Protein AF-A0A813DUK4-F1 (afdb_monomer_lite)

Sequence (569 aa):
AMPGLHVQLFRRLQAKWQCYDAYCRVCMALGVNQILQALSYYSIVHTLVENRSPSAGYALLFIFQSMAFALSVLDIAGLPRRQIMGVQAVGTLPAFLAALAVHSAERTESGGLEPGEMYWTSPAMFLLQAVWLELLLWVARPSNDDACLPRRFRTVLFLDVFGDGADPTEAEYVPPREGAGSSDWVADLGEQLLAAERVAGAENAMAFAHAALRRWEAAPAAALNGAQHLELQRLRVEMQIWRRALGGEMAWRAATDGLPHDGTLWGNEETRPFGELSTAEKEEDPFKEFLIGPFEHDTGYETKLYHYDIEKVQYHWEAPGPRPTLSLPQVTAAVRGVEACVRLLLAMAESRPSMAESRPSSSTDNHEPNVANDDVGHTGPGTLIRGAGNSLKLGLLRLPGVRNLRSRLTGADDEEARGIELSQPLVQRQLSPEDGLLGGRGAHCHLAGPHAKHFAPERLPWQEERSRVNLSWQYWDWMLAKENKFHPETEEVRRSRDAASAAGSANIARYFVMNRENKNDGGRSRDAASAAGSANIARYFVMNRENKNDGGFAAACPWSVALRRAAGA

Radius of gyration: 44.0 Å; chains: 1; bounding box: 122×76×140 Å

Foldseek 3Di:
DDPVPVVVVVVVVVLVCLQVVLVVLLVVLVVVLVVLVVVLQVLLCCCCAPVVHLVSSVVSLCVSLVVSLVSLVQFFDDDDPVVSVVLSVLQSVLSVLVSVLSNPADADPVRHGDPPDDSPCVVVSVVSNVVSVVVSVVLQFFDPDPSSGSCRTPVSVVSCPPPPPPPVVNVSPPPDPPPPDDPCVVVVVVVVVVLVVLLVQLVVLLLLLLLLLLVLVLPPPVQDDPVNVVLSVVLVVLSVVLVVLSLVLLVVCCVVVVPDPPSCPPPCQSVDRPVPDDPVVQVVRPCNQAWEDQTWDCPVPDTFTWTADSVVRDIGRDDDDPHHHSYPVNSVVSSVSSVVSSVVSVVVVVPPPPPVPPPPPPPPPDDDDDDDDDDDDDDDDDDDDDDDDDDDDDDDDDDDDDDDPDDDDDDDDDDDDDDDDDDDDDDDDDDDDDDDDDDDDDPDDPPDPPVVVVPDPPDDPVVVVVVVVVVVVVVVVVVVVVVVVPDPPPVVVVVVVVVVVVVVVVVVVVVVVPPPPPPDDDDDDDDDDPDDDPPDPDPPDDDDDDDDDDDDDDDDDPPPVVVVVVVPD

Organism: Polarella glacialis (NCBI:txid89957)

pLDDT: mean 70.99, std 26.7, range [24.94, 98.25]

Structure (mmCIF, N/CA/C/O backbone):
data_AF-A0A813DUK4-F1
#
_entry.id   AF-A0A813DUK4-F1
#
loop_
_atom_site.group_PDB
_atom_site.id
_atom_site.type_symbol
_atom_site.label_atom_id
_atom_site.label_alt_id
_atom_site.label_comp_id
_atom_site.label_asym_id
_atom_site.label_entity_id
_atom_site.label_seq_id
_atom_site.pdbx_PDB_ins_code
_atom_site.Cartn_x
_atom_site.Cartn_y
_atom_site.Cartn_z
_atom_site.occupancy
_atom_site.B_iso_or_equiv
_atom_site.auth_seq_id
_atom_site.auth_comp_id
_atom_site.auth_asym_id
_atom_site.auth_atom_id
_atom_site.pdbx_PDB_model_num
ATOM 1 N N . ALA A 1 1 ? -24.085 18.483 13.417 1.00 53.22 1 ALA A N 1
ATOM 2 C CA . ALA A 1 1 ? -23.228 17.715 12.490 1.00 53.22 1 ALA A CA 1
ATOM 3 C C . ALA A 1 1 ? -21.779 17.947 12.891 1.00 53.22 1 ALA A C 1
ATOM 5 O O . ALA A 1 1 ? -21.391 19.103 12.999 1.00 53.22 1 ALA A O 1
ATOM 6 N N . MET A 1 2 ? -21.012 16.898 13.206 1.00 58.16 2 MET A N 1
ATOM 7 C CA . MET A 1 2 ? -19.628 17.081 13.657 1.00 58.16 2 MET A CA 1
ATOM 8 C C . MET A 1 2 ? -18.743 17.551 12.490 1.00 58.16 2 MET A C 1
ATOM 10 O O . MET A 1 2 ? -18.704 16.865 11.463 1.00 58.16 2 MET A O 1
ATOM 14 N N . PRO A 1 3 ? -18.013 18.673 12.622 1.00 68.50 3 PRO A N 1
ATOM 15 C CA . PRO A 1 3 ? -17.155 19.202 11.562 1.00 68.50 3 PRO A CA 1
ATOM 16 C C . PRO A 1 3 ? -16.002 18.259 11.163 1.00 68.50 3 PRO A C 1
ATOM 18 O O . PRO A 1 3 ? -15.383 18.475 10.136 1.00 68.50 3 PRO A O 1
ATOM 21 N N . GLY A 1 4 ? -15.743 17.159 11.876 1.00 76.31 4 GLY A N 1
ATOM 22 C CA . GLY A 1 4 ? -14.768 16.148 11.439 1.00 76.31 4 GLY A CA 1
ATOM 23 C C . GLY A 1 4 ? -15.291 15.156 10.390 1.00 76.31 4 GLY A C 1
ATOM 24 O O . GLY A 1 4 ? -14.523 14.674 9.559 1.00 76.31 4 GLY A O 1
ATOM 25 N N . LEU A 1 5 ? -16.598 14.857 10.386 1.00 79.56 5 LEU A N 1
ATOM 26 C CA . LEU A 1 5 ? -17.142 13.768 9.562 1.00 79.56 5 LEU A CA 1
ATOM 27 C C . LEU A 1 5 ? -17.091 14.095 8.063 1.00 79.56 5 LEU A C 1
ATOM 29 O O . LEU A 1 5 ? -16.782 13.222 7.257 1.00 79.56 5 LEU A O 1
ATOM 33 N N . HIS A 1 6 ? -17.356 15.350 7.683 1.00 85.31 6 HIS A N 1
ATOM 34 C CA . HIS A 1 6 ? -17.304 15.762 6.278 1.00 85.31 6 HIS A CA 1
ATOM 35 C C . HIS A 1 6 ? -15.874 15.712 5.726 1.00 85.31 6 HIS A C 1
ATOM 37 O O . HIS A 1 6 ? -15.680 15.257 4.603 1.00 85.31 6 HIS A O 1
ATOM 43 N N . VAL A 1 7 ? -14.874 16.089 6.534 1.00 82.62 7 VAL A N 1
ATOM 44 C CA . VAL A 1 7 ? -13.455 15.999 6.162 1.00 82.62 7 VAL A CA 1
ATOM 45 C C . VAL A 1 7 ? -13.045 14.540 5.981 1.00 82.62 7 VAL A C 1
ATOM 47 O O . VAL A 1 7 ? -12.411 14.203 4.987 1.00 82.62 7 VAL A O 1
ATOM 50 N N . GLN A 1 8 ? -13.449 13.648 6.889 1.00 78.06 8 GLN A N 1
ATOM 51 C CA . GLN A 1 8 ? -13.164 12.215 6.758 1.00 78.06 8 GLN A CA 1
ATOM 52 C C . GLN A 1 8 ? -13.830 11.601 5.522 1.00 78.06 8 GLN A C 1
ATOM 54 O O . GLN A 1 8 ? -13.205 10.813 4.811 1.00 78.06 8 GLN A O 1
ATOM 59 N N . LEU A 1 9 ? -15.084 11.968 5.238 1.00 83.56 9 LEU A N 1
ATOM 60 C CA . LEU A 1 9 ? -15.793 11.485 4.055 1.00 83.56 9 LEU A CA 1
ATOM 61 C C . LEU A 1 9 ? -15.140 12.002 2.765 1.00 83.56 9 LEU A C 1
ATOM 63 O O . LEU A 1 9 ? -14.957 11.236 1.821 1.00 83.56 9 LEU A O 1
ATOM 67 N N . PHE A 1 10 ? -14.741 13.276 2.752 1.00 86.50 10 PHE A N 1
ATOM 68 C CA . PHE A 1 10 ? -14.022 13.889 1.640 1.00 86.50 10 PHE A CA 1
ATOM 69 C C . PHE A 1 10 ? -12.666 13.216 1.409 1.00 86.50 10 PHE A C 1
ATOM 71 O O . PHE A 1 10 ? -12.371 12.846 0.280 1.00 86.50 10 PHE A O 1
ATOM 78 N N . ARG A 1 11 ? -11.895 12.939 2.470 1.00 81.62 11 ARG A N 1
ATOM 79 C CA . ARG A 1 11 ? -10.628 12.190 2.383 1.00 81.62 11 ARG A CA 1
ATOM 80 C C . ARG A 1 11 ? -10.824 10.794 1.800 1.00 81.62 11 ARG A C 1
ATOM 82 O O . ARG A 1 11 ? -10.081 10.393 0.912 1.00 81.62 11 ARG A O 1
ATOM 89 N N . ARG A 1 12 ? -11.857 10.067 2.240 1.00 80.69 12 ARG A N 1
ATOM 90 C CA . ARG A 1 12 ? -12.180 8.738 1.690 1.00 80.69 12 ARG A CA 1
ATOM 91 C C . ARG A 1 12 ? -12.579 8.791 0.218 1.00 80.69 12 ARG A C 1
ATOM 93 O O . ARG A 1 12 ? -12.244 7.878 -0.529 1.00 80.69 12 ARG A O 1
ATOM 100 N N . LEU A 1 13 ? -13.307 9.826 -0.197 1.00 86.06 13 LEU A N 1
ATOM 101 C CA . LEU A 1 13 ? -13.636 10.034 -1.606 1.00 86.06 13 LEU A CA 1
ATOM 102 C C . LEU A 1 13 ? -12.381 10.382 -2.407 1.00 86.06 13 LEU A C 1
ATOM 104 O O . LEU A 1 13 ? -12.129 9.748 -3.426 1.00 86.06 13 LEU A O 1
ATOM 108 N N . GLN A 1 14 ? -11.573 11.324 -1.928 1.00 86.69 14 GLN A N 1
ATOM 109 C CA . GLN A 1 14 ? -10.349 11.757 -2.593 1.00 86.69 14 GLN A CA 1
ATOM 110 C C . GLN A 1 14 ? -9.357 10.602 -2.769 1.00 86.69 14 GLN A C 1
ATOM 112 O O . GLN A 1 14 ? -8.842 10.434 -3.869 1.00 86.69 14 GLN A O 1
ATOM 117 N N . ALA A 1 15 ? -9.185 9.744 -1.758 1.00 81.62 15 ALA A N 1
ATOM 118 C CA . ALA A 1 15 ? -8.327 8.561 -1.841 1.00 81.62 15 ALA A CA 1
ATOM 119 C C . ALA A 1 15 ? -8.715 7.621 -3.002 1.00 81.62 15 ALA A C 1
ATOM 121 O O . ALA A 1 15 ? -7.846 7.067 -3.670 1.00 81.62 15 ALA A O 1
ATOM 122 N N . LYS A 1 16 ? -10.016 7.489 -3.314 1.00 82.69 16 LYS A N 1
ATOM 123 C CA . LYS A 1 16 ? -10.474 6.681 -4.461 1.00 82.69 16 LYS A CA 1
ATOM 124 C C . LYS A 1 16 ? -10.092 7.297 -5.809 1.00 82.69 16 LYS A C 1
ATOM 126 O O . LYS A 1 16 ? -9.750 6.566 -6.733 1.00 82.69 16 LYS A O 1
ATOM 131 N N . TRP A 1 17 ? -10.145 8.623 -5.927 1.00 89.06 17 TRP A N 1
ATOM 132 C CA . TRP A 1 17 ? -9.791 9.341 -7.160 1.00 89.06 17 TRP A CA 1
ATOM 133 C C . TRP A 1 17 ? -8.279 9.518 -7.335 1.00 89.06 17 TRP A C 1
ATOM 135 O O . TRP A 1 17 ? -7.797 9.615 -8.461 1.00 89.06 17 TRP A O 1
ATOM 145 N N . GLN A 1 18 ? -7.527 9.507 -6.236 1.00 89.12 18 GLN A N 1
ATOM 146 C CA . GLN A 1 18 ? -6.076 9.677 -6.222 1.00 89.12 18 GLN A CA 1
ATOM 147 C C . GLN A 1 18 ? -5.356 8.580 -7.012 1.00 89.12 18 GLN A C 1
ATOM 149 O O . GLN A 1 18 ? -4.426 8.873 -7.758 1.00 89.12 18 GLN A O 1
ATOM 154 N N . CYS A 1 19 ? -5.823 7.331 -6.910 1.00 89.50 19 CYS A N 1
ATOM 155 C CA . CYS A 1 19 ? -5.277 6.220 -7.688 1.00 89.50 19 CYS A CA 1
ATOM 156 C C . CYS A 1 19 ? -5.453 6.444 -9.202 1.00 89.50 19 CYS A C 1
ATOM 158 O O . CYS A 1 19 ? -4.510 6.263 -9.971 1.00 89.50 19 CYS A O 1
ATOM 160 N N . TYR A 1 20 ? -6.619 6.936 -9.632 1.00 92.31 20 TYR A N 1
ATOM 161 C CA . TYR A 1 20 ? -6.867 7.258 -11.039 1.00 92.31 20 TYR A CA 1
ATOM 162 C C . TYR A 1 20 ? -5.966 8.395 -11.548 1.00 92.31 20 TYR A C 1
ATOM 164 O O . TYR A 1 20 ? -5.374 8.262 -12.620 1.00 92.31 20 TYR A O 1
ATOM 172 N N . ASP A 1 21 ? -5.809 9.483 -10.782 1.00 94.50 21 ASP A N 1
ATOM 173 C CA . ASP A 1 21 ? -4.914 10.590 -11.167 1.00 94.50 21 ASP A CA 1
ATOM 174 C C . ASP A 1 21 ? -3.448 10.129 -11.230 1.00 94.50 21 ASP A C 1
ATOM 176 O O . ASP A 1 21 ? -2.724 10.456 -12.172 1.00 94.50 21 ASP A O 1
ATOM 180 N N . ALA A 1 22 ? -3.021 9.290 -10.280 1.00 94.06 22 ALA A N 1
ATOM 181 C CA . ALA A 1 22 ? -1.681 8.714 -10.269 1.00 94.06 22 ALA A CA 1
ATOM 182 C C . ALA A 1 22 ? -1.388 7.915 -11.548 1.00 94.06 22 ALA A C 1
ATOM 184 O O . ALA A 1 22 ? -0.383 8.170 -12.214 1.00 94.06 22 ALA A O 1
ATOM 185 N N . TYR A 1 23 ? -2.278 7.001 -11.944 1.00 94.81 23 TYR A N 1
ATOM 186 C CA . TYR A 1 23 ? -2.091 6.216 -13.167 1.00 94.81 23 TYR A CA 1
ATOM 187 C C . TYR A 1 23 ? -2.182 7.057 -14.442 1.00 94.81 23 TYR A C 1
ATOM 189 O O . TYR A 1 23 ? -1.424 6.803 -15.378 1.00 94.81 23 TYR A O 1
ATOM 197 N N . CYS A 1 24 ? -3.022 8.097 -14.477 1.00 96.00 24 CYS A N 1
ATOM 198 C CA . CYS A 1 24 ? -3.033 9.050 -15.590 1.00 96.00 24 CYS A CA 1
ATOM 199 C C . CYS A 1 24 ? -1.655 9.701 -15.787 1.00 96.00 24 CYS A C 1
ATOM 201 O O . CYS A 1 24 ? -1.170 9.797 -16.916 1.00 96.00 24 CYS A O 1
ATOM 203 N N . ARG A 1 25 ? -0.983 10.099 -14.699 1.00 95.56 25 ARG A N 1
ATOM 204 C CA . ARG A 1 25 ? 0.363 10.695 -14.763 1.00 95.56 25 ARG A CA 1
ATOM 205 C C . ARG A 1 25 ? 1.426 9.708 -15.215 1.00 95.56 25 ARG A C 1
ATOM 207 O O . ARG A 1 25 ? 2.250 10.061 -16.056 1.00 95.56 25 ARG A O 1
ATOM 214 N N . VAL A 1 26 ? 1.380 8.477 -14.709 1.00 96.00 26 VAL A N 1
ATOM 215 C CA . VAL A 1 26 ? 2.271 7.405 -15.172 1.00 96.00 26 VAL A CA 1
ATOM 216 C C . VAL A 1 26 ? 2.075 7.160 -16.671 1.00 96.00 26 VAL A C 1
ATOM 218 O O . VAL A 1 26 ? 3.050 7.128 -17.416 1.00 96.00 26 VAL A O 1
ATOM 221 N N . CYS A 1 27 ? 0.829 7.084 -17.147 1.00 96.62 27 CYS A N 1
ATOM 222 C CA . CYS A 1 27 ? 0.527 6.911 -18.570 1.00 96.62 27 CYS A CA 1
ATOM 223 C C . CYS A 1 27 ? 1.057 8.066 -19.429 1.00 96.62 27 CYS A C 1
ATOM 225 O O . CYS A 1 27 ? 1.581 7.820 -20.512 1.00 96.62 27 CYS A O 1
ATOM 227 N N . MET A 1 28 ? 0.965 9.314 -18.956 1.00 96.69 28 MET A N 1
ATOM 228 C CA . MET A 1 28 ? 1.544 10.462 -19.660 1.00 96.69 28 MET A CA 1
ATOM 229 C C . MET A 1 28 ? 3.070 10.357 -19.761 1.00 96.69 28 MET A C 1
ATOM 231 O O . MET A 1 28 ? 3.611 10.525 -20.852 1.00 96.69 28 MET A O 1
ATOM 235 N N . ALA A 1 29 ? 3.758 10.019 -18.666 1.00 94.88 29 ALA A N 1
ATOM 236 C CA . ALA A 1 29 ? 5.212 9.833 -18.662 1.00 94.88 29 ALA A CA 1
ATOM 237 C C . ALA A 1 29 ? 5.650 8.707 -19.619 1.00 94.88 29 ALA A C 1
ATOM 239 O O . ALA A 1 29 ? 6.577 8.866 -20.419 1.00 94.88 29 ALA A O 1
ATOM 240 N N . LEU A 1 30 ? 4.941 7.574 -19.600 1.00 95.50 30 LEU A N 1
ATOM 241 C CA . LEU A 1 30 ? 5.184 6.468 -20.529 1.00 95.50 30 LEU A CA 1
ATOM 242 C C . LEU A 1 30 ? 4.901 6.872 -21.983 1.00 95.50 30 LEU A C 1
ATOM 244 O O . LEU A 1 30 ? 5.701 6.571 -22.868 1.00 95.50 30 LEU A O 1
ATOM 248 N N . GLY A 1 31 ? 3.806 7.592 -22.231 1.00 96.75 31 GLY A N 1
ATOM 249 C CA . GLY A 1 31 ? 3.420 8.070 -23.557 1.00 96.75 31 GLY A CA 1
ATOM 250 C C . GLY A 1 31 ? 4.443 9.026 -24.168 1.00 96.75 31 GLY A C 1
ATOM 251 O O . GLY A 1 31 ? 4.812 8.863 -25.329 1.00 96.75 31 GLY A O 1
ATOM 252 N N . VAL A 1 32 ? 4.971 9.974 -23.387 1.00 96.94 32 VAL A N 1
ATOM 253 C CA . VAL A 1 32 ? 6.030 10.891 -23.845 1.00 96.94 32 VAL A CA 1
ATOM 254 C C . VAL A 1 32 ? 7.300 10.121 -24.215 1.00 96.94 32 VAL A C 1
ATOM 256 O O . VAL A 1 32 ? 7.889 10.386 -25.265 1.00 96.94 32 VAL A O 1
ATOM 259 N N . ASN A 1 33 ? 7.685 9.114 -23.425 1.00 95.25 33 ASN A N 1
ATOM 260 C CA . ASN A 1 33 ? 8.809 8.243 -23.770 1.00 95.25 33 ASN A CA 1
ATOM 261 C C . ASN A 1 33 ? 8.569 7.471 -25.082 1.00 95.25 33 ASN A C 1
ATOM 263 O O . ASN A 1 33 ? 9.483 7.378 -25.902 1.00 95.25 33 ASN A O 1
ATOM 267 N N . GLN A 1 34 ? 7.350 6.977 -25.340 1.00 96.19 34 GLN A N 1
ATOM 268 C CA . GLN A 1 34 ? 7.026 6.334 -26.624 1.00 96.19 34 GLN A CA 1
ATOM 269 C C . GLN A 1 34 ? 7.096 7.306 -27.806 1.00 96.19 34 GLN A C 1
ATOM 271 O O . GLN A 1 34 ? 7.595 6.939 -28.869 1.00 96.19 34 GLN A O 1
ATOM 276 N N . ILE A 1 35 ? 6.653 8.553 -27.627 1.00 97.75 35 ILE A N 1
ATOM 277 C CA . ILE A 1 35 ? 6.761 9.588 -28.664 1.00 97.75 35 ILE A CA 1
ATOM 278 C C . ILE A 1 35 ? 8.234 9.854 -29.002 1.00 97.75 35 ILE A C 1
ATOM 280 O O . ILE A 1 35 ? 8.582 9.927 -30.180 1.00 97.75 35 ILE A O 1
ATOM 284 N N . LEU A 1 36 ? 9.123 9.938 -28.005 1.00 96.94 36 LEU A N 1
ATOM 285 C CA . LEU A 1 36 ? 10.562 10.117 -28.242 1.00 96.94 36 LEU A CA 1
ATOM 286 C C . LEU A 1 36 ? 11.201 8.927 -28.970 1.00 96.94 36 LEU A C 1
ATOM 288 O O . LEU A 1 36 ? 12.042 9.126 -29.852 1.00 96.94 36 LEU A O 1
ATOM 292 N N . GLN A 1 37 ? 10.782 7.697 -28.659 1.00 96.56 37 GLN A N 1
ATOM 293 C CA . GLN A 1 37 ? 11.224 6.520 -29.412 1.00 96.56 37 GLN A CA 1
ATOM 294 C C . GLN A 1 37 ? 10.715 6.559 -30.859 1.00 96.56 37 GLN A C 1
ATOM 296 O O . GLN A 1 37 ? 11.496 6.365 -31.789 1.00 96.56 37 GLN A O 1
ATOM 301 N N . ALA A 1 38 ? 9.446 6.908 -31.084 1.00 97.44 38 ALA A N 1
ATOM 302 C CA . ALA A 1 38 ? 8.892 7.059 -32.429 1.00 97.44 38 ALA A CA 1
ATOM 303 C C . ALA A 1 38 ? 9.635 8.130 -33.251 1.00 97.44 38 ALA A C 1
ATOM 305 O O . ALA A 1 38 ? 9.973 7.893 -34.411 1.00 97.44 38 ALA A O 1
ATOM 306 N N . LEU A 1 39 ? 9.962 9.277 -32.642 1.00 97.75 39 LEU A N 1
ATOM 307 C CA . LEU A 1 39 ? 10.773 10.326 -33.272 1.00 97.75 39 LEU A CA 1
ATOM 308 C C . LEU A 1 39 ? 12.198 9.856 -33.582 1.00 97.75 39 LEU A C 1
ATOM 310 O O . LEU A 1 39 ? 12.761 10.247 -34.607 1.00 97.75 39 LEU A O 1
ATOM 314 N N . SER A 1 40 ? 12.767 8.987 -32.743 1.00 97.69 40 SER A N 1
ATOM 315 C CA . SER A 1 40 ? 14.071 8.370 -33.003 1.00 97.69 40 SER A CA 1
ATOM 316 C C . SER A 1 40 ? 14.026 7.498 -34.259 1.00 97.69 40 SER A C 1
ATOM 318 O O . SER A 1 40 ? 14.852 7.677 -35.153 1.00 97.69 40 SER A O 1
ATOM 320 N N . TYR A 1 41 ? 13.024 6.621 -34.386 1.00 97.12 41 TYR A N 1
ATOM 321 C CA . TYR A 1 41 ? 12.837 5.792 -35.583 1.00 97.12 41 TYR A CA 1
ATOM 322 C C . TYR A 1 41 ? 12.555 6.622 -36.836 1.00 97.12 41 TYR A C 1
ATOM 324 O O . TYR A 1 41 ? 13.159 6.386 -37.882 1.00 97.12 41 TYR A O 1
ATOM 332 N N . TYR A 1 42 ? 11.694 7.636 -36.728 1.00 97.75 42 TYR A N 1
ATOM 333 C CA . TYR A 1 42 ? 11.432 8.567 -37.825 1.00 97.75 42 TYR A CA 1
ATOM 334 C C . TYR A 1 42 ? 12.721 9.251 -38.302 1.00 97.75 42 TYR A C 1
ATOM 336 O O . TYR A 1 42 ? 12.996 9.321 -39.500 1.00 97.75 42 TYR A O 1
ATOM 344 N N . SER A 1 43 ? 13.550 9.701 -37.357 1.00 97.81 43 SER A N 1
ATOM 345 C CA . SER A 1 43 ? 14.825 10.352 -37.658 1.00 97.81 43 SER A CA 1
ATOM 346 C C . SER A 1 43 ? 15.796 9.409 -38.354 1.00 97.81 43 SER A C 1
ATOM 348 O O . SER A 1 43 ? 16.455 9.836 -39.300 1.00 97.81 43 SER A O 1
ATOM 350 N N . ILE A 1 44 ? 15.856 8.136 -37.946 1.00 97.06 44 ILE A N 1
ATOM 351 C CA . ILE A 1 44 ? 16.663 7.107 -38.617 1.00 97.06 44 ILE A CA 1
ATOM 352 C C . ILE A 1 44 ? 16.245 6.991 -40.084 1.00 97.06 44 ILE A C 1
ATOM 354 O O . ILE A 1 44 ? 17.092 7.126 -40.963 1.00 97.06 44 ILE A O 1
ATOM 358 N N . VAL A 1 45 ? 14.951 6.816 -40.365 1.00 96.19 45 VAL A N 1
ATOM 359 C CA . VAL A 1 45 ? 14.454 6.680 -41.744 1.00 96.19 45 VAL A CA 1
ATOM 360 C C . VAL A 1 45 ? 14.781 7.931 -42.563 1.00 96.19 45 VAL A C 1
ATOM 362 O O . VAL 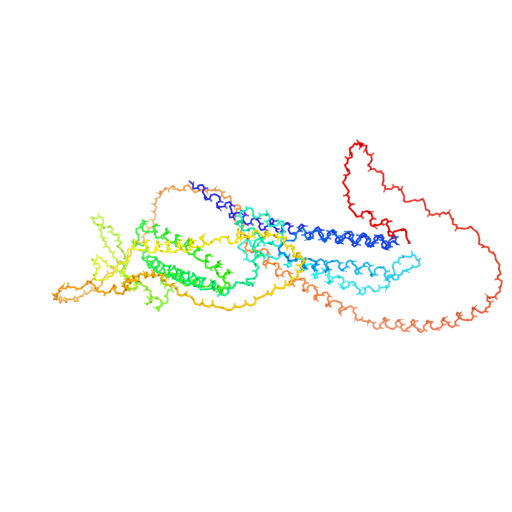A 1 45 ? 15.468 7.849 -43.580 1.00 96.19 45 VAL A O 1
ATOM 365 N N . HIS A 1 46 ? 14.389 9.108 -42.084 1.00 97.06 46 HIS A N 1
ATOM 366 C CA . HIS A 1 46 ? 14.557 10.351 -42.835 1.00 97.06 46 HIS A CA 1
ATOM 367 C C . HIS A 1 46 ? 16.038 10.711 -43.069 1.00 97.06 46 HIS A C 1
ATOM 369 O O . HIS A 1 46 ? 16.422 11.197 -44.132 1.00 97.06 46 HIS A O 1
ATOM 375 N N . THR A 1 47 ? 16.929 10.484 -42.101 1.00 97.50 47 THR A N 1
ATOM 376 C CA . THR A 1 47 ? 18.341 10.889 -42.250 1.00 97.50 47 THR A CA 1
ATOM 377 C C . THR A 1 47 ? 19.233 9.823 -42.877 1.00 97.50 47 THR A C 1
ATOM 379 O O . THR A 1 47 ? 20.036 10.159 -43.752 1.00 97.50 47 THR A O 1
ATOM 382 N N . LEU A 1 48 ? 19.105 8.551 -42.476 1.00 95.62 48 LEU A N 1
ATOM 383 C CA . LEU A 1 48 ? 19.944 7.470 -43.005 1.00 95.62 48 LEU A CA 1
ATOM 384 C C . LEU A 1 48 ? 19.427 6.978 -44.355 1.00 95.62 48 LEU A C 1
ATOM 386 O O . LEU A 1 48 ? 20.242 6.716 -45.242 1.00 95.62 48 LEU A O 1
ATOM 390 N N . VAL A 1 49 ? 18.112 6.834 -44.534 1.00 94.56 49 VAL A N 1
ATOM 391 C CA . VAL A 1 49 ? 17.552 6.291 -45.782 1.00 94.56 49 VAL A CA 1
ATOM 392 C C . VAL A 1 49 ? 17.455 7.390 -46.832 1.00 94.56 49 VAL A C 1
ATOM 394 O O . VAL A 1 49 ? 18.108 7.283 -47.871 1.00 94.56 49 VAL A O 1
ATOM 397 N N . GLU A 1 50 ? 16.719 8.466 -46.545 1.00 95.44 50 GLU A N 1
ATOM 398 C CA . GLU A 1 50 ? 16.406 9.498 -47.545 1.00 95.44 50 GLU A CA 1
ATOM 399 C C . GLU A 1 50 ? 17.578 10.462 -47.782 1.00 95.44 50 GLU A C 1
ATOM 401 O O . GLU A 1 50 ? 18.035 10.616 -48.914 1.00 95.44 50 GLU A O 1
ATOM 406 N N . ASN A 1 51 ? 18.119 11.075 -46.721 1.00 95.19 51 ASN A N 1
ATOM 407 C CA . ASN A 1 51 ? 19.172 12.096 -46.844 1.00 95.19 51 ASN A CA 1
ATOM 408 C C . ASN A 1 51 ? 20.599 11.538 -46.940 1.00 95.19 51 ASN A C 1
ATOM 410 O O . ASN A 1 51 ? 21.537 12.294 -47.194 1.00 95.19 51 ASN A O 1
ATOM 414 N N . ARG A 1 52 ? 20.782 10.229 -46.720 1.00 93.69 52 ARG A N 1
ATOM 415 C CA . ARG A 1 52 ? 22.083 9.533 -46.791 1.00 93.69 52 ARG A CA 1
ATOM 416 C C . ARG A 1 52 ? 23.176 10.184 -45.938 1.00 93.69 52 ARG A C 1
ATOM 418 O O . ARG A 1 52 ? 24.353 10.151 -46.289 1.00 93.69 52 ARG A O 1
ATOM 425 N N . SER A 1 53 ? 22.793 10.769 -44.807 1.00 96.19 53 SER A N 1
ATOM 426 C CA . SER A 1 53 ? 23.712 11.430 -43.882 1.00 96.19 53 SER A CA 1
ATOM 427 C C . SER A 1 53 ? 23.759 10.648 -42.567 1.00 96.19 53 SER A C 1
ATOM 429 O O . SER A 1 53 ? 22.985 10.934 -41.648 1.00 96.19 53 SER A O 1
ATOM 431 N N . PRO A 1 54 ? 24.638 9.631 -42.451 1.00 95.44 54 PRO A N 1
ATOM 432 C CA . PRO A 1 54 ? 24.685 8.783 -41.263 1.00 95.44 54 PRO A CA 1
ATOM 433 C C . PRO A 1 54 ? 25.086 9.578 -40.017 1.00 95.44 54 PRO A C 1
ATOM 435 O O . PRO A 1 54 ? 24.527 9.357 -38.947 1.00 95.44 54 PRO A O 1
ATOM 438 N N . SER A 1 55 ? 25.993 10.551 -40.152 1.00 96.94 55 SER A N 1
ATOM 439 C CA . SER A 1 55 ? 26.413 11.411 -39.040 1.00 96.94 55 SER A CA 1
ATOM 440 C C . SER A 1 55 ? 25.246 12.209 -38.455 1.00 96.94 55 SER A C 1
ATOM 442 O O . SER A 1 55 ? 25.096 12.253 -37.234 1.00 96.94 55 SER A O 1
ATOM 444 N N . ALA A 1 56 ? 24.388 12.783 -39.306 1.00 97.19 56 ALA A N 1
ATOM 445 C CA . ALA A 1 56 ? 23.204 13.515 -38.864 1.00 97.19 56 ALA A CA 1
ATOM 446 C C . ALA A 1 56 ? 22.202 12.601 -38.147 1.00 97.19 56 ALA A C 1
ATOM 448 O O . ALA A 1 56 ? 21.658 12.979 -37.110 1.00 97.19 56 ALA A O 1
ATOM 449 N N . GLY A 1 57 ? 21.987 11.386 -38.653 1.00 96.88 57 GLY A N 1
ATOM 450 C CA . GLY A 1 57 ? 21.048 10.460 -38.028 1.00 96.88 57 GLY A CA 1
ATOM 451 C C . GLY A 1 57 ? 21.510 9.897 -36.697 1.00 96.88 57 GLY A C 1
ATOM 452 O O . GLY A 1 57 ? 20.717 9.867 -35.759 1.00 96.88 57 GLY A O 1
ATOM 453 N N . TYR A 1 58 ? 22.792 9.543 -36.560 1.00 97.88 58 TYR A N 1
ATOM 454 C CA . TYR A 1 58 ? 23.339 9.166 -35.254 1.00 97.88 58 TYR A CA 1
ATOM 455 C C . TYR A 1 58 ? 23.281 10.335 -34.267 1.00 97.88 58 TYR A C 1
ATOM 457 O O . TYR A 1 58 ? 22.917 10.129 -33.112 1.00 97.88 58 TYR A O 1
ATOM 465 N N . ALA A 1 59 ? 23.563 11.567 -34.706 1.00 97.94 59 ALA A N 1
ATOM 466 C CA . ALA A 1 59 ? 23.447 12.742 -33.845 1.00 97.94 59 ALA A CA 1
ATOM 467 C C . ALA A 1 59 ? 22.007 12.955 -33.337 1.00 97.94 59 ALA A C 1
ATOM 469 O O . ALA A 1 59 ? 21.810 13.133 -32.135 1.00 97.94 59 ALA A O 1
ATOM 470 N N . LEU A 1 60 ? 20.998 12.885 -34.216 1.00 97.75 60 LEU A N 1
ATOM 471 C CA . LEU A 1 60 ? 19.587 12.994 -33.816 1.00 97.75 60 LEU A CA 1
ATOM 472 C C . LEU A 1 60 ? 19.155 11.842 -32.905 1.00 97.75 60 LEU A C 1
ATOM 474 O O . LEU A 1 60 ? 18.476 12.083 -31.907 1.00 97.75 60 LEU A O 1
ATOM 478 N N . LEU A 1 61 ? 19.588 10.614 -33.202 1.00 97.69 61 LEU A N 1
ATOM 479 C CA . LEU A 1 61 ? 19.339 9.455 -32.351 1.00 97.69 61 LEU A CA 1
ATOM 480 C C . LEU A 1 61 ? 19.889 9.688 -30.938 1.00 97.69 61 LEU A C 1
ATOM 482 O O . LEU A 1 61 ? 19.149 9.547 -29.970 1.00 97.69 61 LEU A O 1
ATOM 486 N N . PHE A 1 62 ? 21.147 10.117 -30.804 1.00 97.81 62 PHE A N 1
ATOM 487 C CA . PHE A 1 62 ? 21.733 10.432 -29.498 1.00 97.81 62 PHE A CA 1
ATOM 488 C C . PHE A 1 62 ? 20.959 11.526 -28.757 1.00 97.81 62 PHE A C 1
ATOM 490 O O . PHE A 1 62 ? 20.740 11.397 -27.554 1.00 97.81 62 PHE A O 1
ATOM 497 N N . ILE A 1 63 ? 20.504 12.570 -29.457 1.00 97.88 63 ILE A N 1
ATOM 498 C CA . ILE A 1 63 ? 19.713 13.649 -28.850 1.00 97.88 63 ILE A CA 1
ATOM 499 C C . ILE A 1 63 ? 18.406 13.094 -28.274 1.00 97.88 63 ILE A C 1
ATOM 501 O O . ILE A 1 63 ? 18.154 13.263 -27.079 1.00 97.88 63 ILE A O 1
ATOM 505 N N . PHE A 1 64 ? 17.603 12.385 -29.071 1.00 97.81 64 PHE A N 1
ATOM 506 C CA . PHE A 1 64 ? 16.326 11.840 -28.601 1.00 97.81 64 PHE A CA 1
ATOM 507 C C . PHE A 1 64 ? 16.496 10.794 -27.494 1.00 97.81 64 PHE A C 1
ATOM 509 O O . PHE A 1 64 ? 15.763 10.837 -26.506 1.00 97.81 64 PHE A O 1
ATOM 516 N N . GLN A 1 65 ? 17.500 9.918 -27.591 1.00 97.38 65 GLN A N 1
ATOM 517 C CA . GLN A 1 65 ? 17.775 8.928 -26.545 1.00 97.38 65 GLN A CA 1
ATOM 518 C C . GLN A 1 65 ? 18.273 9.582 -25.248 1.00 97.38 65 GLN A C 1
ATOM 520 O O . GLN A 1 65 ? 17.878 9.168 -24.160 1.00 97.38 65 GLN A O 1
ATOM 525 N N . SER A 1 66 ? 19.076 10.648 -25.333 1.00 97.31 66 SER A N 1
ATOM 526 C CA . SER A 1 66 ? 19.501 11.407 -24.148 1.00 97.31 66 SER A CA 1
ATOM 527 C C . SER A 1 66 ? 18.332 12.126 -23.466 1.00 97.31 66 SER A C 1
ATOM 529 O O . SER A 1 66 ? 18.273 12.177 -22.239 1.00 97.31 66 SER A O 1
ATOM 531 N N . MET A 1 67 ? 17.366 12.621 -24.247 1.00 98.00 67 MET A N 1
ATOM 532 C CA . MET A 1 67 ? 16.146 13.237 -23.730 1.00 98.00 67 MET A CA 1
ATOM 533 C C . MET A 1 67 ? 15.239 12.205 -23.053 1.00 98.00 67 MET A C 1
ATOM 535 O O . MET A 1 67 ? 14.779 12.453 -21.942 1.00 98.00 67 MET A O 1
ATOM 539 N N . ALA A 1 68 ? 15.036 11.037 -23.672 1.00 96.38 68 ALA A N 1
ATOM 540 C CA . ALA A 1 68 ? 14.262 9.942 -23.079 1.00 96.38 68 ALA A CA 1
ATOM 541 C C . ALA A 1 68 ? 14.892 9.458 -21.762 1.00 96.38 68 ALA A C 1
ATOM 543 O O . ALA A 1 68 ? 14.202 9.275 -20.755 1.00 96.38 68 ALA A O 1
ATOM 544 N N . PHE A 1 69 ? 16.223 9.348 -21.738 1.00 96.06 69 PHE A N 1
ATOM 545 C CA . PHE A 1 69 ? 16.975 9.027 -20.531 1.00 96.06 69 PHE A CA 1
ATOM 546 C C . PHE A 1 69 ? 16.777 10.087 -19.437 1.00 96.06 69 PHE A C 1
ATOM 548 O O . PHE A 1 69 ? 16.464 9.745 -18.297 1.00 96.06 69 PHE A O 1
ATOM 555 N N . ALA A 1 70 ? 16.924 11.372 -19.776 1.00 96.06 70 ALA A N 1
ATOM 556 C CA . ALA A 1 70 ? 16.765 12.469 -18.825 1.00 96.06 70 ALA A CA 1
ATOM 557 C C . ALA A 1 70 ? 15.343 12.533 -18.247 1.00 96.06 70 ALA A C 1
ATOM 559 O O . ALA A 1 70 ? 15.194 12.648 -17.032 1.00 96.06 70 ALA A O 1
ATOM 560 N N . LEU A 1 71 ? 14.309 12.399 -19.086 1.00 95.44 71 LEU A N 1
ATOM 561 C CA . LEU A 1 71 ? 12.915 12.355 -18.633 1.00 95.44 71 LEU A CA 1
ATOM 562 C C . LEU A 1 71 ? 12.668 11.170 -17.705 1.00 95.44 71 LEU A C 1
ATOM 564 O O . LEU A 1 71 ? 12.102 11.340 -16.634 1.00 95.44 71 LEU A O 1
ATOM 568 N N . SER A 1 72 ? 13.184 9.992 -18.045 1.00 94.50 72 SER A N 1
ATOM 569 C CA . SER A 1 72 ? 13.014 8.807 -17.205 1.00 94.50 72 SER A CA 1
ATOM 570 C C . SER A 1 72 ? 13.688 8.939 -15.836 1.00 94.50 72 SER A C 1
ATOM 572 O O . SER A 1 72 ? 13.145 8.462 -14.844 1.00 94.50 72 SER A O 1
ATOM 574 N N . VAL A 1 73 ? 14.839 9.615 -15.752 1.00 94.31 73 VAL A N 1
ATOM 575 C CA . VAL A 1 73 ? 15.498 9.933 -14.469 1.00 94.31 73 VAL A CA 1
ATOM 576 C C . VAL A 1 73 ? 14.700 10.956 -13.652 1.00 94.31 73 VAL A C 1
ATOM 578 O O . VAL A 1 73 ? 14.755 10.929 -12.424 1.00 94.31 73 VAL A O 1
ATOM 581 N N . LEU A 1 74 ? 13.975 11.867 -14.305 1.00 94.25 74 LEU A N 1
ATOM 582 C CA . LEU A 1 74 ? 13.129 12.852 -13.627 1.00 94.25 74 LEU A CA 1
ATOM 583 C C . LEU A 1 74 ? 11.797 12.254 -13.155 1.00 94.25 74 LEU A C 1
ATOM 585 O O . LEU A 1 74 ? 11.325 12.608 -12.071 1.00 94.25 74 LEU A O 1
ATOM 589 N N . ASP A 1 75 ? 11.217 11.357 -13.951 1.00 95.56 75 ASP A N 1
ATOM 590 C CA . ASP A 1 75 ? 9.904 10.764 -13.707 1.00 95.56 75 ASP A CA 1
ATOM 591 C C . ASP A 1 75 ? 9.953 9.599 -12.714 1.00 95.56 75 ASP A C 1
ATOM 593 O O . ASP A 1 75 ? 9.012 9.432 -11.937 1.00 95.56 75 ASP A O 1
ATOM 597 N N . ILE A 1 76 ? 11.033 8.810 -12.701 1.00 94.81 76 ILE A N 1
ATOM 598 C CA . ILE A 1 76 ? 11.187 7.646 -11.819 1.00 94.81 76 ILE A CA 1
ATOM 599 C C . ILE A 1 76 ? 11.950 8.054 -10.550 1.00 94.81 76 ILE A C 1
ATOM 601 O O . ILE A 1 76 ? 13.100 8.485 -10.607 1.00 94.81 76 ILE A O 1
ATOM 605 N N . ALA A 1 77 ? 11.319 7.873 -9.391 1.00 88.50 77 ALA A N 1
ATOM 606 C CA . ALA A 1 77 ? 11.897 8.070 -8.062 1.00 88.50 77 ALA A CA 1
ATOM 607 C C . ALA A 1 77 ? 11.865 6.755 -7.260 1.00 88.50 77 ALA A C 1
ATOM 609 O O . ALA A 1 77 ? 11.064 5.870 -7.542 1.00 88.50 77 ALA A O 1
ATOM 610 N N . GLY A 1 78 ? 12.744 6.600 -6.268 1.00 84.50 78 GLY A N 1
ATOM 611 C CA . GLY A 1 78 ? 12.753 5.410 -5.400 1.00 84.50 78 GLY A CA 1
ATOM 612 C C . GLY A 1 78 ? 13.305 4.130 -6.040 1.00 84.50 78 GLY A C 1
ATOM 613 O O . GLY A 1 78 ? 13.026 3.028 -5.575 1.00 84.50 78 GLY A O 1
ATOM 614 N N . LEU A 1 79 ? 14.034 4.246 -7.155 1.00 90.25 79 LEU A N 1
ATOM 615 C CA . LEU A 1 79 ? 14.892 3.174 -7.657 1.00 90.25 79 LEU A CA 1
ATOM 616 C C . LEU A 1 79 ? 16.348 3.642 -7.615 1.00 90.25 79 LEU A C 1
ATOM 618 O O . LEU A 1 79 ? 16.635 4.801 -7.946 1.00 90.25 79 LEU A O 1
ATOM 622 N N . PRO A 1 80 ? 17.304 2.751 -7.301 1.00 92.38 80 PRO A N 1
ATOM 623 C CA . PRO A 1 80 ? 18.709 3.108 -7.351 1.00 92.38 80 PRO A CA 1
ATOM 624 C C . PRO A 1 80 ? 19.075 3.506 -8.783 1.00 92.38 80 PRO A C 1
ATOM 626 O O . PRO A 1 80 ? 18.695 2.838 -9.749 1.00 92.38 80 PRO A O 1
ATOM 629 N N . ARG A 1 81 ? 19.878 4.567 -8.931 1.00 91.00 81 ARG A N 1
ATOM 630 C CA . ARG A 1 81 ? 20.257 5.136 -10.243 1.00 91.00 81 ARG A CA 1
ATOM 631 C C . ARG A 1 81 ? 20.750 4.083 -11.243 1.00 91.00 81 ARG A C 1
ATOM 633 O O . ARG A 1 81 ? 20.475 4.196 -12.430 1.00 91.00 81 ARG A O 1
ATOM 640 N N . ARG A 1 82 ? 21.424 3.028 -10.765 1.00 94.00 82 ARG A N 1
ATOM 641 C CA . ARG A 1 82 ? 21.898 1.902 -11.592 1.00 94.00 82 ARG A CA 1
ATOM 642 C C . ARG A 1 82 ? 20.762 1.121 -12.260 1.00 94.00 82 ARG A C 1
ATOM 644 O O . ARG A 1 82 ? 20.905 0.733 -13.412 1.00 94.00 82 ARG A O 1
ATOM 651 N N . GLN A 1 83 ? 19.644 0.906 -11.568 1.00 95.56 83 GLN A N 1
ATOM 652 C CA . GLN A 1 83 ? 18.483 0.219 -12.139 1.00 95.56 83 GLN A CA 1
ATOM 653 C C . GLN A 1 83 ? 17.781 1.098 -13.175 1.00 95.56 83 GLN A C 1
ATOM 655 O O . GLN A 1 83 ? 17.459 0.607 -14.252 1.00 95.56 83 GLN A O 1
ATOM 660 N N . ILE A 1 84 ? 17.636 2.401 -12.901 1.00 94.56 84 ILE A N 1
ATOM 661 C CA . ILE A 1 84 ? 17.091 3.363 -13.874 1.00 94.56 84 ILE A CA 1
ATOM 662 C C . ILE A 1 84 ? 17.956 3.368 -15.142 1.00 94.56 84 ILE A C 1
ATOM 664 O O . ILE A 1 84 ? 17.438 3.238 -16.249 1.00 94.56 84 ILE A O 1
ATOM 668 N N . MET A 1 85 ? 19.283 3.427 -14.980 1.00 94.81 85 MET A N 1
ATOM 669 C CA . MET A 1 85 ? 20.229 3.320 -16.093 1.00 94.81 85 MET A CA 1
ATOM 670 C C . MET A 1 85 ? 20.078 2.006 -16.864 1.00 94.81 85 MET A C 1
ATOM 672 O O . MET A 1 85 ? 20.097 2.027 -18.090 1.00 94.81 85 MET A O 1
ATOM 676 N N . GLY A 1 86 ? 19.899 0.884 -16.163 1.00 96.00 86 GLY A N 1
ATOM 677 C CA . GLY A 1 86 ? 19.684 -0.426 -16.777 1.00 96.00 86 GLY A CA 1
ATOM 678 C C . GLY A 1 86 ? 18.414 -0.478 -17.626 1.00 96.00 86 GLY A C 1
ATOM 679 O O . GLY A 1 86 ? 18.479 -0.863 -18.790 1.00 96.00 86 GLY A O 1
ATOM 680 N N . VAL A 1 87 ? 17.277 -0.026 -17.087 1.00 96.25 87 VAL A N 1
ATOM 681 C CA . VAL A 1 87 ? 15.997 0.010 -17.819 1.00 96.25 87 VAL A CA 1
ATOM 682 C C . VAL A 1 87 ? 16.110 0.882 -19.069 1.00 96.25 87 VAL A C 1
ATOM 684 O O . VAL A 1 87 ? 15.660 0.483 -20.140 1.00 96.25 87 VAL A O 1
ATOM 687 N N . GLN A 1 88 ? 16.761 2.044 -18.969 1.00 95.88 88 GLN A N 1
ATOM 688 C CA . GLN A 1 88 ? 16.947 2.919 -20.126 1.00 95.88 88 GLN A CA 1
ATOM 689 C C . GLN A 1 88 ? 17.920 2.345 -21.156 1.00 95.88 88 GLN A C 1
ATOM 691 O O . GLN A 1 88 ? 17.651 2.442 -22.347 1.00 95.88 88 GLN A O 1
ATOM 696 N N . ALA A 1 89 ? 19.006 1.696 -20.732 1.00 95.75 89 ALA A N 1
ATOM 697 C CA . ALA A 1 89 ? 19.935 1.038 -21.650 1.00 95.75 89 ALA A CA 1
ATOM 698 C C . ALA A 1 89 ? 19.251 -0.066 -22.475 1.00 95.75 89 ALA A C 1
ATOM 700 O O . ALA A 1 89 ? 19.519 -0.199 -23.667 1.00 95.75 89 ALA A O 1
ATOM 701 N N . VAL A 1 90 ? 18.329 -0.822 -21.868 1.00 97.00 90 VAL A N 1
ATOM 702 C CA . VAL A 1 90 ? 17.505 -1.809 -22.587 1.00 97.00 90 VAL A CA 1
ATOM 703 C C . VAL A 1 90 ? 16.576 -1.123 -23.594 1.00 97.00 90 VAL A C 1
ATOM 705 O O . VAL A 1 90 ? 16.417 -1.626 -24.700 1.00 97.00 90 VAL A O 1
ATOM 708 N N . GLY A 1 91 ? 16.008 0.036 -23.247 1.00 96.00 91 GLY A N 1
ATOM 709 C CA . GLY A 1 91 ? 15.110 0.799 -24.123 1.00 96.00 91 GLY A CA 1
ATOM 710 C C . GLY A 1 91 ? 15.781 1.542 -25.276 1.00 96.00 91 GLY A C 1
ATOM 711 O O . GLY A 1 91 ? 15.151 1.752 -26.308 1.00 96.00 91 GLY A O 1
ATOM 712 N N . THR A 1 92 ? 17.052 1.927 -25.142 1.00 97.06 92 THR A N 1
ATOM 713 C CA . THR A 1 92 ? 17.788 2.606 -26.223 1.00 97.06 92 THR A CA 1
ATOM 714 C C . THR A 1 92 ? 18.305 1.626 -27.276 1.00 97.06 92 THR A C 1
ATOM 716 O O . THR A 1 92 ? 18.416 1.968 -28.456 1.00 97.06 92 THR A O 1
ATOM 719 N N . LEU A 1 93 ? 18.600 0.391 -26.868 1.00 97.44 93 LEU A N 1
ATOM 720 C CA . LEU A 1 93 ? 19.236 -0.621 -27.703 1.00 97.44 93 LEU A CA 1
ATOM 721 C C . LEU A 1 93 ? 18.441 -0.985 -28.987 1.00 97.44 93 LEU A C 1
ATOM 723 O O . LEU A 1 93 ? 19.088 -1.074 -30.032 1.00 97.44 93 LEU A O 1
ATOM 727 N N . PRO A 1 94 ? 17.091 -1.096 -29.007 1.00 97.75 94 PRO A N 1
ATOM 728 C CA . PRO A 1 94 ? 16.316 -1.292 -30.239 1.00 97.75 94 PRO A CA 1
ATOM 729 C C . PRO A 1 94 ? 16.583 -0.228 -31.312 1.00 97.75 94 PRO A C 1
ATOM 731 O O . PRO A 1 94 ? 16.818 -0.561 -32.472 1.00 97.75 94 PRO A O 1
ATOM 734 N N . ALA A 1 95 ? 16.614 1.051 -30.928 1.00 97.56 95 ALA A N 1
ATOM 735 C CA . ALA A 1 95 ? 16.814 2.150 -31.869 1.00 97.56 95 ALA A CA 1
ATOM 736 C C . ALA A 1 95 ? 18.253 2.185 -32.419 1.00 97.56 95 ALA A C 1
ATOM 738 O O . ALA A 1 95 ? 18.462 2.461 -33.602 1.00 97.56 95 ALA A O 1
ATOM 739 N N . PHE A 1 96 ? 19.251 1.843 -31.596 1.00 97.81 96 PHE A N 1
ATOM 740 C CA . PHE A 1 96 ? 20.636 1.692 -32.057 1.00 97.81 96 PHE A CA 1
ATOM 741 C C . PHE A 1 96 ? 20.808 0.505 -33.006 1.00 97.81 96 PHE A C 1
ATOM 743 O O . PHE A 1 96 ? 21.457 0.649 -34.041 1.00 97.81 96 PHE A O 1
ATOM 750 N N . LEU A 1 97 ? 20.204 -0.646 -32.695 1.00 97.38 97 LEU A N 1
ATOM 751 C CA . LEU A 1 97 ? 20.210 -1.807 -33.587 1.00 97.38 97 LEU A CA 1
ATOM 752 C C . LEU A 1 97 ? 19.531 -1.488 -34.923 1.00 97.38 97 LEU A C 1
ATOM 754 O O . LEU A 1 97 ? 20.039 -1.899 -35.963 1.00 97.38 97 LEU A O 1
ATOM 758 N N . ALA A 1 98 ? 18.454 -0.697 -34.914 1.00 97.06 98 ALA A N 1
ATOM 759 C CA . ALA A 1 98 ? 17.784 -0.252 -36.133 1.00 97.06 98 ALA A CA 1
ATOM 760 C C . ALA A 1 98 ? 18.689 0.642 -36.984 1.00 97.06 98 ALA A C 1
ATOM 762 O O . ALA A 1 98 ? 18.822 0.420 -38.186 1.00 97.06 98 ALA A O 1
ATOM 763 N N . ALA A 1 99 ? 19.354 1.620 -36.365 1.00 97.44 99 ALA A N 1
ATOM 764 C CA . ALA A 1 99 ? 20.296 2.488 -37.064 1.00 97.44 99 ALA A CA 1
ATOM 765 C C . ALA A 1 99 ? 21.472 1.696 -37.657 1.00 97.44 99 ALA A C 1
ATOM 767 O O . ALA A 1 99 ? 21.832 1.918 -38.811 1.00 97.44 99 ALA A O 1
ATOM 768 N N . LEU A 1 100 ? 22.029 0.738 -36.906 1.00 96.94 100 LEU A N 1
ATOM 769 C CA . LEU A 1 100 ? 23.109 -0.136 -37.373 1.00 96.94 100 LEU A CA 1
ATOM 770 C C . LEU A 1 100 ? 22.659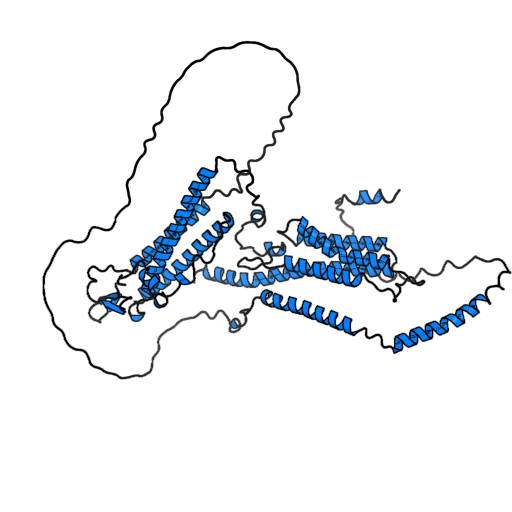 -1.054 -38.515 1.00 96.94 100 LEU A C 1
ATOM 772 O O . LEU A 1 100 ? 23.387 -1.202 -39.497 1.00 96.94 100 LEU A O 1
ATOM 776 N N . ALA A 1 101 ? 21.459 -1.630 -38.425 1.00 96.06 101 ALA A N 1
ATOM 777 C CA . ALA A 1 101 ? 20.887 -2.463 -39.480 1.00 96.06 101 ALA A CA 1
ATOM 778 C C . ALA A 1 101 ? 20.683 -1.657 -40.772 1.00 96.06 101 ALA A C 1
ATOM 780 O O . ALA A 1 101 ? 21.153 -2.057 -41.828 1.00 96.06 101 ALA A O 1
ATOM 781 N N . VAL A 1 102 ? 20.084 -0.465 -40.685 1.00 95.75 102 VAL A N 1
ATOM 782 C CA . VAL A 1 102 ? 19.882 0.425 -41.846 1.00 95.75 102 VAL A CA 1
ATOM 783 C C . VAL A 1 102 ? 21.205 0.968 -42.401 1.00 95.75 102 VAL A C 1
ATOM 785 O O . VAL A 1 102 ? 21.318 1.254 -43.593 1.00 95.75 102 VAL A O 1
ATOM 788 N N . HIS A 1 103 ? 22.213 1.149 -41.547 1.00 95.75 103 HIS A N 1
ATOM 789 C CA . HIS A 1 103 ? 23.538 1.592 -41.968 1.00 95.75 103 HIS A CA 1
ATOM 790 C C . HIS A 1 103 ? 24.320 0.500 -42.712 1.00 95.75 103 HIS A C 1
ATOM 792 O O . HIS A 1 103 ? 25.066 0.831 -43.629 1.00 95.75 103 HIS A O 1
ATOM 798 N N . SER A 1 104 ? 24.153 -0.765 -42.316 1.00 94.94 104 SER A N 1
ATOM 799 C CA . SER A 1 104 ? 24.846 -1.922 -42.904 1.00 94.94 104 SER A CA 1
ATOM 800 C C . SER A 1 104 ? 24.126 -2.550 -44.098 1.00 94.94 104 SER A C 1
ATOM 802 O O . SER A 1 104 ? 24.772 -3.265 -44.856 1.00 94.94 104 SER A O 1
ATOM 804 N N . ALA A 1 105 ? 22.835 -2.265 -44.272 1.00 95.31 105 ALA A N 1
ATOM 805 C CA . ALA A 1 105 ? 22.021 -2.739 -45.386 1.00 95.31 105 ALA A CA 1
ATOM 806 C C . ALA A 1 105 ? 22.603 -2.355 -46.756 1.00 95.31 105 ALA A C 1
ATOM 808 O O . ALA A 1 105 ? 23.016 -1.204 -46.974 1.00 95.31 105 ALA A O 1
ATOM 809 N N . GLU A 1 106 ? 22.595 -3.308 -47.689 1.00 94.44 106 GLU A N 1
ATOM 810 C CA . GLU A 1 106 ? 23.006 -3.085 -49.067 1.00 94.44 106 GLU A CA 1
ATOM 811 C C . GLU A 1 106 ? 22.053 -2.101 -49.762 1.00 94.44 106 GLU A C 1
ATOM 813 O O . GLU A 1 106 ? 20.838 -2.036 -49.527 1.00 94.44 106 GLU A O 1
ATOM 818 N N . ARG A 1 107 ? 22.635 -1.251 -50.611 1.00 93.94 107 ARG A N 1
ATOM 819 C CA . ARG A 1 107 ? 21.902 -0.209 -51.327 1.00 93.94 107 ARG A CA 1
ATOM 820 C C . ARG A 1 107 ? 21.977 -0.458 -52.817 1.00 93.94 107 ARG A C 1
ATOM 822 O O . ARG A 1 107 ? 23.047 -0.680 -53.374 1.00 93.94 107 ARG A O 1
ATOM 829 N N . THR A 1 108 ? 20.828 -0.316 -53.459 1.00 93.94 108 THR A N 1
ATOM 830 C CA . THR A 1 108 ? 20.700 -0.298 -54.917 1.00 93.94 108 THR A CA 1
ATOM 831 C C . THR A 1 108 ? 21.483 0.868 -55.532 1.00 93.94 108 THR A C 1
ATOM 833 O O . THR A 1 108 ? 21.805 1.844 -54.853 1.00 93.94 108 THR A O 1
ATOM 836 N N . GLU A 1 109 ? 21.738 0.830 -56.843 1.00 93.00 109 GLU A N 1
ATOM 837 C CA . GLU A 1 109 ? 22.420 1.925 -57.560 1.00 93.00 109 GLU A CA 1
ATOM 838 C C . GLU A 1 109 ? 21.669 3.266 -57.471 1.00 93.00 109 GLU A C 1
ATOM 840 O O . GLU A 1 109 ? 22.279 4.335 -57.453 1.00 93.00 109 GLU A O 1
ATOM 845 N N . SER A 1 110 ? 20.337 3.225 -57.347 1.00 91.00 110 SER A N 1
ATOM 846 C CA . SER A 1 110 ? 19.511 4.415 -57.097 1.00 91.00 110 SER A CA 1
ATOM 847 C C . SER A 1 110 ? 19.659 4.946 -55.665 1.00 91.00 110 SER A C 1
ATOM 849 O O . SER A 1 110 ? 19.187 6.043 -55.361 1.00 91.00 110 SER A O 1
ATOM 851 N N . GLY A 1 111 ? 20.347 4.198 -54.797 1.00 87.06 111 GLY A N 1
ATOM 852 C CA . GLY A 1 111 ? 20.636 4.459 -53.391 1.00 87.06 111 GLY A CA 1
ATOM 853 C C . GLY A 1 111 ? 19.466 4.215 -52.438 1.00 87.06 111 GLY A C 1
ATOM 854 O O . GLY A 1 111 ? 19.522 4.680 -51.295 1.00 87.06 111 GLY A O 1
ATOM 855 N N . GLY A 1 112 ? 18.421 3.520 -52.899 1.00 90.75 112 GLY A N 1
ATOM 856 C CA . GLY A 1 112 ? 17.382 2.941 -52.044 1.00 90.75 112 GLY A CA 1
ATOM 857 C C . GLY A 1 112 ? 17.828 1.610 -51.429 1.00 90.75 112 GLY A C 1
ATOM 858 O O . GLY A 1 112 ? 18.740 0.965 -51.951 1.00 90.75 112 GLY A O 1
ATOM 859 N N . LEU A 1 113 ? 17.186 1.205 -50.332 1.00 92.06 113 LEU A N 1
ATOM 860 C CA . LEU A 1 113 ? 17.403 -0.102 -49.700 1.00 92.06 113 LEU A CA 1
ATOM 861 C C . LEU A 1 113 ? 16.921 -1.227 -50.626 1.00 92.06 113 LEU A C 1
ATOM 863 O O . LEU A 1 113 ? 15.884 -1.080 -51.279 1.00 92.06 113 LEU A O 1
ATOM 867 N N . GLU A 1 114 ? 17.670 -2.326 -50.704 1.00 92.88 114 GLU A N 1
ATOM 868 C CA . GLU A 1 114 ? 17.288 -3.463 -51.541 1.00 92.88 114 GLU A CA 1
ATOM 869 C C . GLU A 1 114 ? 16.098 -4.229 -50.923 1.00 92.88 114 GLU A C 1
ATOM 871 O O . GLU A 1 114 ? 16.189 -4.709 -49.795 1.00 92.88 114 GLU A O 1
ATOM 876 N N . PRO A 1 115 ? 14.960 -4.382 -51.630 1.00 87.12 115 PRO A N 1
ATOM 877 C CA . PRO A 1 115 ? 13.747 -4.983 -51.063 1.00 87.12 115 PRO A CA 1
ATOM 878 C C . PRO A 1 115 ? 13.860 -6.493 -50.797 1.00 87.12 115 PRO A C 1
ATOM 880 O O . PRO A 1 115 ? 12.974 -7.064 -50.164 1.00 87.12 115 PRO A O 1
ATOM 883 N N . GLY A 1 116 ? 14.907 -7.147 -51.311 1.00 87.44 116 GLY A N 1
ATOM 884 C CA . GLY A 1 116 ? 15.176 -8.571 -51.109 1.00 87.44 116 GLY A CA 1
ATOM 885 C C . GLY A 1 116 ? 15.963 -8.887 -49.835 1.00 87.44 116 GLY A C 1
ATOM 886 O O . GLY A 1 116 ? 16.056 -10.061 -49.471 1.00 87.44 116 GLY A O 1
ATOM 887 N N . GLU A 1 117 ? 16.517 -7.881 -49.151 1.00 87.38 117 GLU A N 1
ATOM 888 C CA . GLU A 1 117 ? 17.234 -8.109 -47.901 1.00 87.38 117 GLU A CA 1
ATOM 889 C C . GLU A 1 117 ? 16.269 -8.529 -46.792 1.00 87.38 117 GLU A C 1
ATOM 891 O O . GLU A 1 117 ? 15.330 -7.823 -46.418 1.00 87.38 117 GLU A O 1
ATOM 896 N N . MET A 1 118 ? 16.528 -9.702 -46.220 1.00 84.25 118 MET A N 1
ATOM 897 C CA . MET A 1 118 ? 15.885 -10.091 -44.976 1.00 84.25 118 MET A CA 1
ATOM 898 C C . MET A 1 118 ? 16.512 -9.278 -43.839 1.00 84.25 118 MET A C 1
ATOM 900 O O . MET A 1 118 ? 17.722 -9.319 -43.631 1.00 84.25 118 MET A O 1
ATOM 904 N N . TYR A 1 119 ? 15.702 -8.565 -43.061 1.00 87.44 119 TYR A N 1
ATOM 905 C CA . TYR A 1 119 ? 16.164 -7.846 -41.870 1.00 87.44 119 TYR A CA 1
ATOM 906 C C . TYR A 1 119 ? 16.117 -8.765 -40.644 1.00 87.44 119 TYR A C 1
ATOM 908 O O . TYR A 1 119 ? 15.192 -8.696 -39.833 1.00 87.44 119 TYR A O 1
ATOM 916 N N . TRP A 1 120 ? 17.120 -9.638 -40.500 1.00 90.81 120 TRP A N 1
ATOM 917 C CA . TRP A 1 120 ? 17.193 -10.645 -39.421 1.00 90.81 120 TRP A CA 1
ATOM 918 C C . TRP A 1 120 ? 17.211 -10.021 -38.016 1.00 90.81 120 TRP A C 1
ATOM 920 O O . TRP A 1 120 ? 16.871 -10.675 -37.034 1.00 90.81 120 TRP A O 1
ATOM 930 N N . THR A 1 121 ? 17.582 -8.745 -37.907 1.00 93.19 121 THR A N 1
ATOM 931 C CA . THR A 1 121 ? 17.592 -7.989 -36.650 1.00 93.19 121 THR A CA 1
ATOM 932 C C . THR A 1 121 ? 16.204 -7.501 -36.224 1.00 93.19 121 THR A C 1
ATOM 934 O O . THR A 1 121 ? 16.006 -7.224 -35.042 1.00 93.19 121 THR A O 1
ATOM 937 N N . SER A 1 122 ? 15.221 -7.432 -37.130 1.00 93.81 122 SER A N 1
ATOM 938 C CA . SER A 1 122 ? 13.876 -6.900 -36.848 1.00 93.81 122 SER A CA 1
ATOM 939 C C . SER A 1 122 ? 13.131 -7.625 -35.722 1.00 93.81 122 SER A C 1
ATOM 941 O O . SER A 1 122 ? 12.654 -6.943 -34.810 1.00 93.81 122 SER A O 1
ATOM 943 N N . PRO A 1 123 ? 13.069 -8.973 -35.691 1.00 95.31 123 PRO A N 1
ATOM 944 C CA . PRO A 1 123 ? 12.442 -9.691 -34.582 1.00 95.31 123 PRO A CA 1
ATOM 945 C C . PRO A 1 123 ? 13.112 -9.398 -33.234 1.00 95.31 123 PRO A C 1
ATOM 947 O O . PRO A 1 123 ? 12.430 -9.199 -32.230 1.00 95.31 123 PRO A O 1
ATOM 950 N N . ALA A 1 124 ? 14.446 -9.304 -33.213 1.00 94.69 124 ALA A N 1
ATOM 951 C CA . ALA A 1 124 ? 15.196 -8.995 -31.999 1.00 94.69 124 ALA A CA 1
ATOM 952 C C . ALA A 1 124 ? 14.900 -7.575 -31.487 1.00 94.69 124 ALA A C 1
ATOM 954 O O . ALA A 1 124 ? 14.705 -7.389 -30.288 1.00 94.69 124 ALA A O 1
ATOM 955 N N . MET A 1 125 ? 14.800 -6.587 -32.385 1.00 96.25 125 MET A N 1
ATOM 956 C CA . MET A 1 125 ? 14.425 -5.212 -32.026 1.00 96.25 125 MET A CA 1
ATOM 957 C C . MET A 1 125 ? 13.021 -5.144 -31.420 1.00 96.25 125 MET A C 1
ATOM 959 O O . MET A 1 125 ? 12.826 -4.484 -30.400 1.00 96.25 125 MET A O 1
ATOM 963 N N . PHE A 1 126 ? 12.058 -5.863 -32.005 1.00 95.69 126 PHE A N 1
ATOM 964 C CA . PHE A 1 126 ? 10.691 -5.924 -31.489 1.00 95.69 126 PHE A CA 1
ATOM 965 C C . PHE A 1 126 ? 10.623 -6.579 -30.104 1.00 95.69 126 PHE A C 1
ATOM 967 O O . PHE A 1 126 ? 9.995 -6.038 -29.195 1.00 95.69 126 PHE A O 1
ATOM 974 N N . LEU A 1 127 ? 11.304 -7.715 -29.917 1.00 96.38 127 LEU A N 1
ATOM 975 C CA . LEU A 1 127 ? 11.363 -8.401 -28.624 1.00 96.38 127 LEU A CA 1
ATOM 976 C C . LEU A 1 127 ? 11.986 -7.519 -27.546 1.00 96.38 127 LEU A C 1
ATOM 978 O O . LEU A 1 127 ? 11.471 -7.428 -26.437 1.00 96.38 127 LEU A O 1
ATOM 982 N N . LEU A 1 128 ? 13.072 -6.834 -27.880 1.00 96.38 128 LEU A N 1
ATOM 983 C CA . LEU A 1 128 ? 13.760 -5.953 -26.952 1.00 96.38 128 LEU A CA 1
ATOM 984 C C . LEU A 1 128 ? 12.908 -4.729 -26.577 1.00 96.38 128 LEU A C 1
ATOM 986 O O . LEU A 1 128 ? 12.872 -4.345 -25.409 1.00 96.38 128 LEU A O 1
ATOM 990 N N . GLN A 1 129 ? 12.157 -4.176 -27.534 1.00 96.19 129 GLN A N 1
ATOM 991 C CA . GLN A 1 129 ? 11.167 -3.129 -27.277 1.00 96.19 129 GLN A CA 1
ATOM 992 C C . GLN A 1 129 ? 10.053 -3.621 -26.340 1.00 96.19 129 GLN A C 1
ATOM 994 O O . GLN A 1 129 ? 9.670 -2.906 -25.414 1.00 96.19 129 GLN A O 1
ATOM 999 N N . ALA A 1 130 ? 9.547 -4.841 -26.546 1.00 96.12 130 ALA A N 1
ATOM 1000 C CA . ALA A 1 130 ? 8.534 -5.443 -25.682 1.00 96.12 130 ALA A CA 1
ATOM 1001 C C . ALA A 1 130 ? 9.067 -5.676 -24.258 1.00 96.12 130 ALA A C 1
ATOM 1003 O O . ALA A 1 130 ? 8.405 -5.313 -23.290 1.00 96.12 130 ALA A O 1
ATOM 1004 N N . VAL A 1 131 ? 10.293 -6.195 -24.122 1.00 96.94 131 VAL A N 1
ATOM 1005 C CA . VAL A 1 131 ? 10.962 -6.362 -22.820 1.00 96.94 131 VAL A CA 1
ATOM 1006 C C . VAL A 1 131 ? 11.121 -5.019 -22.112 1.00 96.94 131 VAL A C 1
ATOM 1008 O O . VAL A 1 131 ? 10.850 -4.921 -20.918 1.00 96.94 131 VAL A O 1
ATOM 1011 N N . TRP A 1 132 ? 11.519 -3.967 -22.828 1.00 97.19 132 TRP A N 1
ATOM 1012 C CA . TRP A 1 132 ? 11.615 -2.628 -22.251 1.00 97.19 132 TRP A CA 1
ATOM 1013 C C . TRP A 1 132 ? 10.262 -2.104 -21.745 1.00 97.19 132 TRP A C 1
ATOM 1015 O O . TRP A 1 132 ? 10.188 -1.577 -20.634 1.00 97.19 132 TRP A O 1
ATOM 1025 N N . LEU A 1 133 ? 9.185 -2.287 -22.516 1.00 95.75 133 LEU A N 1
ATOM 1026 C CA . LEU A 1 133 ? 7.829 -1.913 -22.102 1.00 95.75 133 LEU A CA 1
ATOM 1027 C C . LEU A 1 133 ? 7.375 -2.679 -20.854 1.00 95.75 133 LEU A C 1
ATOM 1029 O O . LEU A 1 133 ? 6.857 -2.066 -19.924 1.00 95.75 133 LEU A O 1
ATOM 1033 N N . GLU A 1 134 ? 7.619 -3.986 -20.795 1.00 96.69 134 GLU A N 1
ATOM 1034 C CA . GLU A 1 134 ? 7.306 -4.807 -19.619 1.00 96.69 134 GLU A CA 1
ATOM 1035 C C . GLU A 1 134 ? 8.099 -4.369 -18.382 1.00 96.69 134 GLU A C 1
ATOM 1037 O O . GLU A 1 134 ? 7.552 -4.300 -17.281 1.00 96.69 134 GLU A O 1
ATOM 1042 N N . LEU A 1 135 ? 9.372 -3.989 -18.542 1.00 96.50 135 LEU A N 1
ATOM 1043 C CA . LEU A 1 135 ? 10.159 -3.414 -17.448 1.00 96.50 135 LEU A CA 1
ATOM 1044 C C . LEU A 1 135 ? 9.554 -2.095 -16.951 1.00 96.50 135 LEU A C 1
ATOM 1046 O O . LEU A 1 135 ? 9.480 -1.880 -15.742 1.00 96.50 135 LEU A O 1
ATOM 1050 N N . LEU A 1 136 ? 9.082 -1.225 -17.849 1.00 94.62 136 LEU A N 1
ATOM 1051 C CA . LEU A 1 136 ? 8.404 0.017 -17.466 1.00 94.62 136 LEU A CA 1
ATOM 1052 C C . LEU A 1 136 ? 7.068 -0.242 -16.753 1.00 94.62 136 LEU A C 1
ATOM 1054 O O . LEU A 1 136 ? 6.786 0.408 -15.745 1.00 94.62 136 LEU A O 1
ATOM 1058 N N . LEU A 1 137 ? 6.278 -1.219 -17.211 1.00 94.81 137 LEU A N 1
ATOM 1059 C CA . LEU A 1 137 ? 5.051 -1.651 -16.529 1.00 94.81 137 LEU A CA 1
ATOM 1060 C C . LEU A 1 137 ? 5.350 -2.250 -15.150 1.00 94.81 137 LEU A C 1
ATOM 1062 O O . LEU A 1 137 ? 4.634 -1.988 -14.184 1.00 94.81 137 LEU A O 1
ATOM 1066 N N . TRP A 1 138 ? 6.449 -2.993 -15.020 1.00 95.88 138 TRP A N 1
ATOM 1067 C CA . TRP A 1 138 ? 6.909 -3.510 -13.735 1.00 95.88 138 TRP A CA 1
ATOM 1068 C C . TRP A 1 138 ? 7.324 -2.389 -12.772 1.00 95.88 138 TRP A C 1
ATOM 1070 O O . TRP A 1 138 ? 7.029 -2.461 -11.578 1.00 95.88 138 TRP A O 1
ATOM 1080 N N . VAL A 1 139 ? 7.958 -1.323 -13.272 1.00 95.44 139 VAL A N 1
ATOM 1081 C CA . VAL A 1 139 ? 8.234 -0.114 -12.477 1.00 95.44 139 VAL A CA 1
ATOM 1082 C C . VAL A 1 139 ? 6.935 0.603 -12.082 1.00 95.44 139 VAL A C 1
ATOM 1084 O O . VAL A 1 139 ? 6.852 1.123 -10.974 1.00 95.44 139 VAL A O 1
ATOM 1087 N N . ALA A 1 140 ? 5.903 0.576 -12.928 1.00 95.75 140 ALA A N 1
ATOM 1088 C CA . ALA A 1 140 ? 4.579 1.153 -12.665 1.00 95.75 140 ALA A CA 1
ATOM 1089 C C . ALA A 1 140 ? 3.657 0.293 -11.781 1.00 95.75 140 ALA A C 1
ATOM 1091 O O . ALA A 1 140 ? 2.511 0.675 -11.524 1.00 95.75 140 ALA A O 1
ATOM 1092 N N . ARG A 1 141 ? 4.126 -0.865 -11.308 1.00 94.88 141 ARG A N 1
ATOM 1093 C CA . ARG A 1 141 ? 3.330 -1.764 -10.470 1.00 94.88 141 ARG A CA 1
ATOM 1094 C C . ARG A 1 141 ? 2.923 -1.068 -9.155 1.00 94.88 141 ARG A C 1
ATOM 1096 O O . ARG A 1 141 ? 3.752 -0.363 -8.574 1.00 94.88 141 ARG A O 1
ATOM 1103 N N . PRO A 1 142 ? 1.676 -1.255 -8.671 1.00 92.94 142 PRO A N 1
ATOM 1104 C CA . PRO A 1 142 ? 1.238 -0.646 -7.418 1.00 92.94 142 PRO A CA 1
ATOM 1105 C C . PRO A 1 142 ? 2.083 -1.142 -6.240 1.00 92.94 142 PRO A C 1
ATOM 1107 O O . PRO A 1 142 ? 2.467 -2.315 -6.194 1.00 92.94 142 PRO A O 1
ATOM 1110 N N . SER A 1 143 ? 2.359 -0.244 -5.290 1.00 86.88 143 SER A N 1
ATOM 1111 C CA . SER A 1 143 ? 2.914 -0.615 -3.983 1.00 86.88 143 SER A CA 1
ATOM 1112 C C . SER A 1 143 ? 1.898 -1.445 -3.188 1.00 86.88 143 SER A C 1
ATOM 1114 O O . SER A 1 143 ? 0.695 -1.313 -3.406 1.00 86.88 143 SER A O 1
ATOM 1116 N N . ASN A 1 144 ? 2.362 -2.260 -2.236 1.00 80.94 144 ASN A N 1
ATOM 1117 C CA . ASN A 1 144 ? 1.498 -3.044 -1.336 1.00 80.94 144 ASN A CA 1
ATOM 1118 C C . ASN A 1 144 ? 0.852 -2.198 -0.217 1.00 80.94 144 ASN A C 1
ATOM 1120 O O . ASN A 1 144 ? 0.327 -2.749 0.745 1.00 80.94 144 ASN A O 1
ATOM 1124 N N . ASP A 1 145 ? 0.897 -0.873 -0.333 1.00 78.44 145 ASP A N 1
ATOM 1125 C CA . ASP A 1 145 ? 0.288 0.049 0.622 1.00 78.44 145 ASP A CA 1
ATOM 1126 C C . ASP A 1 145 ? -1.236 0.117 0.436 1.00 78.44 145 ASP A C 1
ATOM 1128 O O . ASP A 1 145 ? -1.751 -0.139 -0.655 1.00 78.44 145 ASP A O 1
ATOM 1132 N N . ASP A 1 146 ? -1.956 0.575 1.463 1.00 74.88 146 ASP A N 1
ATOM 1133 C CA . ASP A 1 146 ? -3.423 0.721 1.452 1.00 74.88 146 ASP A CA 1
ATOM 1134 C C . ASP A 1 146 ? -3.959 1.536 0.261 1.00 74.88 146 ASP A C 1
ATOM 1136 O O . ASP A 1 146 ? -5.072 1.309 -0.217 1.00 74.88 146 ASP A O 1
ATOM 1140 N N . ALA A 1 147 ? -3.168 2.488 -0.241 1.00 76.75 147 ALA A N 1
ATOM 1141 C CA . ALA A 1 147 ? -3.534 3.326 -1.380 1.00 76.75 147 ALA A CA 1
ATOM 1142 C C . ALA A 1 147 ? -3.211 2.688 -2.748 1.00 76.75 147 ALA A C 1
ATOM 1144 O O . ALA A 1 147 ? -3.685 3.181 -3.773 1.00 76.75 147 ALA A O 1
ATOM 1145 N N . CYS A 1 148 ? -2.408 1.613 -2.774 1.00 84.81 148 CYS A N 1
ATOM 1146 C CA . CYS A 1 148 ? -1.966 0.894 -3.975 1.00 84.81 148 CYS A CA 1
ATOM 1147 C C . CYS A 1 148 ? -1.464 1.823 -5.096 1.00 84.81 148 CYS A C 1
ATOM 1149 O O . CYS A 1 148 ? -1.787 1.651 -6.273 1.00 84.81 148 CYS A O 1
ATOM 1151 N N . LEU A 1 149 ? -0.700 2.855 -4.729 1.00 90.62 149 LEU A N 1
ATOM 1152 C CA . LEU A 1 149 ? -0.207 3.860 -5.668 1.00 90.62 149 LEU A CA 1
ATOM 1153 C C . LEU A 1 149 ? 1.120 3.412 -6.308 1.00 90.62 149 LEU A C 1
ATOM 1155 O O . LEU A 1 149 ? 1.941 2.774 -5.638 1.00 90.62 149 LEU A O 1
ATOM 1159 N N . PRO A 1 150 ? 1.388 3.781 -7.574 1.00 93.19 150 PRO A N 1
ATOM 1160 C CA . PRO A 1 150 ? 2.684 3.573 -8.218 1.00 93.19 150 PRO A CA 1
ATOM 1161 C C . PRO A 1 150 ? 3.728 4.573 -7.685 1.00 93.19 150 PRO A C 1
ATOM 1163 O O . PRO A 1 150 ? 4.149 5.504 -8.372 1.00 93.19 150 PRO A O 1
ATOM 1166 N N . ARG A 1 151 ? 4.156 4.384 -6.429 1.00 90.44 151 ARG A N 1
ATOM 1167 C CA . ARG A 1 151 ? 5.055 5.292 -5.683 1.00 90.44 151 ARG A CA 1
ATOM 1168 C C . ARG A 1 151 ? 6.455 5.447 -6.286 1.00 90.44 151 ARG A C 1
ATOM 1170 O O . ARG A 1 151 ? 7.160 6.389 -5.949 1.00 90.44 151 ARG A O 1
ATOM 1177 N N . ARG A 1 152 ? 6.836 4.575 -7.224 1.00 93.38 152 ARG A N 1
ATOM 1178 C CA . ARG A 1 152 ? 8.096 4.680 -7.978 1.00 93.38 152 ARG A CA 1
ATOM 1179 C C . ARG A 1 152 ? 8.110 5.829 -8.991 1.00 93.38 152 ARG A C 1
ATOM 1181 O O . ARG A 1 152 ? 9.137 6.093 -9.605 1.00 93.38 152 ARG A O 1
ATOM 1188 N N . PHE A 1 153 ? 6.986 6.512 -9.199 1.00 94.44 153 PHE A N 1
ATOM 1189 C CA . PHE A 1 153 ? 6.925 7.700 -10.042 1.00 94.44 153 PHE A CA 1
ATOM 1190 C C . PHE A 1 153 ? 6.901 8.962 -9.187 1.00 94.44 153 PHE A C 1
ATOM 1192 O O . PHE A 1 153 ? 6.027 9.161 -8.343 1.00 94.44 153 PHE A O 1
ATOM 1199 N N . ARG A 1 154 ? 7.841 9.868 -9.450 1.00 92.25 154 ARG A N 1
ATOM 1200 C CA . ARG A 1 154 ? 7.994 11.124 -8.712 1.00 92.25 154 ARG A CA 1
ATOM 1201 C C . ARG A 1 154 ? 6.736 11.989 -8.771 1.00 92.25 154 ARG A C 1
ATOM 1203 O O . ARG A 1 154 ? 6.349 12.606 -7.784 1.00 92.25 154 ARG A O 1
ATOM 1210 N N . THR A 1 155 ? 6.070 12.011 -9.922 1.00 91.19 155 THR A N 1
ATOM 1211 C CA . THR A 1 155 ? 4.824 12.763 -10.141 1.00 91.19 155 THR A CA 1
ATOM 1212 C C . THR A 1 155 ? 3.649 12.254 -9.301 1.00 91.19 155 THR A C 1
ATOM 1214 O O . THR A 1 155 ? 2.684 12.999 -9.105 1.00 91.19 155 THR A O 1
ATOM 1217 N N . VAL A 1 156 ? 3.739 11.015 -8.803 1.00 92.12 156 VAL A N 1
ATOM 1218 C CA . VAL A 1 156 ? 2.759 10.356 -7.930 1.00 92.12 156 VAL A CA 1
ATOM 1219 C C . VAL A 1 156 ? 3.082 10.606 -6.459 1.00 92.12 156 VAL A C 1
ATOM 1221 O O . VAL A 1 156 ? 2.161 10.802 -5.672 1.00 92.12 156 VAL A O 1
ATOM 1224 N N . LEU A 1 157 ? 4.366 10.690 -6.092 1.00 85.50 157 LEU A N 1
ATOM 1225 C CA . LEU A 1 157 ? 4.785 11.043 -4.728 1.00 85.50 157 LEU A CA 1
ATOM 1226 C C . LEU A 1 157 ? 4.230 12.408 -4.297 1.00 85.50 157 LEU A C 1
ATOM 1228 O O . LEU A 1 157 ? 3.707 12.543 -3.200 1.00 85.50 157 LEU A O 1
ATOM 1232 N N . PHE A 1 158 ? 4.244 13.401 -5.189 1.00 84.31 158 PHE A N 1
ATOM 1233 C CA . PHE A 1 158 ? 3.703 14.737 -4.892 1.00 84.31 158 PHE A CA 1
ATOM 1234 C C . PHE A 1 158 ? 2.170 14.833 -4.927 1.00 84.31 158 PHE A C 1
ATOM 1236 O O . PHE A 1 158 ? 1.608 15.897 -4.678 1.00 84.31 158 PHE A O 1
ATOM 1243 N N . LEU A 1 159 ? 1.486 13.748 -5.287 1.00 84.19 159 LEU A N 1
ATOM 1244 C CA . LEU A 1 159 ? 0.024 13.676 -5.323 1.00 84.19 159 LEU A CA 1
ATOM 1245 C C . LEU A 1 159 ? -0.545 13.402 -3.927 1.00 84.19 159 LEU A C 1
ATOM 1247 O O . LEU A 1 159 ? -1.681 13.775 -3.634 1.00 84.19 159 LEU A O 1
ATOM 1251 N N . ASP A 1 160 ? 0.255 12.775 -3.066 1.00 71.94 160 ASP A N 1
ATOM 1252 C CA . ASP A 1 160 ? -0.117 12.429 -1.703 1.00 71.94 160 ASP A CA 1
ATOM 1253 C C . ASP A 1 160 ? 0.176 13.584 -0.735 1.00 71.94 160 ASP A C 1
ATOM 1255 O O . ASP A 1 160 ? 1.082 13.533 0.085 1.00 71.94 160 ASP A O 1
ATOM 1259 N N . VAL A 1 161 ? -0.596 14.670 -0.850 1.00 65.94 161 VAL A N 1
ATOM 1260 C CA . VAL A 1 161 ? -0.461 15.879 -0.004 1.00 65.94 161 VAL A CA 1
ATOM 1261 C C . VAL A 1 161 ? -0.818 15.606 1.469 1.00 65.94 161 VAL A C 1
ATOM 1263 O O . VAL A 1 161 ? -0.514 16.414 2.344 1.00 65.94 161 VAL A O 1
ATOM 1266 N N . PHE A 1 162 ? -1.486 14.483 1.751 1.00 59.12 162 PHE A N 1
ATOM 1267 C CA . PHE A 1 162 ? -2.006 14.140 3.077 1.00 59.12 162 PHE A CA 1
ATOM 1268 C C . PHE A 1 162 ? -1.519 12.794 3.622 1.00 59.12 162 PHE A C 1
ATOM 1270 O O . PHE A 1 162 ? -1.882 12.466 4.751 1.00 59.12 162 PHE A O 1
ATOM 1277 N N . GLY A 1 163 ? -0.754 12.018 2.850 1.00 59.75 163 GLY A N 1
ATOM 1278 C CA . GLY A 1 163 ? -0.079 10.828 3.355 1.00 59.75 163 GLY A CA 1
ATOM 1279 C C . GLY A 1 163 ? 0.948 11.261 4.388 1.00 59.75 163 GLY A C 1
ATOM 1280 O O . GLY A 1 163 ? 1.734 12.164 4.105 1.00 59.75 163 GLY A O 1
ATOM 1281 N N . ASP A 1 164 ? 0.865 10.684 5.590 1.00 49.69 164 ASP A N 1
ATOM 1282 C CA . ASP A 1 164 ? 1.727 10.994 6.731 1.00 49.69 164 ASP A CA 1
ATOM 1283 C C . ASP A 1 164 ? 3.161 11.242 6.262 1.00 49.69 164 ASP A C 1
ATOM 1285 O O . ASP A 1 164 ? 3.743 10.404 5.574 1.00 49.69 164 ASP A O 1
ATOM 1289 N N . GLY A 1 165 ? 3.671 12.436 6.573 1.00 45.81 165 GLY A N 1
ATOM 1290 C CA . GLY A 1 165 ? 4.874 13.046 6.005 1.00 45.81 165 GLY A CA 1
ATOM 1291 C C . GLY A 1 165 ? 6.195 12.370 6.365 1.00 45.81 165 GLY A C 1
ATOM 1292 O O . GLY A 1 165 ? 7.175 13.068 6.601 1.00 45.81 165 GLY A O 1
ATOM 1293 N N . ALA A 1 166 ? 6.236 11.039 6.400 1.00 51.62 166 ALA A N 1
ATOM 1294 C CA . ALA A 1 166 ? 7.466 10.293 6.246 1.00 51.62 166 ALA A CA 1
ATOM 1295 C C . ALA A 1 166 ? 8.000 10.613 4.849 1.00 51.62 166 ALA A C 1
ATOM 1297 O O . ALA A 1 166 ? 7.489 10.129 3.834 1.00 51.62 166 ALA A O 1
ATOM 1298 N N . ASP A 1 167 ? 8.979 11.510 4.806 1.00 50.75 167 ASP A N 1
ATOM 1299 C CA . ASP A 1 167 ? 9.699 11.855 3.596 1.00 50.75 167 ASP A CA 1
ATOM 1300 C C . ASP A 1 167 ? 10.159 10.533 2.942 1.00 50.75 167 ASP A C 1
ATOM 1302 O O . ASP A 1 167 ? 10.881 9.756 3.574 1.00 50.75 167 ASP A O 1
ATOM 1306 N N . PRO A 1 168 ? 9.719 10.198 1.713 1.00 52.06 168 PRO A N 1
ATOM 1307 C CA . PRO A 1 168 ? 10.061 8.923 1.075 1.00 52.06 168 PRO A CA 1
ATOM 1308 C C . PRO A 1 168 ? 11.578 8.741 0.925 1.00 52.06 168 PRO A C 1
ATOM 1310 O O . PRO A 1 168 ? 12.060 7.620 0.776 1.00 52.06 168 PRO A O 1
ATOM 1313 N N . THR A 1 169 ? 12.335 9.836 1.012 1.00 56.16 169 THR A N 1
ATOM 1314 C CA . THR A 1 169 ? 13.796 9.838 1.029 1.00 56.16 169 THR A CA 1
ATOM 1315 C C . THR A 1 169 ? 14.388 9.279 2.332 1.00 56.16 169 THR A C 1
ATOM 1317 O O . THR A 1 169 ? 15.495 8.742 2.309 1.00 56.16 169 THR A O 1
ATOM 1320 N N . GLU A 1 170 ? 13.670 9.362 3.457 1.00 52.88 170 GLU A N 1
ATOM 1321 C CA . GLU A 1 170 ? 14.113 8.843 4.760 1.00 52.88 170 GLU A CA 1
ATOM 1322 C C . GLU A 1 170 ? 13.883 7.333 4.897 1.00 52.88 170 GLU A C 1
ATOM 1324 O O . GLU A 1 170 ? 14.727 6.632 5.454 1.00 52.88 170 GLU A O 1
ATOM 1329 N N . ALA A 1 171 ? 12.801 6.801 4.319 1.00 51.91 171 ALA A N 1
ATOM 1330 C CA . ALA A 1 171 ? 12.508 5.365 4.359 1.00 51.91 171 ALA A CA 1
ATOM 1331 C C . ALA A 1 171 ? 13.500 4.516 3.534 1.00 51.91 171 ALA A C 1
ATOM 1333 O O . ALA A 1 171 ? 13.721 3.347 3.843 1.00 51.91 171 ALA A O 1
ATOM 1334 N N . GLU A 1 172 ? 14.119 5.089 2.496 1.00 48.66 172 GLU A N 1
ATOM 1335 C CA . GLU A 1 172 ? 15.064 4.377 1.619 1.00 48.66 172 GLU A CA 1
ATOM 1336 C C . GLU A 1 172 ? 16.516 4.408 2.143 1.00 48.66 172 GLU A C 1
ATOM 1338 O O . GLU A 1 172 ? 17.378 3.689 1.638 1.00 48.66 172 GLU A O 1
ATOM 1343 N N . TYR A 1 173 ? 16.800 5.209 3.178 1.00 48.50 173 TYR A N 1
ATOM 1344 C CA . TYR A 1 173 ? 18.151 5.430 3.704 1.00 48.50 173 TYR A CA 1
ATOM 1345 C C . TYR A 1 173 ? 18.286 5.043 5.179 1.00 48.50 173 TYR A C 1
ATOM 1347 O O . TYR A 1 173 ? 18.929 5.748 5.956 1.00 48.50 173 TYR A O 1
ATOM 1355 N N . VAL A 1 174 ? 17.734 3.894 5.570 1.00 47.25 174 VAL A N 1
ATOM 1356 C CA . VAL A 1 174 ? 18.179 3.209 6.790 1.00 47.25 174 VAL A CA 1
ATOM 1357 C C . VAL A 1 174 ? 19.377 2.336 6.394 1.00 47.25 174 VAL A C 1
ATOM 1359 O O . VAL A 1 174 ? 19.177 1.233 5.880 1.00 47.25 174 VAL A O 1
ATOM 1362 N N . PRO A 1 175 ? 20.633 2.814 6.521 1.00 48.75 175 PRO A N 1
ATOM 1363 C CA . PRO A 1 175 ? 21.786 1.975 6.233 1.00 48.75 175 PRO A CA 1
ATOM 1364 C C . PRO A 1 175 ? 21.736 0.723 7.123 1.00 48.75 175 PRO A C 1
ATOM 1366 O O . PRO A 1 175 ? 21.368 0.833 8.298 1.00 48.75 175 PRO A O 1
ATOM 1369 N N . PRO A 1 176 ? 22.125 -0.458 6.602 1.00 50.47 176 PRO A N 1
ATOM 1370 C CA . PRO A 1 176 ? 22.347 -1.638 7.427 1.00 50.47 176 PRO A CA 1
ATOM 1371 C C . PRO A 1 176 ? 23.239 -1.242 8.600 1.00 50.47 176 PRO A C 1
ATOM 1373 O O . PRO A 1 176 ? 24.254 -0.571 8.407 1.00 50.47 176 PRO A O 1
ATOM 1376 N N . ARG A 1 177 ? 22.828 -1.599 9.819 1.00 48.53 177 ARG A N 1
ATOM 1377 C CA . ARG A 1 177 ? 23.468 -1.201 11.080 1.00 48.53 177 ARG A CA 1
ATOM 1378 C C . ARG A 1 177 ? 24.792 -1.963 11.269 1.00 48.53 177 ARG A C 1
ATOM 1380 O O . ARG A 1 177 ? 24.970 -2.722 12.213 1.00 48.53 177 ARG A O 1
ATOM 1387 N N . GLU A 1 178 ? 25.721 -1.800 10.335 1.00 48.50 178 GLU A N 1
ATOM 1388 C CA . GLU A 1 178 ? 27.062 -2.374 10.351 1.00 48.50 178 GLU A CA 1
ATOM 1389 C C . GLU A 1 178 ? 27.959 -1.487 11.222 1.00 48.50 178 GLU A C 1
ATOM 1391 O O . GLU A 1 178 ? 28.585 -0.547 10.741 1.00 48.50 178 GLU A O 1
ATOM 1396 N N . GLY A 1 179 ? 27.991 -1.742 12.533 1.00 51.50 179 GLY A N 1
ATOM 1397 C CA . GLY A 1 179 ? 28.998 -1.121 13.405 1.00 51.50 179 GLY A CA 1
ATOM 1398 C C . GLY A 1 179 ? 28.566 -0.717 14.810 1.00 51.50 179 GLY A C 1
ATOM 1399 O O . GLY A 1 179 ? 29.343 -0.048 15.488 1.00 51.50 179 GLY A O 1
ATOM 1400 N N . ALA A 1 180 ? 27.377 -1.101 15.287 1.00 50.50 180 ALA A N 1
ATOM 1401 C CA . ALA A 1 180 ? 27.018 -0.873 16.687 1.00 50.50 180 ALA A CA 1
ATOM 1402 C C . ALA A 1 180 ? 27.921 -1.726 17.599 1.00 50.50 180 ALA A C 1
ATOM 1404 O O . ALA A 1 180 ? 27.769 -2.942 17.709 1.00 50.50 180 ALA A O 1
ATOM 1405 N N . GLY A 1 181 ? 28.925 -1.078 18.191 1.00 54.34 181 GLY A N 1
ATOM 1406 C CA . GLY A 1 181 ? 29.920 -1.694 19.056 1.00 54.34 181 GLY A CA 1
ATOM 1407 C C . GLY A 1 181 ? 29.311 -2.411 20.266 1.00 54.34 181 GLY A C 1
ATOM 1408 O O . GLY A 1 181 ? 28.290 -2.017 20.823 1.00 54.34 181 GLY A O 1
ATOM 1409 N N . SER A 1 182 ? 30.011 -3.461 20.686 1.00 60.06 182 SER A N 1
ATOM 1410 C CA . SER A 1 182 ? 29.692 -4.492 21.685 1.00 60.06 182 SER A CA 1
ATOM 1411 C C . SER A 1 182 ? 29.199 -4.055 23.086 1.00 60.06 182 SER A C 1
ATOM 1413 O O . SER A 1 182 ? 29.018 -4.940 23.925 1.00 60.06 182 SER A O 1
ATOM 1415 N N . SER A 1 183 ? 28.978 -2.775 23.405 1.00 59.16 183 SER A N 1
ATOM 1416 C CA . SER A 1 183 ? 28.517 -2.370 24.751 1.00 59.16 183 SER A CA 1
ATOM 1417 C C . SER A 1 183 ? 27.076 -1.867 24.829 1.00 59.16 183 SER A C 1
ATOM 1419 O O . SER A 1 183 ? 26.556 -1.791 25.937 1.00 59.16 183 SER A O 1
ATOM 1421 N N . ASP A 1 184 ? 26.420 -1.567 23.706 1.00 66.25 184 ASP A N 1
ATOM 1422 C CA . ASP A 1 184 ? 25.069 -0.970 23.713 1.00 66.25 184 ASP A CA 1
ATOM 1423 C C . ASP A 1 184 ? 23.933 -2.013 23.623 1.00 66.25 184 ASP A C 1
ATOM 1425 O O . ASP A 1 184 ? 22.770 -1.735 23.903 1.00 66.25 184 ASP A O 1
ATOM 1429 N N . TRP A 1 185 ? 24.272 -3.269 23.314 1.00 72.75 185 TRP A N 1
ATOM 1430 C CA . TRP A 1 185 ? 23.288 -4.344 23.132 1.00 72.75 185 TRP A CA 1
ATOM 1431 C C . TRP A 1 185 ? 22.562 -4.744 24.425 1.00 72.75 185 TRP A C 1
ATOM 1433 O O . TRP A 1 185 ? 21.443 -5.240 24.363 1.00 72.75 185 TRP A O 1
ATOM 1443 N N . VAL A 1 186 ? 23.170 -4.546 25.604 1.00 77.88 186 VAL A N 1
ATOM 1444 C CA . VAL A 1 186 ? 22.540 -4.918 26.887 1.00 77.88 186 VAL A CA 1
ATOM 1445 C C . VAL A 1 186 ? 21.412 -3.948 27.248 1.00 77.88 186 VAL A C 1
ATOM 1447 O O . VAL A 1 186 ? 20.384 -4.378 27.770 1.00 77.88 186 VAL A O 1
ATOM 1450 N N . ALA A 1 187 ? 21.590 -2.654 26.963 1.00 79.06 187 ALA A N 1
ATOM 1451 C CA . ALA A 1 187 ? 20.556 -1.646 27.181 1.00 79.06 187 ALA A CA 1
ATOM 1452 C C . ALA A 1 187 ? 19.396 -1.834 26.191 1.00 79.06 187 ALA A C 1
ATOM 1454 O O . ALA A 1 187 ? 18.238 -1.863 26.609 1.00 79.06 187 ALA A O 1
ATOM 1455 N N . ASP A 1 188 ? 19.722 -2.071 24.917 1.00 80.38 188 ASP A N 1
ATOM 1456 C CA . ASP A 1 188 ? 18.742 -2.334 23.858 1.00 80.38 188 ASP A CA 1
ATOM 1457 C C . ASP A 1 188 ? 17.928 -3.612 24.139 1.00 80.38 188 ASP A C 1
ATOM 1459 O O . ASP A 1 188 ? 16.702 -3.610 24.059 1.00 80.38 188 ASP A O 1
ATOM 1463 N N . LEU A 1 189 ? 18.575 -4.688 24.610 1.00 83.00 189 LEU A N 1
ATOM 1464 C CA . LEU A 1 189 ? 17.882 -5.925 24.989 1.00 83.00 189 LEU A CA 1
ATOM 1465 C C . LEU A 1 189 ? 16.898 -5.714 26.153 1.00 83.00 189 LEU A C 1
ATOM 1467 O O . LEU A 1 189 ? 15.811 -6.292 26.160 1.00 83.00 189 LEU A O 1
ATOM 1471 N N . GLY A 1 190 ? 17.259 -4.888 27.140 1.00 88.06 190 GLY A N 1
ATOM 1472 C CA . GLY A 1 190 ? 16.369 -4.545 28.251 1.00 88.06 190 GLY A CA 1
ATOM 1473 C C . GLY A 1 190 ? 15.126 -3.780 27.790 1.00 88.06 190 GLY A C 1
ATOM 1474 O O . GLY A 1 190 ? 14.016 -4.085 28.232 1.00 88.06 190 GLY A O 1
ATOM 1475 N N . GLU A 1 191 ? 15.297 -2.827 26.870 1.00 86.75 191 GLU A N 1
ATOM 1476 C CA . GLU A 1 191 ? 14.181 -2.087 26.275 1.00 86.75 191 GLU A CA 1
ATOM 1477 C C . GLU A 1 191 ? 13.291 -3.005 25.427 1.00 86.75 191 GLU A C 1
ATOM 1479 O O . GLU A 1 191 ? 12.069 -2.958 25.561 1.00 86.75 191 GLU A O 1
ATOM 1484 N N . GLN A 1 192 ? 13.885 -3.892 24.623 1.00 85.69 192 GLN A N 1
ATOM 1485 C CA . GLN A 1 192 ? 13.159 -4.864 23.802 1.00 85.69 192 GLN A CA 1
ATOM 1486 C C . GLN A 1 192 ? 12.339 -5.848 24.647 1.00 85.69 192 GLN A C 1
ATOM 1488 O O . GLN A 1 192 ? 11.181 -6.111 24.326 1.00 85.69 192 GLN A O 1
ATOM 1493 N N . LEU A 1 193 ? 12.886 -6.352 25.759 1.00 89.75 193 LEU A N 1
ATOM 1494 C CA . LEU A 1 193 ? 12.152 -7.241 26.668 1.00 89.75 193 LEU A CA 1
ATOM 1495 C C . LEU A 1 193 ? 10.967 -6.532 27.332 1.00 89.75 193 LEU A C 1
ATOM 1497 O O . LEU A 1 193 ? 9.868 -7.081 27.385 1.00 89.75 193 LEU A O 1
ATOM 1501 N N . LEU A 1 194 ? 11.166 -5.296 27.793 1.00 91.38 194 LEU A N 1
ATOM 1502 C CA . LEU A 1 194 ? 10.107 -4.498 28.413 1.00 91.38 194 LEU A CA 1
ATOM 1503 C C . LEU A 1 194 ? 9.033 -4.086 27.394 1.00 91.38 194 LEU A C 1
ATOM 1505 O O . LEU A 1 194 ? 7.842 -4.040 27.708 1.00 91.38 194 LEU A O 1
ATOM 1509 N N . ALA A 1 195 ? 9.443 -3.815 26.159 1.00 89.19 195 ALA A N 1
ATOM 1510 C CA . ALA A 1 195 ? 8.559 -3.581 25.031 1.00 89.19 195 ALA A CA 1
ATOM 1511 C C . ALA A 1 195 ? 7.714 -4.826 24.709 1.00 89.19 195 ALA A C 1
ATOM 1513 O O . ALA A 1 195 ? 6.499 -4.700 24.560 1.00 89.19 195 ALA A O 1
ATOM 1514 N N . ALA A 1 196 ? 8.324 -6.013 24.666 1.00 90.12 196 ALA A N 1
ATOM 1515 C CA . ALA A 1 196 ? 7.631 -7.280 24.435 1.00 90.12 196 ALA A CA 1
ATOM 1516 C C . ALA A 1 196 ? 6.643 -7.621 25.565 1.00 90.12 196 ALA A C 1
ATOM 1518 O O . ALA A 1 196 ? 5.507 -8.003 25.292 1.00 90.12 196 ALA A O 1
ATOM 1519 N N . GLU A 1 197 ? 7.028 -7.411 26.829 1.00 94.50 197 GLU A N 1
ATOM 1520 C CA . GLU A 1 197 ? 6.146 -7.618 27.987 1.00 94.50 197 GLU A CA 1
ATOM 1521 C C . GLU A 1 197 ? 4.895 -6.729 27.915 1.00 94.50 197 GLU A C 1
ATOM 1523 O O . GLU A 1 197 ? 3.781 -7.177 28.190 1.00 94.50 197 GLU A O 1
ATOM 1528 N N . ARG A 1 198 ? 5.053 -5.470 27.492 1.00 94.06 198 ARG A N 1
ATOM 1529 C CA . ARG A 1 198 ? 3.927 -4.539 27.339 1.00 94.06 198 ARG A CA 1
ATOM 1530 C C . ARG A 1 198 ? 3.020 -4.898 26.168 1.00 94.06 198 ARG A C 1
ATOM 1532 O O . ARG A 1 198 ? 1.809 -4.733 26.298 1.00 94.06 198 ARG A O 1
ATOM 1539 N N . VAL A 1 199 ? 3.580 -5.392 25.060 1.00 92.94 199 VAL A N 1
ATOM 1540 C CA . VAL A 1 199 ? 2.791 -5.895 23.923 1.00 92.94 199 VAL A CA 1
ATOM 1541 C C . VAL A 1 199 ? 1.935 -7.071 24.381 1.00 92.94 199 VAL A C 1
ATOM 1543 O O . VAL A 1 199 ? 0.714 -6.998 24.264 1.00 92.94 199 VAL A O 1
ATOM 1546 N N . ALA A 1 200 ? 2.539 -8.064 25.039 1.00 93.38 200 ALA A N 1
ATOM 1547 C CA . ALA A 1 200 ? 1.808 -9.195 25.606 1.00 93.38 200 ALA A CA 1
ATOM 1548 C C . ALA A 1 200 ? 0.746 -8.748 26.631 1.00 93.38 200 ALA A C 1
ATOM 1550 O O . ALA A 1 200 ? -0.356 -9.292 26.686 1.00 93.38 200 ALA A O 1
ATOM 1551 N N . GLY A 1 201 ? 1.041 -7.728 27.443 1.00 95.44 201 GLY A N 1
ATOM 1552 C CA . GLY A 1 201 ? 0.072 -7.134 28.366 1.00 95.44 201 GLY A CA 1
ATOM 1553 C C . GLY A 1 201 ? -1.135 -6.512 27.656 1.00 95.44 201 GLY A C 1
ATOM 1554 O O . GLY A 1 201 ? -2.271 -6.714 28.087 1.00 95.44 201 GLY A O 1
ATOM 1555 N N . ALA A 1 202 ? -0.907 -5.787 26.559 1.00 96.00 202 ALA A N 1
ATOM 1556 C CA . ALA A 1 202 ? -1.973 -5.177 25.773 1.00 96.00 202 ALA A CA 1
ATOM 1557 C C . ALA A 1 202 ? -2.811 -6.220 25.021 1.00 96.00 202 ALA A C 1
ATOM 1559 O O . ALA A 1 202 ? -4.033 -6.102 25.012 1.00 96.00 202 ALA A O 1
ATOM 1560 N N . GLU A 1 203 ? -2.186 -7.260 24.466 1.00 94.38 203 GLU A N 1
ATOM 1561 C CA . GLU A 1 203 ? -2.884 -8.388 23.834 1.00 94.38 203 GLU A CA 1
ATOM 1562 C C . GLU A 1 203 ? -3.770 -9.136 24.836 1.00 94.38 203 GLU A C 1
ATOM 1564 O O . GLU A 1 203 ? -4.956 -9.339 24.584 1.00 94.38 203 GLU A O 1
ATOM 1569 N N . ASN A 1 204 ? -3.248 -9.454 26.025 1.00 95.00 204 ASN A N 1
ATOM 1570 C CA . ASN A 1 204 ? -4.028 -10.101 27.082 1.00 95.00 204 ASN A CA 1
ATOM 1571 C C . ASN A 1 204 ? -5.216 -9.239 27.536 1.00 95.00 204 ASN A C 1
ATOM 1573 O O . ASN A 1 204 ? -6.324 -9.749 27.721 1.00 95.00 204 ASN A O 1
ATOM 1577 N N . ALA A 1 205 ? -5.010 -7.927 27.697 1.00 96.69 205 ALA A N 1
ATOM 1578 C CA . ALA A 1 205 ? -6.095 -6.999 28.010 1.00 96.69 205 ALA A CA 1
ATOM 1579 C C . ALA A 1 205 ? -7.148 -6.974 26.890 1.00 96.69 205 ALA A C 1
ATOM 1581 O O . ALA A 1 205 ? -8.349 -6.949 27.171 1.00 96.69 205 ALA A O 1
ATOM 1582 N N . MET A 1 206 ? -6.705 -7.011 25.629 1.00 96.19 206 MET A N 1
ATOM 1583 C CA . MET A 1 206 ? -7.573 -7.025 24.456 1.00 96.19 206 MET A CA 1
ATOM 1584 C C . MET A 1 206 ? -8.428 -8.293 24.405 1.00 96.19 206 MET A C 1
ATOM 1586 O O . MET A 1 206 ? -9.650 -8.198 24.284 1.00 96.19 206 MET A O 1
ATOM 1590 N N . ALA A 1 207 ? -7.812 -9.464 24.574 1.00 94.94 207 ALA A N 1
ATOM 1591 C CA . ALA A 1 207 ? -8.499 -10.751 24.604 1.00 94.94 207 ALA A CA 1
ATOM 1592 C C . ALA A 1 207 ? -9.532 -10.808 25.743 1.00 94.94 207 ALA A C 1
ATOM 1594 O O . ALA A 1 207 ? -10.687 -11.190 25.529 1.00 94.94 207 ALA A O 1
ATOM 1595 N N . PHE A 1 208 ? -9.158 -10.334 26.937 1.00 96.50 208 PHE A N 1
ATOM 1596 C CA . PHE A 1 208 ? -10.049 -10.259 28.096 1.00 96.50 208 PHE A CA 1
ATOM 1597 C C . PHE A 1 208 ? -11.262 -9.351 27.842 1.00 96.50 208 PHE A C 1
ATOM 1599 O O . PHE A 1 208 ? -12.404 -9.753 28.071 1.00 96.50 208 PHE A O 1
ATOM 1606 N N . ALA A 1 209 ? -11.052 -8.140 27.318 1.00 97.44 209 ALA A N 1
ATOM 1607 C CA . ALA A 1 209 ? -12.150 -7.228 26.998 1.00 97.44 209 ALA A CA 1
ATOM 1608 C C . ALA A 1 209 ? -13.039 -7.757 25.856 1.00 97.44 209 ALA A C 1
ATOM 1610 O O . ALA A 1 209 ? -14.260 -7.582 25.900 1.00 97.44 209 ALA A O 1
ATOM 1611 N N . HIS A 1 210 ? -12.462 -8.454 24.869 1.00 96.56 210 HIS A N 1
ATOM 1612 C CA . HIS A 1 210 ? -13.223 -9.089 23.792 1.00 96.56 210 HIS A CA 1
ATOM 1613 C C . HIS A 1 210 ? -14.121 -10.210 24.318 1.00 96.56 210 HIS A C 1
ATOM 1615 O O . HIS A 1 210 ? -15.295 -10.251 23.948 1.00 96.56 210 HIS A O 1
ATOM 1621 N N . ALA A 1 211 ? -13.618 -11.075 25.204 1.00 96.88 211 ALA A N 1
ATOM 1622 C CA . ALA A 1 211 ? -14.424 -12.114 25.847 1.00 96.88 211 ALA A CA 1
ATOM 1623 C C . ALA A 1 211 ? -15.588 -11.509 26.656 1.00 96.88 211 ALA A C 1
ATOM 1625 O O . ALA A 1 211 ? -16.733 -11.950 26.528 1.00 96.88 211 ALA A O 1
ATOM 1626 N N . ALA A 1 212 ? -15.326 -10.431 27.406 1.00 97.81 212 ALA A N 1
ATOM 1627 C CA . ALA A 1 212 ? -16.340 -9.730 28.196 1.00 97.81 212 ALA A CA 1
ATOM 1628 C C . ALA A 1 212 ? -17.463 -9.146 27.319 1.00 97.81 212 ALA A C 1
ATOM 1630 O O . ALA A 1 212 ? -18.649 -9.354 27.592 1.00 97.81 212 ALA A O 1
ATOM 1631 N N . LEU A 1 213 ? -17.088 -8.442 26.241 1.00 97.75 213 LEU A N 1
ATOM 1632 C CA . LEU A 1 213 ? -18.029 -7.872 25.272 1.00 97.75 213 LEU A CA 1
ATOM 1633 C C . LEU A 1 213 ? -18.841 -8.959 24.575 1.00 97.75 213 LEU A C 1
ATOM 1635 O O . LEU A 1 213 ? -20.061 -8.856 24.489 1.00 97.75 213 LEU A O 1
ATOM 1639 N N . ARG A 1 214 ? -18.178 -10.025 24.120 1.00 97.25 214 ARG A N 1
ATOM 1640 C CA . ARG A 1 214 ? -18.817 -11.132 23.406 1.00 97.25 214 ARG A CA 1
ATOM 1641 C C . ARG A 1 214 ? -19.886 -11.817 24.256 1.00 97.25 214 ARG A C 1
ATOM 1643 O O . ARG A 1 214 ? -20.940 -12.167 23.728 1.00 97.25 214 ARG A O 1
ATOM 1650 N N . ARG A 1 215 ? -19.647 -11.977 25.563 1.00 97.44 215 ARG A N 1
ATOM 1651 C CA . ARG A 1 215 ? -20.652 -12.488 26.503 1.00 97.44 215 ARG A CA 1
ATOM 1652 C C . ARG A 1 215 ? -21.860 -11.553 26.590 1.00 97.44 215 ARG A C 1
ATOM 1654 O O . ARG A 1 215 ? -22.985 -12.007 26.407 1.00 97.44 215 ARG A O 1
ATOM 1661 N N . TRP A 1 216 ? -21.651 -10.251 26.781 1.00 98.00 216 TRP A N 1
ATOM 1662 C CA . TRP A 1 216 ? -22.757 -9.283 26.803 1.00 98.00 216 TRP A CA 1
ATOM 1663 C C . TRP A 1 216 ? -23.543 -9.209 25.487 1.00 98.00 216 TRP A C 1
ATOM 1665 O O . TRP A 1 216 ? -24.762 -9.063 25.518 1.00 98.00 216 TRP A O 1
ATOM 1675 N N . GLU A 1 217 ? -22.885 -9.375 24.340 1.00 97.44 217 GLU A N 1
ATOM 1676 C CA . GLU A 1 217 ? -23.548 -9.446 23.030 1.00 97.44 217 GLU A CA 1
ATOM 1677 C C . GLU A 1 217 ? -24.373 -10.729 22.832 1.00 97.44 217 GLU A C 1
ATOM 1679 O O . GLU A 1 217 ? -25.281 -10.749 22.003 1.00 97.44 217 GLU A O 1
ATOM 1684 N N . ALA A 1 218 ? -24.085 -11.791 23.590 1.00 97.75 218 ALA A N 1
ATOM 1685 C CA . ALA A 1 218 ? -24.841 -13.042 23.566 1.00 97.75 218 ALA A CA 1
ATOM 1686 C C . ALA A 1 218 ? -26.108 -13.006 24.438 1.00 97.75 218 ALA A C 1
ATOM 1688 O O . ALA A 1 218 ? -26.914 -13.939 24.384 1.00 97.75 218 ALA A O 1
ATOM 1689 N N . ALA A 1 219 ? -26.293 -11.957 25.248 1.00 97.69 219 ALA A N 1
ATOM 1690 C CA . ALA A 1 219 ? -27.512 -11.780 26.024 1.00 97.69 219 ALA A CA 1
ATOM 1691 C C . ALA A 1 219 ? -28.727 -11.575 25.090 1.00 97.69 219 ALA A C 1
ATOM 1693 O O . ALA A 1 219 ? -28.601 -10.933 24.043 1.00 97.69 219 ALA A O 1
ATOM 1694 N N . PRO A 1 220 ? -29.924 -12.085 25.442 1.00 97.50 220 PRO A N 1
ATOM 1695 C CA . PRO A 1 220 ? -31.122 -11.911 24.631 1.00 97.50 220 PRO A CA 1
ATOM 1696 C C . PRO A 1 220 ? -31.404 -10.429 24.382 1.00 97.50 220 PRO A C 1
ATOM 1698 O O . PRO A 1 220 ? -31.434 -9.637 25.321 1.00 97.50 220 PRO A O 1
ATOM 1701 N N . ALA A 1 221 ? -31.685 -10.048 23.134 1.00 96.94 221 ALA A N 1
ATOM 1702 C CA . ALA A 1 221 ? -31.948 -8.647 22.789 1.00 96.94 221 ALA A CA 1
ATOM 1703 C C . ALA A 1 221 ? -33.126 -8.045 23.580 1.00 96.94 221 ALA A C 1
ATOM 1705 O O . ALA A 1 221 ? -33.108 -6.863 23.898 1.00 96.94 221 ALA A O 1
ATOM 1706 N N . ALA A 1 222 ? -34.115 -8.870 23.945 1.00 96.12 222 ALA A N 1
ATOM 1707 C CA . ALA A 1 222 ? -35.248 -8.469 24.780 1.00 96.12 222 ALA A CA 1
ATOM 1708 C C . ALA A 1 222 ? -34.866 -8.157 26.240 1.00 96.12 222 ALA A C 1
ATOM 1710 O O . ALA A 1 222 ? -35.648 -7.522 26.942 1.00 96.12 222 ALA A O 1
ATOM 1711 N N . ALA A 1 223 ? -33.697 -8.612 26.702 1.00 95.94 223 ALA A N 1
ATOM 1712 C CA . ALA A 1 223 ? -33.213 -8.358 28.054 1.00 95.94 223 ALA A CA 1
ATOM 1713 C C . ALA A 1 223 ? -32.476 -7.017 28.188 1.00 95.94 223 ALA A C 1
ATOM 1715 O O . ALA A 1 223 ? -32.416 -6.446 29.275 1.00 95.94 223 ALA A O 1
ATOM 1716 N N . LEU A 1 224 ? -31.918 -6.512 27.084 1.00 96.88 224 LEU A N 1
ATOM 1717 C CA . LEU A 1 224 ? -31.146 -5.275 27.055 1.00 96.88 224 LEU A CA 1
ATOM 1718 C C . LEU A 1 224 ? -32.078 -4.067 26.995 1.00 96.88 224 LEU A C 1
ATOM 1720 O O . LEU A 1 224 ? -32.880 -3.930 26.070 1.00 96.88 224 LEU A O 1
ATOM 1724 N N . ASN A 1 225 ? -31.919 -3.136 27.935 1.00 96.31 225 ASN A N 1
ATOM 1725 C CA . ASN A 1 225 ? -32.571 -1.838 27.804 1.00 96.31 225 ASN A CA 1
ATOM 1726 C C . ASN A 1 225 ? -31.881 -0.994 26.706 1.00 96.31 225 ASN A C 1
ATOM 1728 O O . ASN A 1 225 ? -30.743 -1.254 26.297 1.00 96.31 225 ASN A O 1
ATOM 1732 N N . GLY A 1 226 ? -32.564 0.043 26.211 1.00 96.00 226 GLY A N 1
ATOM 1733 C CA . GLY A 1 226 ? -32.036 0.876 25.121 1.00 96.00 226 GLY A CA 1
ATOM 1734 C C . GLY A 1 226 ? -30.694 1.550 25.448 1.00 96.00 226 GLY A C 1
ATOM 1735 O O . GLY A 1 226 ? -29.856 1.710 24.561 1.00 96.00 226 GLY A O 1
ATOM 1736 N N . ALA A 1 227 ? -30.456 1.895 26.718 1.00 96.75 227 ALA A N 1
ATOM 1737 C CA . ALA A 1 227 ? -29.204 2.502 27.166 1.00 96.75 227 ALA A CA 1
ATOM 1738 C C . ALA A 1 227 ? -28.038 1.496 27.166 1.00 96.75 227 ALA A C 1
ATOM 1740 O O . ALA A 1 227 ? -26.958 1.813 26.674 1.00 96.75 227 ALA A O 1
ATOM 1741 N N . GLN A 1 228 ? -28.267 0.272 27.645 1.00 96.88 228 GLN A N 1
ATOM 1742 C CA . GLN A 1 228 ? -27.306 -0.832 27.622 1.00 96.88 228 GLN A CA 1
ATOM 1743 C C . GLN A 1 228 ? -26.953 -1.214 26.184 1.00 96.88 228 GLN A C 1
ATOM 1745 O O . GLN A 1 228 ? -25.782 -1.418 25.877 1.00 96.88 228 GLN A O 1
ATOM 1750 N N . HIS A 1 229 ? -27.942 -1.250 25.285 1.00 97.06 229 HIS A N 1
ATOM 1751 C CA . HIS A 1 229 ? -27.691 -1.516 23.870 1.00 97.06 229 HIS A CA 1
ATOM 1752 C C . HIS A 1 229 ? -26.795 -0.441 23.239 1.00 97.06 229 HIS A C 1
ATOM 1754 O O . HIS A 1 229 ? -25.834 -0.765 22.541 1.00 97.06 229 HIS A O 1
ATOM 1760 N N . LEU A 1 230 ? -27.075 0.839 23.511 1.00 97.38 230 LEU A N 1
ATOM 1761 C CA . LEU A 1 230 ? -26.267 1.949 23.007 1.00 97.38 230 LEU A CA 1
ATOM 1762 C C . LEU A 1 230 ? -24.834 1.912 23.560 1.00 97.38 230 LEU A C 1
ATOM 1764 O O . LEU A 1 230 ? -23.884 2.130 22.807 1.00 97.38 230 LEU A O 1
ATOM 1768 N N . GLU A 1 231 ? -24.673 1.609 24.848 1.00 97.62 231 GLU A N 1
ATOM 1769 C CA . GLU A 1 231 ? -23.357 1.516 25.483 1.00 97.62 231 GLU A CA 1
ATOM 1770 C C . GLU A 1 231 ? -22.551 0.326 24.941 1.00 97.62 231 GLU A C 1
ATOM 1772 O O . GLU A 1 231 ? -21.380 0.491 24.618 1.00 97.62 231 GLU A O 1
ATOM 1777 N N . LEU A 1 232 ? -23.163 -0.844 24.725 1.00 97.38 232 LEU A N 1
ATOM 1778 C CA . LEU A 1 232 ? -22.481 -1.977 24.084 1.00 97.38 232 LEU A CA 1
ATOM 1779 C C . LEU A 1 232 ? -22.015 -1.647 22.662 1.00 97.38 232 LEU A C 1
ATOM 1781 O O . LEU A 1 232 ? -20.877 -1.948 22.303 1.00 97.38 232 LEU A O 1
ATOM 1785 N N . GLN A 1 233 ? -22.856 -0.984 21.861 1.00 97.19 233 GLN A N 1
ATOM 1786 C CA . GLN A 1 233 ? -22.472 -0.538 20.517 1.00 97.19 233 GLN A CA 1
ATOM 1787 C C . GLN A 1 233 ? -21.302 0.447 20.562 1.00 97.19 233 GLN A C 1
ATOM 1789 O O . GLN A 1 233 ? -20.366 0.347 19.766 1.00 97.19 233 GLN A O 1
ATOM 1794 N N . ARG A 1 234 ? -21.323 1.379 21.518 1.00 97.75 234 ARG A N 1
ATOM 1795 C CA . ARG A 1 234 ? -20.219 2.311 21.743 1.00 97.75 234 ARG A CA 1
ATOM 1796 C C . ARG A 1 234 ? -18.929 1.570 22.104 1.00 97.75 234 ARG A C 1
ATOM 1798 O O . ARG A 1 234 ? -17.911 1.806 21.456 1.00 97.75 234 ARG A O 1
ATOM 1805 N N . LEU A 1 235 ? -18.975 0.660 23.077 1.00 97.44 235 LEU A N 1
ATOM 1806 C CA . LEU A 1 235 ? -17.812 -0.121 23.507 1.00 97.44 235 LEU A CA 1
ATOM 1807 C C . LEU A 1 235 ? -17.252 -0.982 22.369 1.00 97.44 235 LEU A C 1
ATOM 1809 O O . LEU A 1 235 ? -16.038 -1.084 22.227 1.00 97.44 235 LEU A O 1
ATOM 1813 N N . ARG A 1 236 ? -18.107 -1.539 21.502 1.00 96.56 236 ARG A N 1
ATOM 1814 C CA . ARG A 1 236 ? -17.682 -2.279 20.303 1.00 96.56 236 ARG A CA 1
ATOM 1815 C C . ARG A 1 236 ? -16.879 -1.404 19.341 1.00 96.56 236 ARG A C 1
ATOM 1817 O O . ARG A 1 236 ? -15.853 -1.843 18.821 1.00 96.56 236 ARG A O 1
ATOM 1824 N N . VAL A 1 237 ? -17.333 -0.174 19.096 1.00 95.94 237 VAL A N 1
ATOM 1825 C CA . VAL A 1 237 ? -16.615 0.784 18.242 1.00 95.94 237 VAL A CA 1
ATOM 1826 C C . VAL A 1 237 ? -15.287 1.188 18.882 1.00 95.94 237 VAL A C 1
ATOM 1828 O O . VAL A 1 237 ? -14.264 1.173 18.198 1.00 95.94 237 VAL A O 1
ATOM 1831 N N . GLU A 1 238 ? -15.278 1.498 20.182 1.00 96.62 238 GLU A N 1
ATOM 1832 C CA . GLU A 1 238 ? -14.052 1.821 20.927 1.00 96.62 238 GLU A CA 1
ATOM 1833 C C . GLU A 1 238 ? -13.043 0.660 20.861 1.00 96.62 238 GLU A C 1
ATOM 1835 O O . GLU A 1 238 ? -11.881 0.865 20.509 1.00 96.62 238 GLU A O 1
ATOM 1840 N N . MET A 1 239 ? -13.499 -0.576 21.072 1.00 96.31 239 MET A N 1
ATOM 1841 C CA . MET A 1 239 ? -12.682 -1.787 20.975 1.00 96.31 239 MET A CA 1
ATOM 1842 C C . MET A 1 239 ? -12.050 -1.960 19.584 1.00 96.31 239 MET A C 1
ATOM 1844 O O . MET A 1 239 ? -10.865 -2.264 19.467 1.00 96.31 239 MET A O 1
ATOM 1848 N N . GLN A 1 240 ? -12.810 -1.719 18.509 1.00 94.06 240 GLN A N 1
ATOM 1849 C CA . GLN A 1 240 ? -12.290 -1.797 17.137 1.00 94.06 240 GLN A CA 1
ATOM 1850 C C . GLN A 1 240 ? -11.231 -0.731 16.834 1.00 94.06 240 GLN A C 1
ATOM 1852 O O . GLN A 1 240 ? -10.308 -0.996 16.061 1.00 94.06 240 GLN A O 1
ATOM 1857 N N . ILE A 1 241 ? -11.354 0.466 17.415 1.00 94.12 241 ILE A N 1
ATOM 1858 C CA . ILE A 1 241 ? -10.350 1.527 17.277 1.00 94.12 241 ILE A CA 1
ATOM 1859 C C . ILE A 1 241 ? -9.042 1.080 17.932 1.00 94.12 241 ILE A C 1
ATOM 1861 O O . ILE A 1 241 ? -7.998 1.111 17.280 1.00 94.12 241 ILE A O 1
ATOM 1865 N N . TRP A 1 242 ? -9.104 0.601 19.177 1.00 96.12 242 TRP A N 1
ATOM 1866 C CA . TRP A 1 242 ? -7.915 0.157 19.908 1.00 96.12 242 TRP A CA 1
ATOM 1867 C C . TRP A 1 242 ? -7.264 -1.079 19.291 1.00 96.12 242 TRP A C 1
ATOM 1869 O O . TRP A 1 242 ? -6.040 -1.139 19.216 1.00 96.12 242 TRP A O 1
ATOM 1879 N N . ARG A 1 243 ? -8.063 -1.996 18.732 1.00 94.56 243 ARG A N 1
ATOM 1880 C CA . ARG A 1 243 ? -7.564 -3.126 17.941 1.00 94.56 243 ARG A CA 1
ATOM 1881 C C . ARG A 1 243 ? -6.717 -2.675 16.756 1.00 94.56 243 ARG A C 1
ATOM 1883 O O . ARG A 1 243 ? -5.625 -3.190 16.546 1.00 94.56 243 ARG A O 1
ATOM 1890 N N . ARG A 1 244 ? -7.209 -1.711 15.972 1.00 92.06 244 ARG A N 1
ATOM 1891 C CA . ARG A 1 244 ? -6.464 -1.188 14.814 1.00 92.06 244 ARG A CA 1
ATOM 1892 C C . ARG A 1 244 ? -5.201 -0.451 15.238 1.00 92.06 244 ARG A C 1
ATOM 1894 O O . ARG A 1 244 ? -4.181 -0.609 14.582 1.00 92.06 244 ARG A O 1
ATOM 1901 N N . ALA A 1 245 ? -5.270 0.322 16.321 1.00 93.19 245 ALA A N 1
ATOM 1902 C CA . ALA A 1 245 ? -4.108 1.021 16.859 1.00 93.19 245 ALA A CA 1
ATOM 1903 C C . ALA A 1 245 ? -3.012 0.035 17.296 1.00 93.19 245 ALA A C 1
ATOM 1905 O O . ALA A 1 245 ? -1.863 0.188 16.894 1.00 93.19 245 ALA A O 1
ATOM 1906 N N . LEU A 1 246 ? -3.376 -1.014 18.046 1.00 94.19 246 LEU A N 1
ATOM 1907 C CA . LEU A 1 246 ? -2.424 -2.036 18.481 1.00 94.19 246 LEU A CA 1
ATOM 1908 C C . LEU A 1 246 ? -1.875 -2.847 17.297 1.00 94.19 246 LEU A C 1
ATOM 1910 O O . LEU A 1 246 ? -0.669 -3.050 17.210 1.00 94.19 246 LEU A O 1
ATOM 1914 N N . GLY A 1 247 ? -2.727 -3.245 16.347 1.00 91.81 247 GLY A N 1
ATOM 1915 C CA . GLY A 1 247 ? -2.293 -3.939 15.130 1.00 91.81 247 GLY A CA 1
ATOM 1916 C C . GLY A 1 247 ? -1.329 -3.110 14.273 1.00 91.81 247 GLY A C 1
ATOM 1917 O O . GLY A 1 247 ? -0.341 -3.647 13.780 1.00 91.81 247 GLY A O 1
ATOM 1918 N N . GLY A 1 248 ? -1.570 -1.801 14.140 1.00 89.94 248 GLY A N 1
ATOM 1919 C CA . GLY A 1 248 ? -0.674 -0.884 13.431 1.00 89.94 248 GLY A CA 1
ATOM 1920 C C . GLY A 1 248 ? 0.698 -0.768 14.096 1.00 89.94 248 GLY A C 1
ATOM 1921 O O . GLY A 1 248 ? 1.716 -0.884 13.419 1.00 89.94 248 GLY A O 1
ATOM 1922 N N . GLU A 1 249 ? 0.729 -0.625 15.422 1.00 92.44 249 GLU A N 1
ATOM 1923 C CA . GLU A 1 249 ? 1.976 -0.589 16.196 1.00 92.44 249 GLU A CA 1
ATOM 1924 C C . GLU A 1 249 ? 2.756 -1.908 16.077 1.00 92.44 249 GLU A C 1
ATOM 1926 O O . GLU A 1 249 ? 3.969 -1.901 15.872 1.00 92.44 249 GLU A O 1
ATOM 1931 N N . MET A 1 250 ? 2.074 -3.055 16.145 1.00 90.31 250 MET A N 1
ATOM 1932 C CA . MET A 1 250 ? 2.724 -4.360 15.983 1.00 90.31 250 MET A CA 1
ATOM 1933 C C . MET A 1 250 ? 3.284 -4.569 14.575 1.00 90.31 250 MET A C 1
ATOM 1935 O O . MET A 1 250 ? 4.397 -5.075 14.434 1.00 90.31 250 MET A O 1
ATOM 1939 N N . ALA A 1 251 ? 2.547 -4.161 13.540 1.00 87.94 251 ALA A N 1
ATOM 1940 C CA . ALA A 1 251 ? 3.018 -4.225 12.161 1.00 87.94 251 ALA A CA 1
ATOM 1941 C C . ALA A 1 251 ? 4.241 -3.320 11.945 1.00 87.94 251 ALA A C 1
ATOM 1943 O O . ALA A 1 251 ? 5.214 -3.736 11.314 1.00 87.94 251 ALA A O 1
ATOM 1944 N N . TRP A 1 252 ? 4.225 -2.112 12.516 1.00 88.75 252 TRP A N 1
ATOM 1945 C CA . TRP A 1 252 ? 5.355 -1.186 12.464 1.00 88.75 252 TRP A CA 1
ATOM 1946 C C . TRP A 1 252 ? 6.600 -1.750 13.160 1.00 88.75 252 TRP A C 1
ATOM 1948 O O . TRP A 1 252 ? 7.696 -1.713 12.596 1.00 88.75 252 TRP A O 1
ATOM 1958 N N . ARG A 1 253 ? 6.443 -2.339 14.352 1.00 87.88 253 ARG A N 1
ATOM 1959 C CA . ARG A 1 253 ? 7.551 -2.988 15.073 1.00 87.88 253 ARG A CA 1
ATOM 1960 C C . ARG A 1 253 ? 8.109 -4.170 14.316 1.00 87.88 253 ARG A C 1
ATOM 1962 O O . ARG A 1 253 ? 9.314 -4.276 14.162 1.00 87.88 253 ARG A O 1
ATOM 1969 N N . ALA A 1 254 ? 7.247 -5.026 13.788 1.00 86.94 254 ALA A N 1
ATOM 1970 C CA . ALA A 1 254 ? 7.692 -6.166 13.009 1.00 86.94 254 ALA A CA 1
ATOM 1971 C C . ALA A 1 254 ? 8.472 -5.743 11.750 1.00 86.94 254 ALA A C 1
ATOM 1973 O O . ALA A 1 254 ? 9.500 -6.339 11.434 1.00 86.94 254 ALA A O 1
ATOM 1974 N N . ALA A 1 255 ? 8.047 -4.664 11.081 1.00 83.31 255 ALA A N 1
ATOM 1975 C CA . ALA A 1 255 ? 8.787 -4.086 9.961 1.00 83.31 255 ALA A CA 1
ATOM 1976 C C . ALA A 1 255 ? 10.145 -3.494 10.384 1.00 83.31 255 ALA A C 1
ATOM 1978 O O . ALA A 1 255 ? 11.129 -3.652 9.664 1.00 83.31 255 ALA A O 1
ATOM 1979 N N . THR A 1 256 ? 10.204 -2.839 11.546 1.00 84.12 256 THR A N 1
ATOM 1980 C CA . THR A 1 256 ? 11.415 -2.171 12.056 1.00 84.12 256 THR A CA 1
ATOM 1981 C C . THR A 1 256 ? 12.435 -3.165 12.615 1.00 84.12 256 THR A C 1
ATOM 1983 O O . THR A 1 256 ? 13.625 -3.069 12.322 1.00 84.12 256 THR A O 1
ATOM 1986 N N . ASP A 1 257 ? 11.966 -4.148 13.380 1.00 83.50 257 ASP A N 1
ATOM 1987 C CA . ASP A 1 257 ? 12.793 -5.129 14.088 1.00 83.50 257 ASP A CA 1
ATOM 1988 C C . ASP A 1 257 ? 13.095 -6.366 13.218 1.00 83.50 257 ASP A C 1
ATOM 1990 O O . ASP A 1 257 ? 13.805 -7.277 13.642 1.00 83.50 257 ASP A O 1
ATOM 1994 N N . GLY A 1 258 ? 12.548 -6.426 11.997 1.00 80.94 258 GLY A N 1
ATOM 1995 C CA . GLY A 1 258 ? 12.696 -7.566 11.087 1.00 80.94 258 GLY A CA 1
ATOM 1996 C C . GLY A 1 258 ? 12.045 -8.852 11.606 1.00 80.94 258 GLY A C 1
ATOM 1997 O O . GLY A 1 258 ? 12.354 -9.943 11.119 1.00 80.94 258 GLY A O 1
ATOM 1998 N N . LEU A 1 259 ? 11.161 -8.745 12.601 1.00 76.75 259 LEU A N 1
ATOM 1999 C CA . LEU A 1 259 ? 10.416 -9.879 13.123 1.00 76.75 259 LEU A CA 1
ATOM 2000 C C . LEU A 1 259 ? 9.305 -10.245 12.133 1.00 76.75 259 LEU A C 1
ATOM 2002 O O . LEU A 1 259 ? 8.624 -9.360 11.615 1.00 76.75 259 LEU A O 1
ATOM 2006 N N . PRO A 1 260 ? 9.083 -11.539 11.855 1.00 73.38 260 PRO A N 1
ATOM 2007 C CA . PRO A 1 260 ? 7.965 -11.949 11.024 1.00 73.38 260 PRO A CA 1
ATOM 2008 C C . PRO A 1 260 ? 6.657 -11.535 11.709 1.00 73.38 260 PRO A C 1
ATOM 2010 O O . PRO A 1 260 ? 6.285 -12.087 12.743 1.00 73.38 260 PRO A O 1
ATOM 2013 N N . HIS A 1 261 ? 5.961 -10.551 11.134 1.00 77.00 261 HIS A N 1
ATOM 2014 C CA . HIS A 1 261 ? 4.587 -10.262 11.521 1.00 77.00 261 HIS A CA 1
ATOM 2015 C C . HIS A 1 261 ? 3.708 -11.352 10.931 1.00 77.00 261 HIS A C 1
ATOM 2017 O O . HIS A 1 261 ? 3.401 -11.333 9.735 1.00 77.00 261 HIS A O 1
ATOM 2023 N N . ASP A 1 262 ? 3.291 -12.307 11.752 1.00 70.88 262 ASP A N 1
ATOM 2024 C CA . ASP A 1 262 ? 2.163 -13.132 11.366 1.00 70.88 262 ASP A CA 1
ATOM 2025 C C . ASP A 1 262 ? 0.923 -12.244 11.497 1.00 70.88 262 ASP A C 1
ATOM 2027 O O . ASP A 1 262 ? 0.348 -12.097 12.574 1.00 70.88 262 ASP A O 1
ATOM 2031 N N . GLY A 1 263 ? 0.538 -11.566 10.408 1.00 68.50 263 GLY A N 1
ATOM 2032 C CA . GLY A 1 263 ? -0.639 -10.682 10.358 1.00 68.50 263 GLY A CA 1
ATOM 2033 C C . GLY A 1 263 ? -1.960 -11.392 10.702 1.00 68.50 263 GLY A C 1
ATOM 2034 O O . GLY A 1 263 ? -3.028 -10.787 10.646 1.00 68.50 263 GLY A O 1
ATOM 2035 N N . THR A 1 264 ? -1.887 -12.678 11.048 1.00 64.06 264 THR A N 1
ATOM 2036 C CA . THR A 1 264 ? -2.954 -13.528 11.564 1.00 64.06 264 THR A CA 1
ATOM 2037 C C . THR A 1 264 ? -3.043 -13.563 13.090 1.00 64.06 264 THR A C 1
ATOM 2039 O O . THR A 1 264 ? -3.989 -14.168 13.586 1.00 64.06 264 THR A O 1
ATOM 2042 N N . LEU A 1 265 ? -2.140 -12.901 13.833 1.00 63.53 265 LEU A N 1
ATOM 2043 C CA . LEU A 1 265 ? -2.117 -12.914 15.309 1.00 63.53 265 LEU A CA 1
ATOM 2044 C C . LEU A 1 265 ? -3.488 -12.616 15.931 1.00 63.53 265 LEU A C 1
ATOM 2046 O O . LEU A 1 265 ? -3.810 -13.114 17.001 1.00 63.53 265 LEU A O 1
ATOM 2050 N N . TRP A 1 266 ? -4.316 -11.835 15.237 1.00 71.94 266 TRP A N 1
ATOM 2051 C CA . TRP A 1 266 ? -5.686 -11.555 15.637 1.00 71.94 266 TRP A CA 1
ATOM 2052 C C . TRP A 1 266 ? -6.606 -12.186 14.612 1.00 71.94 266 TRP A C 1
ATOM 2054 O O . TRP A 1 266 ? -7.220 -11.492 13.790 1.00 71.94 266 TRP A O 1
ATOM 2064 N N . GLY A 1 267 ? -6.641 -13.515 14.622 1.00 72.88 267 GLY A N 1
ATOM 2065 C CA . GLY A 1 267 ? -7.474 -14.287 13.723 1.00 72.88 267 GLY A CA 1
ATOM 2066 C C . GLY A 1 267 ? -8.931 -13.827 13.777 1.00 72.88 267 GLY A C 1
ATOM 2067 O O . GLY A 1 267 ? -9.391 -13.157 14.709 1.00 72.88 267 GLY A O 1
ATOM 2068 N N . ASN A 1 268 ? -9.711 -14.247 12.781 1.00 78.31 268 ASN A N 1
ATOM 2069 C CA . ASN A 1 268 ? -11.168 -14.064 12.799 1.00 78.31 268 ASN A CA 1
ATOM 2070 C C . ASN A 1 268 ? -11.816 -14.664 14.064 1.00 78.31 268 ASN A C 1
ATOM 2072 O O . ASN A 1 268 ? -12.953 -14.326 14.397 1.00 78.31 268 ASN A O 1
ATOM 2076 N N . GLU A 1 269 ? -11.073 -15.515 14.775 1.00 79.88 269 GLU A N 1
ATOM 2077 C CA . GLU A 1 269 ? -11.441 -16.182 16.010 1.00 79.88 269 GLU A CA 1
ATOM 2078 C C . GLU A 1 269 ? -11.956 -15.233 17.092 1.00 79.88 269 GLU A C 1
ATOM 2080 O O . GLU A 1 269 ? -12.991 -15.521 17.695 1.00 79.88 269 GLU A O 1
ATOM 2085 N N . GLU A 1 270 ? -11.311 -14.078 17.281 1.00 80.88 270 GLU A N 1
ATOM 2086 C CA . GLU A 1 270 ? -11.676 -13.125 18.336 1.00 80.88 270 GLU A CA 1
ATOM 2087 C C . GLU A 1 270 ? -12.957 -12.333 18.034 1.00 80.88 270 GLU A C 1
ATOM 2089 O O . GLU A 1 270 ? -13.618 -11.820 18.941 1.00 80.88 270 GLU A O 1
ATOM 2094 N N . THR A 1 271 ? -13.344 -12.246 16.762 1.00 85.12 271 THR A N 1
ATOM 2095 C CA . THR A 1 271 ? -14.559 -11.539 16.324 1.00 85.12 271 THR A CA 1
ATOM 2096 C C . THR A 1 271 ? -15.792 -12.414 16.232 1.00 85.12 271 THR A C 1
ATOM 2098 O O . THR A 1 271 ? -16.881 -11.884 16.003 1.00 85.12 271 THR A O 1
ATOM 2101 N N . ARG A 1 272 ? -15.645 -13.731 16.402 1.00 93.94 272 ARG A N 1
ATOM 2102 C CA . ARG A 1 272 ? -16.785 -14.642 16.348 1.00 93.94 272 ARG A CA 1
ATOM 2103 C C . ARG A 1 272 ? -17.772 -14.335 17.480 1.00 93.94 272 ARG A C 1
ATOM 2105 O O . ARG A 1 272 ? -17.344 -14.077 18.611 1.00 93.94 272 ARG A O 1
ATOM 2112 N N . PRO A 1 273 ? -19.087 -14.360 17.212 1.00 95.88 273 PRO A N 1
ATOM 2113 C CA . PRO A 1 273 ? -20.094 -14.298 18.261 1.00 95.88 273 PRO A CA 1
ATOM 2114 C C . PRO A 1 273 ? -19.968 -15.514 19.189 1.00 95.88 273 PRO A C 1
ATOM 2116 O O . PRO A 1 273 ? -19.516 -16.581 18.779 1.00 95.88 273 PRO A O 1
ATOM 2119 N N . PHE A 1 274 ? -20.412 -15.383 20.444 1.00 96.62 274 PHE A N 1
ATOM 2120 C CA . PHE A 1 274 ? -20.281 -16.444 21.457 1.00 96.62 274 PHE A CA 1
ATOM 2121 C C . PHE A 1 274 ? -20.866 -17.795 21.008 1.00 96.62 274 PHE A C 1
ATOM 2123 O O . PHE A 1 274 ? -20.333 -18.855 21.331 1.00 96.62 274 PHE A O 1
ATOM 2130 N N . GLY A 1 275 ? -21.954 -17.762 20.230 1.00 96.06 275 GLY A N 1
ATOM 2131 C CA . GLY A 1 275 ? -22.602 -18.960 19.695 1.00 96.06 275 GLY A CA 1
ATOM 2132 C C . GLY A 1 275 ? -21.705 -19.792 18.773 1.00 96.06 275 GLY A C 1
ATOM 2133 O O . GLY A 1 275 ? -21.817 -21.015 18.788 1.00 96.06 275 GLY A O 1
ATOM 2134 N N . GLU A 1 276 ? -20.791 -19.148 18.044 1.00 96.75 276 GLU A N 1
ATOM 2135 C CA . GLU A 1 276 ? -19.878 -19.777 17.078 1.00 96.75 276 GLU A CA 1
ATOM 2136 C C . GLU A 1 276 ? -18.588 -20.321 17.710 1.00 96.75 276 GLU A C 1
ATOM 2138 O O . GLU A 1 276 ? -17.808 -20.985 17.028 1.00 96.75 276 GLU A O 1
ATOM 2143 N N . LEU A 1 277 ? -18.349 -20.059 19.000 1.00 96.25 277 LEU A N 1
ATOM 2144 C CA . LEU A 1 277 ? -17.204 -20.629 19.705 1.00 96.25 277 LEU A CA 1
ATOM 2145 C C . LEU A 1 277 ? -17.381 -22.138 19.891 1.00 96.25 277 LEU A C 1
ATOM 2147 O O . LEU A 1 277 ? -18.468 -22.624 20.244 1.00 96.25 277 LEU A O 1
ATOM 2151 N N . SER A 1 278 ? -16.286 -22.866 19.698 1.00 96.31 278 SER A N 1
ATOM 2152 C CA . SER A 1 278 ? -16.190 -24.286 20.015 1.00 96.31 278 SER A CA 1
ATOM 2153 C C . SER A 1 278 ? -16.375 -24.527 21.516 1.00 96.31 278 SER A C 1
ATOM 2155 O O . SER A 1 278 ? -16.273 -23.620 22.344 1.00 96.31 278 SER A O 1
ATOM 2157 N N . THR A 1 279 ? -16.668 -25.771 21.891 1.00 96.69 279 THR A N 1
ATOM 2158 C CA . THR A 1 279 ? -16.835 -26.141 23.303 1.00 96.69 279 THR A CA 1
ATOM 2159 C C . THR A 1 279 ? -15.555 -25.928 24.107 1.00 96.69 279 THR A C 1
ATOM 2161 O O . THR A 1 279 ? -15.641 -25.438 25.225 1.00 96.69 279 THR A O 1
ATOM 2164 N N . ALA A 1 280 ? -14.385 -26.215 23.526 1.00 96.81 280 ALA A N 1
ATOM 2165 C CA . ALA A 1 280 ? -13.091 -25.981 24.167 1.00 96.81 280 ALA A CA 1
ATOM 2166 C C . ALA A 1 280 ? -12.848 -24.484 24.425 1.00 96.81 280 ALA A C 1
ATOM 2168 O O . ALA A 1 280 ? -12.522 -24.092 25.538 1.00 96.81 280 ALA A O 1
ATOM 2169 N N . GLU A 1 281 ? -13.125 -23.624 23.442 1.00 95.31 281 GLU A N 1
ATOM 2170 C CA . GLU A 1 281 ? -12.976 -22.168 23.601 1.00 95.31 281 GLU A CA 1
ATOM 2171 C C . GLU A 1 281 ? -13.943 -21.593 24.643 1.00 95.31 281 GLU A C 1
ATOM 2173 O O . GLU A 1 281 ? -13.588 -20.686 25.391 1.00 95.31 281 GLU A O 1
ATOM 2178 N N . LYS A 1 282 ? -15.169 -22.126 24.723 1.00 96.81 282 LYS A N 1
ATOM 2179 C CA . LYS A 1 282 ? -16.127 -21.756 25.779 1.00 96.81 282 LYS A CA 1
ATOM 2180 C C . LYS A 1 282 ? -15.647 -22.190 27.165 1.00 96.81 282 LYS A C 1
ATOM 2182 O O . LYS A 1 282 ? -15.972 -21.524 28.144 1.00 96.81 282 LYS A O 1
ATOM 2187 N N . GLU A 1 283 ? -14.899 -23.289 27.259 1.00 96.81 283 GLU A N 1
ATOM 2188 C CA . GLU A 1 283 ? -14.297 -23.749 28.513 1.00 96.81 283 GLU A CA 1
ATOM 2189 C C . GLU A 1 283 ? -13.080 -22.917 28.939 1.00 96.81 283 GLU A C 1
ATOM 2191 O O . GLU A 1 283 ? -12.859 -22.773 30.142 1.00 96.81 283 GLU A O 1
ATOM 2196 N N . GLU A 1 284 ? -12.336 -22.357 27.982 1.00 96.56 284 GLU A N 1
ATOM 2197 C CA . GLU A 1 284 ? -11.184 -21.470 28.208 1.00 96.56 284 GLU A CA 1
ATOM 2198 C C . GLU A 1 284 ? -11.573 -19.992 28.411 1.00 96.56 284 GLU A C 1
ATOM 2200 O O . GLU A 1 284 ? -10.732 -19.171 28.782 1.00 96.56 284 GLU A O 1
ATOM 2205 N N . ASP A 1 285 ? -12.843 -19.636 28.199 1.00 96.81 285 ASP A N 1
ATOM 2206 C CA . ASP A 1 285 ? -13.339 -18.270 28.364 1.00 96.81 285 ASP A CA 1
ATOM 2207 C C . ASP A 1 285 ? -13.145 -17.777 29.819 1.00 96.81 285 ASP A C 1
ATOM 2209 O O . ASP A 1 285 ? -13.612 -18.425 30.764 1.00 96.81 285 ASP A O 1
ATOM 2213 N N . PRO A 1 286 ? -12.502 -16.610 30.039 1.00 97.38 286 PRO A N 1
ATOM 2214 C CA . PRO A 1 286 ? -12.152 -16.131 31.380 1.00 97.38 286 PRO A CA 1
ATOM 2215 C C . PRO A 1 286 ? -13.366 -15.795 32.256 1.00 97.38 286 PRO A C 1
ATOM 2217 O O . PRO A 1 286 ? -13.223 -15.636 33.468 1.00 97.38 286 PRO A O 1
ATOM 2220 N N . PHE A 1 287 ? -14.556 -15.690 31.662 1.00 97.69 287 PHE A N 1
ATOM 2221 C CA . PHE A 1 287 ? -15.810 -15.415 32.351 1.00 97.69 287 PHE A CA 1
ATOM 2222 C C . PHE A 1 287 ? -16.723 -16.644 32.410 1.00 97.69 287 PHE A C 1
ATOM 2224 O O . PHE A 1 287 ? -17.931 -16.494 32.603 1.00 97.69 287 PHE A O 1
ATOM 2231 N N . LYS A 1 288 ? -16.184 -17.859 32.242 1.00 97.38 288 LYS A N 1
ATOM 2232 C CA . LYS A 1 288 ? -16.917 -19.116 32.458 1.00 97.38 288 LYS A CA 1
ATOM 2233 C C . LYS A 1 288 ? -17.685 -19.096 33.780 1.00 97.38 288 LYS A C 1
ATOM 2235 O O . LYS A 1 288 ? -17.145 -18.680 34.800 1.00 97.38 288 LYS A O 1
ATOM 2240 N N . GLU A 1 289 ? -18.950 -19.518 33.740 1.00 96.44 289 GLU A N 1
ATOM 2241 C CA . GLU A 1 289 ? -19.902 -19.517 34.865 1.00 96.44 289 GLU A CA 1
ATOM 2242 C C . GLU A 1 289 ? -20.326 -18.131 35.402 1.00 96.44 289 GLU A C 1
ATOM 2244 O O . GLU A 1 289 ? -21.088 -18.059 36.373 1.00 96.44 289 GLU A O 1
ATOM 2249 N N . PHE A 1 290 ? -19.902 -17.021 34.783 1.00 97.88 290 PHE A N 1
ATOM 2250 C CA . PHE A 1 290 ? -20.373 -15.691 35.179 1.00 97.88 290 PHE A CA 1
ATOM 2251 C C . PHE A 1 290 ? -21.812 -15.461 34.719 1.00 97.88 290 PHE A C 1
ATOM 2253 O O . PHE A 1 290 ? -22.172 -15.706 33.564 1.00 97.88 290 PHE A O 1
ATOM 2260 N N . LEU A 1 291 ? -22.614 -14.894 35.617 1.00 98.00 291 LEU A N 1
ATOM 2261 C CA . LEU A 1 291 ? -23.941 -14.385 35.295 1.00 98.00 291 LEU A CA 1
ATOM 2262 C C . LEU A 1 291 ? -23.823 -12.989 34.676 1.00 98.00 291 LEU A C 1
ATOM 2264 O O . LEU A 1 291 ? -23.114 -12.138 35.208 1.00 98.00 291 LEU A O 1
ATOM 2268 N N . ILE A 1 292 ? -24.533 -12.711 33.587 1.00 98.00 292 ILE A N 1
ATOM 2269 C CA . ILE A 1 292 ? -24.581 -11.362 33.010 1.00 98.00 292 ILE A CA 1
ATOM 2270 C C . ILE A 1 292 ? -25.665 -10.552 33.707 1.00 98.00 292 ILE A C 1
ATOM 2272 O O . ILE A 1 292 ? -26.774 -11.045 33.901 1.00 98.00 292 ILE A O 1
ATOM 2276 N N . GLY A 1 293 ? -25.368 -9.301 34.049 1.00 96.44 293 GLY A N 1
ATOM 2277 C CA . GLY A 1 293 ? -26.364 -8.364 34.557 1.00 96.44 293 GLY A CA 1
ATOM 2278 C C . GLY A 1 293 ? -25.773 -7.344 35.531 1.00 96.44 293 GLY A C 1
ATOM 2279 O O . GLY A 1 293 ? -24.554 -7.224 35.633 1.00 96.44 293 GLY A O 1
ATOM 2280 N N . PRO A 1 294 ? -26.608 -6.591 36.252 1.00 97.06 294 PRO A N 1
ATOM 2281 C CA . PRO A 1 294 ? -28.057 -6.750 36.316 1.00 97.06 294 PRO A CA 1
ATOM 2282 C C . PRO A 1 294 ? -28.778 -6.202 35.073 1.00 97.06 294 PRO A C 1
ATOM 2284 O O . PRO A 1 294 ? -28.326 -5.252 34.429 1.00 97.06 294 PRO A O 1
ATOM 2287 N N . PHE A 1 295 ? -29.920 -6.805 34.759 1.00 97.00 295 PHE A N 1
ATOM 2288 C CA . PHE A 1 295 ? -30.917 -6.305 33.816 1.00 97.00 295 PHE A CA 1
ATOM 2289 C C . PHE A 1 295 ? -32.144 -5.823 34.582 1.00 97.00 295 PHE A C 1
ATOM 2291 O O . PHE A 1 295 ? -32.498 -6.396 35.610 1.00 97.00 295 PHE A O 1
ATOM 2298 N N . GLU A 1 296 ? -32.801 -4.790 34.070 1.00 96.25 296 GLU A N 1
ATOM 2299 C CA . GLU A 1 296 ? -34.018 -4.235 34.657 1.00 96.25 296 GLU A CA 1
ATOM 2300 C C . GLU A 1 296 ? -35.238 -4.753 33.895 1.00 96.25 296 GLU A C 1
ATOM 2302 O O . GLU A 1 296 ? -35.303 -4.664 32.669 1.00 96.25 296 GLU A O 1
ATOM 2307 N N . HIS A 1 297 ? -36.215 -5.290 34.621 1.00 95.12 297 HIS A N 1
ATOM 2308 C CA . HIS A 1 297 ? -37.534 -5.603 34.090 1.00 95.12 297 HIS A CA 1
ATOM 2309 C C . HIS A 1 297 ? -38.580 -4.785 34.835 1.00 95.12 297 HIS A C 1
ATOM 2311 O O . HIS A 1 297 ? -38.765 -4.948 36.044 1.00 95.12 297 HIS A O 1
ATOM 2317 N N . ASP A 1 298 ? -39.264 -3.909 34.108 1.00 94.12 298 ASP A N 1
ATOM 2318 C CA . ASP A 1 298 ? -40.383 -3.153 34.649 1.00 94.12 298 ASP A CA 1
ATOM 2319 C C . ASP A 1 298 ? -41.655 -4.005 34.585 1.00 94.12 298 ASP A C 1
ATOM 2321 O O . ASP A 1 298 ? -42.139 -4.353 33.507 1.00 94.12 298 ASP A O 1
ATOM 2325 N N . THR A 1 299 ? -42.184 -4.363 35.754 1.00 92.94 299 THR A N 1
ATOM 2326 C CA . THR A 1 299 ? -43.456 -5.095 35.874 1.00 92.94 299 THR A CA 1
ATOM 2327 C C . THR A 1 299 ? -44.680 -4.170 35.846 1.00 92.94 299 THR A C 1
ATOM 2329 O O . THR A 1 299 ? -45.810 -4.645 35.954 1.00 92.94 299 THR A O 1
ATOM 2332 N N . GLY A 1 300 ? -44.474 -2.851 35.740 1.00 94.12 300 GLY A N 1
ATOM 2333 C CA . GLY A 1 300 ? -45.492 -1.803 35.837 1.00 94.12 300 GLY A CA 1
ATOM 2334 C C . GLY A 1 300 ? -45.738 -1.297 37.264 1.00 94.12 300 GLY A C 1
ATOM 2335 O O . GLY A 1 300 ? -46.333 -0.235 37.439 1.00 94.12 300 GLY A O 1
ATOM 2336 N N . TYR A 1 301 ? -45.268 -2.028 38.280 1.00 94.62 301 TYR A N 1
ATOM 2337 C CA . TYR A 1 301 ? -45.393 -1.661 39.700 1.00 94.62 301 TYR A CA 1
ATOM 2338 C C . TYR A 1 301 ? -44.043 -1.600 40.420 1.00 94.62 301 TYR A C 1
ATOM 2340 O O . TYR A 1 301 ? -43.876 -0.817 41.352 1.00 94.62 301 TYR A O 1
ATOM 2348 N N . GLU A 1 302 ? -43.086 -2.422 39.992 1.00 96.31 302 GLU A N 1
ATOM 2349 C CA . GLU A 1 302 ? -41.750 -2.518 40.572 1.00 96.31 302 GLU A CA 1
ATOM 2350 C C . GLU A 1 302 ? -40.732 -2.873 39.479 1.00 96.31 302 GLU A C 1
ATOM 2352 O O . GLU A 1 302 ? -40.979 -3.758 38.647 1.00 96.31 302 GLU A O 1
ATOM 2357 N N . THR A 1 303 ? -39.577 -2.205 39.503 1.00 95.06 303 THR A N 1
ATOM 2358 C CA . THR A 1 303 ? -38.419 -2.563 38.679 1.00 95.06 303 THR A CA 1
ATOM 2359 C C . THR A 1 303 ? -37.677 -3.708 39.353 1.00 95.06 303 THR A C 1
ATOM 2361 O O . THR A 1 303 ? -37.015 -3.513 40.372 1.00 95.06 303 THR A O 1
ATOM 2364 N N . LYS A 1 304 ? -37.775 -4.911 38.786 1.00 95.88 304 LYS A N 1
ATOM 2365 C CA . LYS A 1 304 ? -37.047 -6.083 39.283 1.00 95.88 304 LYS A CA 1
ATOM 2366 C C . LYS A 1 304 ? -35.726 -6.230 38.546 1.00 95.88 304 LYS A C 1
ATOM 2368 O O . LYS A 1 304 ? -35.676 -6.108 37.321 1.00 95.88 304 LYS A O 1
ATOM 2373 N N . LEU A 1 305 ? -34.664 -6.510 39.299 1.00 96.62 305 LEU A N 1
ATOM 2374 C CA . LEU A 1 305 ? -33.359 -6.834 38.738 1.00 96.62 305 LEU A CA 1
ATOM 2375 C C . LEU A 1 305 ? -33.254 -8.338 38.515 1.00 96.62 305 LEU A C 1
ATOM 2377 O O . LEU A 1 305 ? -33.630 -9.122 39.382 1.00 96.62 305 LEU A O 1
ATOM 2381 N N . TYR A 1 306 ? -32.715 -8.740 37.373 1.00 97.00 306 TYR A N 1
ATOM 2382 C CA . TYR A 1 306 ? -32.422 -10.139 37.085 1.00 97.00 306 TYR A CA 1
ATOM 2383 C C . TYR A 1 306 ? -31.076 -10.283 36.383 1.00 97.00 306 TYR A C 1
ATOM 2385 O O . TYR A 1 306 ? -30.504 -9.320 35.870 1.00 97.00 306 TYR A O 1
ATOM 2393 N N . HIS A 1 307 ? -30.563 -11.505 36.371 1.00 97.88 307 HIS A N 1
ATOM 2394 C CA . HIS A 1 307 ? -29.322 -11.878 35.709 1.00 97.88 307 HIS A CA 1
ATOM 2395 C C . HIS A 1 307 ? -29.587 -12.974 34.680 1.00 97.88 307 HIS A C 1
ATOM 2397 O O . HIS A 1 307 ? -30.571 -13.709 34.777 1.00 97.88 307 HIS A O 1
ATOM 2403 N N . TYR A 1 308 ? -28.712 -13.092 33.689 1.00 97.81 308 TYR A N 1
ATOM 2404 C CA . TYR A 1 308 ? -28.823 -14.079 32.624 1.00 97.81 308 TYR A CA 1
ATOM 2405 C C . TYR A 1 308 ? -27.617 -15.020 32.633 1.00 97.81 308 TYR A C 1
ATOM 2407 O O . TYR A 1 308 ? -26.470 -14.578 32.544 1.00 97.81 308 TYR A O 1
ATOM 2415 N N . ASP A 1 309 ? -27.884 -16.318 32.746 1.00 97.69 309 ASP A N 1
ATOM 2416 C CA . ASP A 1 309 ? -26.892 -17.381 32.593 1.00 97.69 309 ASP A CA 1
ATOM 2417 C C . ASP A 1 309 ? -26.839 -17.775 31.110 1.00 97.69 309 ASP A C 1
ATOM 2419 O O . ASP A 1 309 ? -27.760 -18.418 30.602 1.00 97.69 309 ASP A O 1
ATOM 2423 N N . ILE A 1 310 ? -25.784 -17.359 30.396 1.00 97.19 310 ILE A N 1
ATOM 2424 C CA . ILE A 1 310 ? -25.633 -17.647 28.957 1.00 97.19 310 ILE A CA 1
ATOM 2425 C C . ILE A 1 310 ? -25.480 -19.143 28.704 1.00 97.19 310 ILE A C 1
ATOM 2427 O O . ILE A 1 310 ? -25.973 -19.653 27.701 1.00 97.19 310 ILE A O 1
ATOM 2431 N N . GLU A 1 311 ? -24.773 -19.842 29.590 1.00 96.38 311 GLU A N 1
ATOM 2432 C CA . GLU A 1 311 ? -24.411 -21.244 29.393 1.00 96.38 311 GLU A CA 1
ATOM 2433 C C . GLU A 1 311 ? -25.644 -22.135 29.536 1.00 96.38 311 GLU A C 1
ATOM 2435 O O . GLU A 1 311 ? -25.802 -23.108 28.798 1.00 96.38 311 GLU A O 1
ATOM 2440 N N . LYS A 1 312 ? -26.550 -21.764 30.446 1.00 96.62 312 LYS A N 1
ATOM 2441 C CA . LYS A 1 312 ? -27.809 -22.483 30.683 1.00 96.62 312 LYS A CA 1
ATOM 2442 C C . LYS A 1 312 ? -29.005 -21.898 29.943 1.00 96.62 312 LYS A C 1
ATOM 2444 O O . LYS A 1 312 ? -30.044 -22.553 29.902 1.00 96.62 312 LYS A O 1
ATOM 2449 N N . VAL A 1 313 ? -28.875 -20.700 29.367 1.00 96.81 313 VAL A N 1
ATOM 2450 C CA . VAL A 1 313 ? -29.968 -19.950 28.726 1.00 96.81 313 VAL A CA 1
ATOM 2451 C C . VAL A 1 313 ? -31.123 -19.739 29.722 1.00 96.81 313 VAL A C 1
ATOM 2453 O O . VAL A 1 313 ? -32.284 -20.035 29.443 1.00 96.81 313 VAL A O 1
ATOM 2456 N N . GLN A 1 314 ? -30.796 -19.285 30.939 1.00 97.06 314 GLN A N 1
ATOM 2457 C CA . GLN A 1 314 ? -31.750 -19.146 32.050 1.00 97.06 314 GLN A CA 1
ATOM 2458 C C . GLN A 1 314 ? -31.713 -17.753 32.686 1.00 97.06 314 GLN A C 1
ATOM 2460 O O . GLN A 1 314 ? -30.660 -17.128 32.811 1.00 97.06 314 GLN A O 1
ATOM 2465 N N . TYR A 1 315 ? -32.887 -17.285 33.115 1.00 96.88 315 TYR A N 1
ATOM 2466 C CA . TYR A 1 315 ? -33.064 -16.026 33.837 1.00 96.88 315 TYR A CA 1
ATOM 2467 C C . TYR A 1 315 ? -33.068 -16.276 35.348 1.00 96.88 315 TYR A C 1
ATOM 2469 O O . TYR A 1 315 ? -33.829 -17.106 35.842 1.00 96.88 315 TYR A O 1
ATOM 2477 N N . HIS A 1 316 ? -32.253 -15.524 36.081 1.00 97.06 316 HIS A N 1
ATOM 2478 C CA . HIS A 1 316 ? -32.146 -15.566 37.537 1.00 97.06 316 HIS A CA 1
ATOM 2479 C C . HIS A 1 316 ? -32.686 -14.264 38.137 1.00 97.06 316 HIS A C 1
ATOM 2481 O O . HIS A 1 316 ? -32.039 -13.223 38.048 1.00 97.06 316 HIS A O 1
ATOM 2487 N N . TRP A 1 317 ? -33.881 -14.327 38.727 1.00 95.19 317 TRP A N 1
ATOM 2488 C CA . TRP A 1 317 ? -34.581 -13.181 39.330 1.00 95.19 317 TRP A CA 1
ATOM 2489 C C . TRP A 1 317 ? -34.190 -12.907 40.783 1.00 95.19 317 TRP A C 1
ATOM 2491 O O . TRP A 1 317 ? -34.431 -11.822 41.302 1.00 95.19 317 TRP A O 1
ATOM 2501 N N . GLU A 1 318 ? -33.613 -13.899 41.448 1.00 91.81 318 GLU A N 1
ATOM 2502 C CA . GLU A 1 318 ? -33.119 -13.765 42.812 1.00 91.81 318 GLU A CA 1
ATOM 2503 C C . GLU A 1 318 ? -31.703 -13.191 42.805 1.00 91.81 318 GLU A C 1
ATOM 2505 O O . GLU A 1 318 ? -30.999 -13.255 41.788 1.00 91.81 318 GLU A O 1
ATOM 2510 N N . ALA A 1 319 ? -31.288 -12.624 43.944 1.00 78.56 319 ALA A N 1
ATOM 2511 C CA . ALA A 1 319 ? -29.914 -12.180 44.114 1.00 78.56 319 ALA A CA 1
ATOM 2512 C C . ALA A 1 319 ? -28.988 -13.333 43.696 1.00 78.56 319 ALA A C 1
ATOM 2514 O O . ALA A 1 319 ? -29.179 -14.463 44.162 1.00 78.56 319 ALA A O 1
ATOM 2515 N N . PRO A 1 320 ? -28.041 -13.083 42.775 1.00 78.69 320 PRO A N 1
ATOM 2516 C CA . PRO A 1 320 ? -27.122 -14.115 42.339 1.00 78.69 320 PRO A CA 1
ATOM 2517 C C . PRO A 1 320 ? -26.467 -14.642 43.612 1.00 78.69 320 PRO A C 1
ATOM 2519 O O . PRO A 1 320 ? -26.054 -13.849 44.456 1.00 78.69 320 PRO A O 1
ATOM 2522 N N . GLY A 1 321 ? -26.476 -15.961 43.807 1.00 87.44 321 GLY A N 1
ATOM 2523 C CA . GLY A 1 321 ? -25.844 -16.570 44.976 1.00 87.44 321 GLY A CA 1
ATOM 2524 C C . GLY A 1 321 ? -24.325 -16.310 44.982 1.00 87.44 321 GLY A C 1
ATOM 2525 O O . GLY A 1 321 ? -23.847 -15.286 44.507 1.00 87.44 321 GLY A O 1
ATOM 2526 N N . PRO A 1 322 ? -23.478 -17.251 45.411 1.00 93.62 322 PRO A N 1
ATOM 2527 C CA . PRO A 1 322 ? -22.024 -17.042 45.393 1.00 93.62 322 PRO A CA 1
ATOM 2528 C C . PRO A 1 322 ? -21.406 -16.942 43.978 1.00 93.62 322 PRO A C 1
ATOM 2530 O O . PRO A 1 322 ? -20.183 -16.925 43.845 1.00 93.62 322 PRO A O 1
ATOM 2533 N N . ARG A 1 323 ? -22.217 -16.913 42.908 1.00 95.25 323 ARG A N 1
ATOM 2534 C CA . ARG A 1 323 ? -21.724 -16.835 41.531 1.00 95.25 323 ARG A CA 1
ATOM 2535 C C . ARG A 1 323 ? -21.304 -15.408 41.179 1.00 95.25 323 ARG A C 1
ATOM 2537 O O . ARG A 1 323 ? -22.051 -14.470 41.458 1.00 95.25 323 ARG A O 1
ATOM 2544 N N . PRO A 1 324 ? -20.150 -15.231 40.519 1.00 97.06 324 PRO A N 1
ATOM 2545 C CA . PRO A 1 324 ? -19.715 -13.919 40.082 1.00 97.06 324 PRO A CA 1
ATOM 2546 C C . PRO A 1 324 ? -20.631 -13.383 38.974 1.00 97.06 324 PRO A C 1
ATOM 2548 O O . PRO A 1 324 ? -21.099 -14.119 38.103 1.00 97.06 324 PRO A O 1
ATOM 2551 N N . THR A 1 325 ? -20.872 -12.076 39.004 1.00 97.12 325 THR A N 1
ATOM 2552 C CA . THR A 1 325 ? -21.638 -11.364 37.977 1.00 97.12 325 THR A CA 1
ATOM 2553 C C . THR A 1 325 ? -20.709 -10.533 37.105 1.00 97.12 325 THR A C 1
ATOM 2555 O O . THR A 1 325 ? -19.883 -9.797 37.647 1.00 97.12 325 THR A O 1
ATOM 2558 N N . LEU A 1 326 ? -20.882 -10.604 35.784 1.00 97.94 326 LEU A N 1
ATOM 2559 C CA . LEU A 1 326 ? -20.242 -9.732 34.806 1.00 97.94 326 LEU A CA 1
ATOM 2560 C C . LEU A 1 326 ? -21.160 -8.546 34.492 1.00 97.94 326 LEU A C 1
ATOM 2562 O O . LEU A 1 326 ? -22.080 -8.656 33.678 1.00 97.94 326 LEU A O 1
ATOM 2566 N N . SER A 1 327 ? -20.900 -7.404 35.121 1.00 97.62 327 SER A N 1
ATOM 2567 C CA . SER A 1 327 ? -21.688 -6.187 34.934 1.00 97.62 327 SER A CA 1
ATOM 2568 C C . SER A 1 327 ? -21.207 -5.329 33.771 1.00 97.62 327 SER A C 1
ATOM 2570 O O . SER A 1 327 ? -20.029 -5.336 33.419 1.00 97.62 327 SER A O 1
ATOM 2572 N N . LEU A 1 328 ? -22.114 -4.554 33.168 1.00 97.94 328 LEU A N 1
ATOM 2573 C CA . LEU A 1 328 ? -21.763 -3.661 32.061 1.00 97.94 328 LEU A CA 1
ATOM 2574 C C . LEU A 1 328 ? -20.643 -2.672 32.451 1.00 97.94 328 LEU A C 1
ATOM 2576 O O . LEU A 1 328 ? -19.705 -2.527 31.671 1.00 97.94 328 LEU A O 1
ATOM 2580 N N . PRO A 1 329 ? -20.626 -2.085 33.670 1.00 98.19 329 PRO A N 1
ATOM 2581 C CA . PRO A 1 329 ? -19.486 -1.293 34.134 1.00 98.19 329 PRO A CA 1
ATOM 2582 C C . PRO A 1 329 ? -18.153 -2.054 34.177 1.00 98.19 329 PRO A C 1
ATOM 2584 O O . PRO A 1 329 ? -17.110 -1.449 33.932 1.00 98.19 329 PRO A O 1
ATOM 2587 N N . GLN A 1 330 ? -18.153 -3.362 34.465 1.00 97.88 330 GLN A N 1
ATOM 2588 C CA . GLN A 1 330 ? -16.933 -4.179 34.411 1.00 97.88 330 GLN A CA 1
ATOM 2589 C C . GLN A 1 330 ? -16.453 -4.380 32.970 1.00 97.88 330 GLN A C 1
ATOM 2591 O O . GLN A 1 330 ? -15.249 -4.325 32.728 1.00 97.88 330 GLN A O 1
ATOM 2596 N N . VAL A 1 331 ? -17.366 -4.536 32.005 1.00 98.25 331 VAL A N 1
ATOM 2597 C CA . VAL A 1 331 ? -17.010 -4.569 30.576 1.00 98.25 331 VAL A CA 1
ATOM 2598 C C . VAL A 1 331 ? -16.422 -3.230 30.137 1.00 98.25 331 VAL A C 1
ATOM 2600 O O . VAL A 1 331 ? -15.358 -3.199 29.521 1.00 98.25 331 VAL A O 1
ATOM 2603 N N . THR A 1 332 ? -17.048 -2.112 30.517 1.00 98.25 332 THR A N 1
ATOM 2604 C CA . THR A 1 332 ? -16.509 -0.767 30.267 1.00 98.25 332 THR A CA 1
ATOM 2605 C C . THR A 1 332 ? -15.113 -0.605 30.876 1.00 98.25 332 THR A C 1
ATOM 2607 O O . THR A 1 332 ? -14.219 -0.053 30.236 1.00 98.25 332 THR A O 1
ATOM 2610 N N . ALA A 1 333 ? -14.892 -1.098 32.099 1.00 98.06 333 ALA A N 1
ATOM 2611 C CA . ALA A 1 333 ? -13.583 -1.063 32.745 1.00 98.06 333 ALA A CA 1
ATOM 2612 C C . ALA A 1 333 ? -12.542 -1.922 32.007 1.00 98.06 333 ALA A C 1
ATOM 2614 O O . ALA A 1 333 ? -11.403 -1.483 31.860 1.00 98.06 333 ALA A O 1
ATOM 2615 N N . ALA A 1 334 ? -12.929 -3.093 31.492 1.00 98.00 334 ALA A N 1
ATOM 2616 C CA . ALA A 1 334 ? -12.052 -3.942 30.688 1.00 98.00 334 ALA A CA 1
ATOM 2617 C C . ALA A 1 334 ? -11.616 -3.238 29.389 1.00 98.00 334 ALA A C 1
ATOM 2619 O O . ALA A 1 334 ? -10.422 -3.178 29.101 1.00 98.00 334 ALA A O 1
ATOM 2620 N N . VAL A 1 335 ? -12.553 -2.620 28.657 1.00 98.00 335 VAL A N 1
ATOM 2621 C CA . VAL A 1 335 ? -12.249 -1.854 27.429 1.00 98.00 335 VAL A CA 1
ATOM 2622 C C . VAL A 1 335 ? -11.352 -0.644 27.727 1.00 98.00 335 VAL A C 1
ATOM 2624 O O . VAL A 1 335 ? -10.398 -0.386 26.997 1.00 98.00 335 VAL A O 1
ATOM 2627 N N . ARG A 1 336 ? -11.578 0.064 28.841 1.00 97.88 336 ARG A N 1
ATOM 2628 C CA . ARG A 1 336 ? -10.674 1.141 29.293 1.00 97.88 336 ARG A CA 1
ATOM 2629 C C . ARG A 1 336 ? -9.290 0.631 29.699 1.00 97.88 336 ARG A C 1
ATOM 2631 O O . ARG A 1 336 ? -8.306 1.353 29.553 1.00 97.88 336 ARG A O 1
ATOM 2638 N N . GLY A 1 337 ? -9.203 -0.599 30.202 1.00 97.38 337 GLY A N 1
ATOM 2639 C CA . GLY A 1 337 ? -7.936 -1.278 30.468 1.00 97.38 337 GLY A CA 1
ATOM 2640 C C . GLY A 1 337 ? -7.119 -1.457 29.191 1.00 97.38 337 GLY A C 1
ATOM 2641 O O . GLY A 1 337 ? -5.940 -1.112 29.171 1.00 97.38 337 GLY A O 1
ATOM 2642 N N . VAL A 1 338 ? -7.766 -1.886 28.102 1.00 97.50 338 VAL A N 1
ATOM 2643 C CA . VAL A 1 338 ? -7.137 -1.958 26.773 1.00 97.50 338 VAL A CA 1
ATOM 2644 C C . VAL A 1 338 ? -6.617 -0.594 26.338 1.00 97.50 338 VAL A C 1
ATOM 2646 O O . VAL A 1 338 ? -5.452 -0.474 25.972 1.00 97.50 338 VAL A O 1
ATOM 2649 N N . GLU A 1 339 ? -7.456 0.441 26.405 1.00 97.81 339 GLU A N 1
ATOM 2650 C CA . GLU A 1 339 ? -7.072 1.814 26.056 1.00 97.81 339 GLU A CA 1
ATOM 2651 C C . GLU A 1 339 ? -5.814 2.261 26.810 1.00 97.81 339 GLU A C 1
ATOM 2653 O O . GLU A 1 339 ? -4.889 2.805 26.204 1.00 97.81 339 GLU A O 1
ATOM 2658 N N . ALA A 1 340 ? -5.750 2.007 28.119 1.00 97.69 340 ALA A N 1
ATOM 2659 C CA . ALA A 1 340 ? -4.593 2.351 28.936 1.00 97.69 340 ALA A CA 1
ATOM 2660 C C . ALA A 1 340 ? -3.328 1.590 28.500 1.00 97.69 340 ALA A C 1
ATOM 2662 O O . ALA A 1 340 ? -2.272 2.207 28.347 1.00 97.69 340 ALA A O 1
ATOM 2663 N N . CYS A 1 341 ? -3.431 0.280 28.252 1.00 97.31 341 CYS A N 1
ATOM 2664 C CA . CYS A 1 341 ? -2.312 -0.545 27.791 1.00 97.31 341 CYS A CA 1
ATOM 2665 C C . CYS A 1 341 ? -1.805 -0.115 26.406 1.00 97.31 341 CYS A C 1
ATOM 2667 O O . CYS A 1 341 ? -0.600 0.050 26.217 1.00 97.31 341 CYS A O 1
ATOM 2669 N N . VAL A 1 342 ? -2.710 0.127 25.453 1.00 96.75 342 VAL A N 1
ATOM 2670 C CA . VAL A 1 342 ? -2.352 0.535 24.086 1.00 96.75 342 VAL A CA 1
ATOM 2671 C C . VAL A 1 342 ? -1.762 1.943 24.068 1.00 96.75 342 VAL A C 1
ATOM 2673 O O . VAL A 1 342 ? -0.747 2.168 23.417 1.00 96.75 342 VAL A O 1
ATOM 2676 N N . ARG A 1 343 ? -2.313 2.896 24.831 1.00 96.62 343 ARG A N 1
ATOM 2677 C CA . ARG A 1 343 ? -1.709 4.236 24.947 1.00 96.62 343 ARG A CA 1
ATOM 2678 C C . ARG A 1 343 ? -0.311 4.200 25.538 1.00 96.62 343 ARG A C 1
ATOM 2680 O O . ARG A 1 343 ? 0.554 4.941 25.090 1.00 96.62 343 ARG A O 1
ATOM 2687 N N . LEU A 1 344 ? -0.091 3.356 26.541 1.00 95.75 344 LEU A N 1
ATOM 2688 C CA . LEU A 1 344 ? 1.221 3.202 27.155 1.00 95.75 344 LEU A CA 1
ATOM 2689 C C . LEU A 1 344 ? 2.239 2.617 26.164 1.00 95.75 344 LEU A C 1
ATOM 2691 O O . LEU A 1 344 ? 3.401 3.013 26.203 1.00 95.75 344 LEU A O 1
ATOM 2695 N N . LEU A 1 345 ? 1.811 1.732 25.257 1.00 94.69 345 LEU A N 1
ATOM 2696 C CA . LEU A 1 345 ? 2.640 1.253 24.147 1.00 94.69 345 LEU A CA 1
ATOM 2697 C C . LEU A 1 345 ? 2.962 2.357 23.135 1.00 94.69 345 LEU A C 1
ATOM 2699 O O . LEU A 1 345 ? 4.130 2.538 22.799 1.00 94.69 345 LEU A O 1
ATOM 2703 N N . LEU A 1 346 ? 1.958 3.120 22.699 1.00 94.19 346 LEU A N 1
ATOM 2704 C CA . LEU A 1 346 ? 2.142 4.210 21.734 1.00 94.19 346 LEU A CA 1
ATOM 2705 C C . LEU A 1 346 ? 3.043 5.324 22.290 1.00 94.19 346 LEU A C 1
ATOM 2707 O O . LEU A 1 346 ? 3.942 5.794 21.603 1.00 94.19 346 LEU A O 1
ATOM 2711 N N . ALA A 1 347 ? 2.883 5.679 23.567 1.00 94.31 347 ALA A N 1
ATOM 2712 C CA . ALA A 1 347 ? 3.731 6.673 24.223 1.00 94.31 347 ALA A CA 1
ATOM 2713 C C . ALA A 1 347 ? 5.213 6.252 24.266 1.00 94.31 347 ALA A C 1
ATOM 2715 O O . ALA A 1 347 ? 6.100 7.103 24.229 1.00 94.31 347 ALA A O 1
ATOM 2716 N N . MET A 1 348 ? 5.507 4.946 24.326 1.00 90.44 348 MET A N 1
ATOM 2717 C CA . MET A 1 348 ? 6.890 4.474 24.208 1.00 90.44 348 MET A CA 1
ATOM 2718 C C . MET A 1 348 ? 7.443 4.672 22.803 1.00 90.44 348 MET A C 1
ATOM 2720 O O . MET A 1 348 ? 8.599 5.069 22.671 1.00 90.44 348 MET A O 1
ATOM 2724 N N . ALA A 1 349 ? 6.635 4.399 21.776 1.00 88.31 349 ALA A N 1
ATOM 2725 C CA . ALA A 1 349 ? 7.037 4.597 20.390 1.00 88.31 349 ALA A CA 1
ATOM 2726 C C . ALA A 1 349 ? 7.360 6.075 20.121 1.00 88.31 349 ALA A C 1
ATOM 2728 O O . ALA A 1 349 ? 8.396 6.374 19.536 1.00 88.31 349 ALA A O 1
ATOM 2729 N N . GLU A 1 350 ? 6.546 6.992 20.654 1.00 90.88 350 GLU A N 1
ATOM 2730 C CA . GLU A 1 350 ? 6.786 8.440 20.579 1.00 90.88 350 GLU A CA 1
ATOM 2731 C C . GLU A 1 350 ? 8.049 8.883 21.335 1.00 90.88 350 GLU A C 1
ATOM 2733 O O . GLU A 1 350 ? 8.721 9.826 20.925 1.00 90.88 350 GLU A O 1
ATOM 2738 N N . SER A 1 351 ? 8.388 8.215 22.445 1.00 86.62 351 SER A N 1
ATOM 2739 C CA . SER A 1 351 ? 9.555 8.572 23.262 1.00 86.62 351 SER A CA 1
ATOM 2740 C C . SER A 1 351 ? 10.898 8.155 22.663 1.00 86.62 351 SER A C 1
ATOM 2742 O O . SER A 1 351 ? 11.939 8.602 23.151 1.00 86.62 351 SER A O 1
ATOM 2744 N N . ARG A 1 352 ? 10.905 7.311 21.622 1.00 81.62 352 ARG A N 1
ATOM 2745 C CA . ARG A 1 352 ? 12.147 6.934 20.947 1.00 81.62 352 ARG A CA 1
ATOM 2746 C C . ARG A 1 352 ? 12.702 8.170 20.239 1.00 81.62 352 ARG A C 1
ATOM 2748 O O . ARG A 1 352 ? 12.033 8.701 19.353 1.00 81.62 352 ARG A O 1
ATOM 2755 N N . PRO A 1 353 ? 13.900 8.657 20.617 1.00 75.12 353 PRO A N 1
ATOM 2756 C CA . PRO A 1 353 ? 14.477 9.827 19.981 1.00 75.12 353 PRO A CA 1
ATOM 2757 C C . PRO A 1 353 ? 14.600 9.538 18.490 1.00 75.12 353 PRO A C 1
ATOM 2759 O O . PRO A 1 353 ? 15.207 8.540 18.097 1.00 75.12 353 PRO A O 1
ATOM 2762 N N . SER A 1 354 ? 13.997 10.400 17.671 1.00 62.47 354 SER A N 1
ATOM 2763 C CA . SER A 1 354 ? 14.158 10.360 16.223 1.00 62.47 354 SER A CA 1
ATOM 2764 C C . SER A 1 354 ? 15.663 10.416 15.933 1.00 62.47 354 SER A C 1
ATOM 2766 O O . SER A 1 354 ? 16.314 11.454 16.068 1.00 62.47 354 SER A O 1
ATOM 2768 N N . MET A 1 355 ? 16.239 9.262 15.587 1.00 56.03 355 MET A N 1
ATOM 2769 C CA . MET A 1 355 ? 17.664 9.094 15.277 1.00 56.03 355 MET A CA 1
ATOM 2770 C C . MET A 1 355 ? 18.099 9.919 14.053 1.00 56.03 355 MET A C 1
ATOM 2772 O O . MET A 1 355 ? 19.284 9.963 13.733 1.00 56.03 355 MET A O 1
ATOM 2776 N N . ALA A 1 356 ? 17.163 10.588 13.374 1.00 53.84 356 ALA A N 1
ATOM 2777 C CA . ALA A 1 356 ? 17.438 11.452 12.237 1.00 53.84 356 ALA A CA 1
ATOM 2778 C C . ALA A 1 356 ? 18.235 12.718 12.613 1.00 53.84 356 ALA A C 1
ATOM 2780 O O . ALA A 1 356 ? 18.929 13.265 11.757 1.00 53.84 356 ALA A O 1
ATOM 2781 N N . GLU A 1 357 ? 18.201 13.174 13.872 1.00 49.09 357 GLU A N 1
ATOM 2782 C CA . GLU A 1 357 ? 18.724 14.508 14.221 1.00 49.09 357 GLU A CA 1
ATOM 2783 C C . GLU A 1 357 ? 20.113 14.509 14.888 1.00 49.09 357 GLU A C 1
ATOM 2785 O O . GLU A 1 357 ? 20.765 15.548 14.971 1.00 49.09 357 GLU A O 1
ATOM 2790 N N . SER A 1 358 ? 20.643 13.350 15.290 1.00 44.00 358 SER A N 1
ATOM 2791 C CA . SER A 1 358 ? 21.974 13.233 15.905 1.00 44.00 358 SER A CA 1
ATOM 2792 C C . SER A 1 358 ? 23.035 12.723 14.927 1.00 44.00 358 SER A C 1
ATOM 2794 O O . SER A 1 358 ? 23.800 11.806 15.223 1.00 44.00 358 SER A O 1
ATOM 2796 N N . ARG A 1 359 ? 23.158 13.353 13.752 1.00 43.16 359 ARG A N 1
ATOM 2797 C CA . ARG A 1 359 ? 24.437 13.304 13.028 1.00 43.16 359 ARG A CA 1
ATOM 2798 C C . ARG A 1 359 ? 25.406 14.243 13.750 1.00 43.16 359 ARG A C 1
ATOM 2800 O O . ARG A 1 359 ? 25.205 15.455 13.663 1.00 43.16 359 ARG A O 1
ATOM 2807 N N . PRO A 1 360 ? 26.455 13.752 14.442 1.00 46.84 360 PRO A N 1
ATOM 2808 C CA . PRO A 1 360 ? 27.520 14.640 14.877 1.00 46.84 360 PRO A CA 1
ATOM 2809 C C . PRO A 1 360 ? 28.073 15.304 13.619 1.00 46.84 360 PRO A C 1
ATOM 2811 O O . PRO A 1 360 ? 28.511 14.623 12.690 1.00 46.84 360 PRO A O 1
ATOM 2814 N N . SER A 1 361 ? 27.990 16.632 13.560 1.00 44.31 361 SER A N 1
ATOM 2815 C CA . SER A 1 361 ? 28.692 17.425 12.563 1.00 44.31 361 SER A CA 1
ATOM 2816 C C . SER A 1 361 ? 30.150 16.993 12.610 1.00 44.31 361 SER A C 1
ATOM 2818 O O . SER A 1 361 ? 30.848 17.285 13.581 1.00 44.31 361 SER A O 1
ATOM 2820 N N . SER A 1 362 ? 30.593 16.241 11.606 1.00 42.75 362 SER A N 1
ATOM 2821 C CA . SER A 1 362 ? 31.995 15.911 11.434 1.00 42.75 362 SER A CA 1
ATOM 2822 C C . SER A 1 362 ? 32.725 17.224 11.162 1.00 42.75 362 SER A C 1
ATOM 2824 O O . SER A 1 362 ? 32.831 17.655 10.014 1.00 42.75 362 SER A O 1
ATOM 2826 N N . SER A 1 363 ? 33.180 17.898 12.218 1.00 42.84 363 SER A N 1
ATOM 2827 C CA . SER A 1 363 ? 34.241 18.884 12.113 1.00 42.84 363 SER A CA 1
ATOM 2828 C C . SER A 1 363 ? 35.488 18.107 11.711 1.00 42.84 363 SER A C 1
ATOM 2830 O O . SER A 1 363 ? 36.177 17.511 12.537 1.00 42.84 363 SER A O 1
ATOM 2832 N N . THR A 1 364 ? 35.740 18.042 10.410 1.00 46.00 364 THR A N 1
ATOM 2833 C CA . THR A 1 364 ? 37.068 17.773 9.871 1.00 46.00 364 THR A CA 1
ATOM 2834 C C . THR A 1 364 ? 37.983 18.918 10.298 1.00 46.00 364 THR A C 1
ATOM 2836 O O . THR A 1 364 ? 38.195 19.860 9.538 1.00 46.00 364 THR A O 1
ATOM 2839 N N . ASP A 1 365 ? 38.494 18.854 11.528 1.00 40.09 365 ASP A N 1
ATOM 2840 C CA . ASP A 1 365 ? 39.728 19.539 11.894 1.00 40.09 365 ASP A CA 1
ATOM 2841 C C . ASP A 1 365 ? 40.869 18.764 11.233 1.00 40.09 365 ASP A C 1
ATOM 2843 O O . ASP A 1 365 ? 41.304 17.703 11.685 1.00 40.09 365 ASP A O 1
ATOM 2847 N N . ASN A 1 366 ? 41.307 19.285 10.089 1.00 41.72 366 ASN A N 1
ATOM 2848 C CA . ASN A 1 366 ? 42.536 18.874 9.432 1.00 41.72 366 ASN A CA 1
ATOM 2849 C C . ASN A 1 366 ? 43.720 19.275 10.323 1.00 41.72 366 ASN A C 1
ATOM 2851 O O . ASN A 1 366 ? 44.217 20.396 10.226 1.00 41.72 366 ASN A O 1
ATOM 2855 N N . HIS A 1 367 ? 44.191 18.365 11.174 1.00 38.94 367 HIS A N 1
ATOM 2856 C CA . HIS A 1 367 ? 45.535 18.463 11.734 1.00 38.94 367 HIS A CA 1
ATOM 2857 C C . HIS A 1 367 ? 46.518 17.723 10.817 1.00 38.94 367 HIS A C 1
ATOM 2859 O O . HIS A 1 367 ? 46.598 16.496 10.816 1.00 38.94 367 HIS A O 1
ATOM 2865 N N . GLU A 1 368 ? 47.252 18.493 10.009 1.00 36.22 368 GLU A N 1
ATOM 2866 C CA . GLU A 1 368 ? 48.488 18.058 9.350 1.00 36.22 368 GLU A CA 1
ATOM 2867 C C . GLU A 1 368 ? 49.525 17.633 10.407 1.00 36.22 368 GLU A C 1
ATOM 2869 O O . GLU A 1 368 ? 49.800 18.410 11.328 1.00 36.22 368 GLU A O 1
ATOM 2874 N N . PRO A 1 369 ? 50.162 16.454 10.295 1.00 47.62 369 PRO A N 1
ATOM 2875 C CA . PRO A 1 369 ? 51.338 16.150 11.091 1.00 47.62 369 PRO A CA 1
ATOM 2876 C C . PRO A 1 369 ? 52.566 16.775 10.425 1.00 47.62 369 PRO A C 1
ATOM 2878 O O . PRO A 1 369 ? 53.022 16.338 9.367 1.00 47.62 369 PRO A O 1
ATOM 2881 N N . ASN A 1 370 ? 53.102 17.810 11.067 1.00 39.31 370 ASN A N 1
ATOM 2882 C CA . ASN A 1 370 ? 54.370 18.411 10.690 1.00 39.31 370 ASN A CA 1
ATOM 2883 C C . ASN A 1 370 ? 55.524 17.539 11.211 1.00 39.31 370 ASN A C 1
ATOM 2885 O O . ASN A 1 370 ? 55.595 17.205 12.394 1.00 39.31 370 ASN A O 1
ATOM 2889 N N . VAL A 1 371 ? 56.409 17.159 10.296 1.00 47.88 371 VAL A N 1
ATOM 2890 C CA . VAL A 1 371 ? 57.623 16.372 10.525 1.00 47.88 371 VAL A CA 1
ATOM 2891 C C . VAL A 1 371 ? 58.717 17.287 11.079 1.00 47.88 371 VAL A C 1
ATOM 2893 O O . VAL A 1 371 ? 59.101 18.232 10.397 1.00 47.88 371 VAL A O 1
ATOM 2896 N N . ALA A 1 372 ? 59.259 16.982 12.265 1.00 39.56 372 ALA A N 1
ATOM 2897 C CA . ALA A 1 372 ? 60.599 17.413 12.681 1.00 39.56 372 ALA A CA 1
ATOM 2898 C C . ALA A 1 372 ? 61.129 16.595 13.881 1.00 39.56 372 ALA A C 1
ATOM 2900 O O . ALA A 1 372 ? 60.6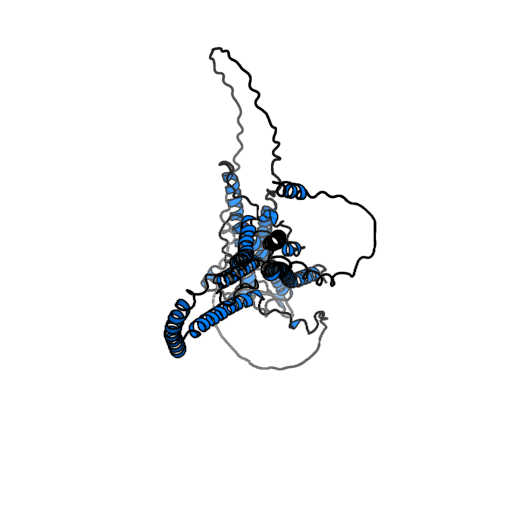22 16.709 14.991 1.00 39.56 372 ALA A O 1
ATOM 2901 N N . ASN A 1 373 ? 62.150 15.787 13.588 1.00 39.28 373 ASN A N 1
ATOM 2902 C CA . ASN A 1 373 ? 63.435 15.610 14.277 1.00 39.28 373 ASN A CA 1
ATOM 2903 C C . ASN A 1 373 ? 63.588 15.405 15.806 1.00 39.28 373 ASN A C 1
ATOM 2905 O O . ASN A 1 373 ? 63.206 16.231 16.626 1.00 39.28 373 ASN A O 1
ATOM 2909 N N . ASP A 1 374 ? 64.387 14.359 16.069 1.00 36.28 374 ASP A N 1
ATOM 2910 C CA . ASP A 1 374 ? 65.546 14.253 16.973 1.00 36.28 374 ASP A CA 1
ATOM 2911 C C . ASP A 1 374 ? 65.356 14.101 18.499 1.00 36.28 374 ASP A C 1
ATOM 2913 O O . ASP A 1 374 ? 65.135 15.051 19.238 1.00 36.28 374 ASP A O 1
ATOM 2917 N N . ASP A 1 375 ? 65.546 12.842 18.923 1.00 37.81 375 ASP A N 1
ATOM 2918 C CA . ASP A 1 375 ? 66.619 12.322 19.797 1.00 37.81 375 ASP A CA 1
ATOM 2919 C C . ASP A 1 375 ? 66.864 12.832 21.239 1.00 37.81 375 ASP A C 1
ATOM 2921 O O . ASP A 1 375 ? 66.745 14.002 21.583 1.00 37.81 375 ASP A O 1
ATOM 2925 N N . VAL A 1 376 ? 67.399 11.881 22.033 1.00 37.78 376 VAL A N 1
ATOM 2926 C CA . VAL A 1 376 ? 67.928 11.949 23.419 1.00 37.78 376 VAL A CA 1
ATOM 2927 C C . VAL A 1 376 ? 66.833 11.870 24.501 1.00 37.78 376 VAL A C 1
ATOM 2929 O O . VAL A 1 376 ? 66.044 12.780 24.685 1.00 37.78 376 VAL A O 1
ATOM 2932 N N . GLY A 1 377 ? 66.646 10.791 25.270 1.00 34.12 377 GLY A N 1
ATOM 2933 C CA . GLY A 1 377 ? 67.613 9.948 25.971 1.00 34.12 377 GLY A CA 1
ATOM 2934 C C . GLY A 1 377 ? 67.597 10.310 27.464 1.00 34.12 377 GLY A C 1
ATOM 2935 O O . GLY A 1 377 ? 68.059 11.389 27.795 1.00 34.12 377 GLY A O 1
ATOM 2936 N N . HIS A 1 378 ? 67.053 9.452 28.345 1.00 35.66 378 HIS A N 1
ATOM 2937 C CA . HIS A 1 378 ? 67.564 9.179 29.707 1.00 35.66 378 HIS A CA 1
ATOM 2938 C C . HIS A 1 378 ? 66.630 8.290 30.560 1.00 35.66 378 HIS A C 1
ATOM 2940 O O . HIS A 1 378 ? 65.510 8.645 30.901 1.00 35.66 378 HIS A O 1
ATOM 2946 N N . THR A 1 379 ? 67.167 7.118 30.911 1.00 34.56 379 THR A N 1
ATOM 2947 C CA . THR A 1 379 ? 67.211 6.487 32.246 1.00 34.56 379 THR A CA 1
ATOM 2948 C C . THR A 1 379 ? 66.155 6.833 33.309 1.00 34.56 379 THR A C 1
ATOM 2950 O O . THR A 1 379 ? 66.170 7.924 33.868 1.00 34.56 379 THR A O 1
ATOM 2953 N N . GLY A 1 380 ? 65.497 5.786 33.819 1.00 30.70 380 GLY A N 1
ATOM 2954 C CA . GLY A 1 380 ? 65.566 5.495 35.258 1.00 30.70 380 GLY A CA 1
ATOM 2955 C C . GLY A 1 380 ? 64.235 5.208 35.973 1.00 30.70 380 GLY A C 1
ATOM 2956 O O . GLY A 1 380 ? 63.232 5.835 35.652 1.00 30.70 380 GLY A O 1
ATOM 2957 N N . PRO A 1 381 ? 64.208 4.263 36.937 1.00 51.06 381 PRO A N 1
ATOM 2958 C CA . PRO A 1 381 ? 62.987 3.657 37.468 1.00 51.06 381 PRO A CA 1
ATOM 2959 C C . PRO A 1 381 ? 62.561 4.244 38.824 1.00 51.06 381 PRO A C 1
ATOM 2961 O O . PRO A 1 381 ? 63.387 4.780 39.559 1.00 51.06 381 PRO A O 1
ATOM 2964 N N . GLY A 1 382 ? 61.305 4.019 39.229 1.00 28.62 382 GLY A N 1
ATOM 2965 C CA . GLY A 1 382 ? 60.975 4.040 40.655 1.00 28.62 382 GLY A CA 1
ATOM 2966 C C . GLY A 1 382 ? 59.528 4.334 41.053 1.00 28.62 382 GLY A C 1
ATOM 2967 O O . GLY A 1 382 ? 59.042 5.443 40.893 1.00 28.62 382 GLY A O 1
ATOM 2968 N N . THR A 1 383 ? 58.969 3.358 41.774 1.00 30.30 383 THR A N 1
ATOM 2969 C CA . THR A 1 383 ? 58.247 3.532 43.053 1.00 30.30 383 THR A CA 1
ATOM 2970 C C . THR A 1 383 ? 56.757 3.920 43.042 1.00 30.30 383 THR A C 1
ATOM 2972 O O . THR A 1 383 ? 56.375 5.071 42.882 1.00 30.30 383 THR A O 1
ATOM 2975 N N . LEU A 1 384 ? 55.929 2.903 43.330 1.00 36.66 384 LEU A N 1
ATOM 2976 C CA . LEU A 1 384 ? 54.919 2.840 44.407 1.00 36.66 384 LEU A CA 1
ATOM 2977 C C . LEU A 1 384 ? 54.542 4.163 45.111 1.00 36.66 384 LEU A C 1
ATOM 2979 O O . LEU A 1 384 ? 55.405 4.762 45.737 1.00 36.66 384 LEU A O 1
ATOM 2983 N N . ILE A 1 385 ? 53.233 4.466 45.195 1.00 32.25 385 ILE A N 1
ATOM 2984 C CA . ILE A 1 385 ? 52.504 4.771 46.450 1.00 32.25 385 ILE A CA 1
ATOM 2985 C C . ILE A 1 385 ? 50.969 4.682 46.253 1.00 32.25 385 ILE A C 1
ATOM 2987 O O . ILE A 1 385 ? 50.368 5.285 45.374 1.00 32.25 385 ILE A O 1
ATOM 2991 N N . ARG A 1 386 ? 50.386 3.878 47.147 1.00 30.58 386 ARG A N 1
ATOM 2992 C CA . ARG A 1 386 ? 49.055 3.857 47.793 1.00 30.58 386 ARG A CA 1
ATOM 2993 C C . ARG A 1 386 ? 48.185 5.139 47.778 1.00 30.58 386 ARG A C 1
ATOM 2995 O O . ARG A 1 386 ? 48.667 6.215 48.101 1.00 30.58 386 ARG A O 1
ATOM 3002 N N . GLY A 1 387 ? 46.862 4.939 47.699 1.00 27.52 387 GLY A N 1
ATOM 3003 C CA . GLY A 1 387 ? 45.815 5.833 48.242 1.00 27.52 387 GLY A CA 1
ATOM 3004 C C . GLY A 1 387 ? 44.449 5.565 47.586 1.00 27.52 387 GLY A C 1
ATOM 3005 O O . GLY A 1 387 ? 44.261 5.919 46.437 1.00 27.52 387 GLY A O 1
ATOM 3006 N N . ALA A 1 388 ? 43.582 4.698 48.121 1.00 28.77 388 ALA A N 1
ATOM 3007 C CA . ALA A 1 388 ? 42.612 4.924 49.206 1.00 28.77 388 ALA A CA 1
ATOM 3008 C C . ALA A 1 388 ? 41.365 5.754 48.812 1.00 28.77 388 ALA A C 1
ATOM 3010 O O . ALA A 1 388 ? 41.464 6.949 48.576 1.00 28.77 388 ALA A O 1
ATOM 3011 N N . GLY A 1 389 ? 40.193 5.100 48.887 1.00 27.30 389 GLY A N 1
ATOM 3012 C CA . GLY A 1 389 ? 38.891 5.698 49.235 1.00 27.30 389 GLY A CA 1
ATOM 3013 C C . GLY A 1 389 ? 38.035 6.219 48.072 1.00 27.30 389 GLY A C 1
ATOM 3014 O O . GLY A 1 389 ? 38.312 7.269 47.519 1.00 27.30 389 GLY A O 1
ATOM 3015 N N . ASN A 1 390 ? 36.886 5.607 47.776 1.00 29.72 390 ASN A N 1
ATOM 3016 C CA . ASN A 1 390 ? 35.697 5.709 48.616 1.00 29.72 390 ASN A CA 1
ATOM 3017 C C . ASN A 1 390 ? 34.521 4.863 48.116 1.00 29.72 390 ASN A C 1
ATOM 3019 O O . ASN A 1 390 ? 34.263 4.680 46.933 1.00 29.72 390 ASN A O 1
ATOM 3023 N N . SER A 1 391 ? 33.827 4.363 49.129 1.00 29.25 391 SER A N 1
ATOM 3024 C CA . SER A 1 391 ? 32.607 3.577 49.147 1.00 29.25 391 SER A CA 1
ATOM 3025 C C . SER A 1 391 ? 31.391 4.385 48.685 1.00 29.25 391 SER A C 1
ATOM 3027 O O . SER A 1 391 ? 31.116 5.436 49.256 1.00 29.25 391 SER A O 1
ATOM 3029 N N . LEU A 1 392 ? 30.579 3.818 47.790 1.00 30.84 392 LEU A N 1
ATOM 3030 C CA . LEU A 1 392 ? 29.147 4.116 47.695 1.00 30.84 392 LEU A CA 1
ATOM 3031 C C . LEU A 1 392 ? 28.369 2.795 47.624 1.00 30.84 392 LEU A C 1
ATOM 3033 O O . LEU A 1 392 ? 28.193 2.187 46.574 1.00 30.84 392 LEU A O 1
ATOM 3037 N N . LYS A 1 393 ? 27.931 2.340 48.803 1.00 30.69 393 LYS A N 1
ATOM 3038 C CA . LYS A 1 393 ? 26.844 1.372 48.969 1.00 30.69 393 LYS A CA 1
ATOM 3039 C C . LYS A 1 393 ? 25.543 2.073 48.577 1.00 30.69 393 LYS A C 1
ATOM 3041 O O . LYS A 1 393 ? 25.119 2.971 49.299 1.00 30.69 393 LYS A O 1
ATOM 3046 N N . LEU A 1 394 ? 24.894 1.642 47.497 1.00 30.86 394 LEU A N 1
ATOM 3047 C CA . LEU A 1 394 ? 23.480 1.939 47.274 1.00 30.86 394 LEU A CA 1
ATOM 3048 C C . LEU A 1 394 ? 22.653 0.708 47.655 1.00 30.86 394 LEU A C 1
ATOM 3050 O O . LEU A 1 394 ? 22.894 -0.401 47.180 1.00 30.86 394 LEU A O 1
ATOM 3054 N N . GLY A 1 395 ? 21.739 0.920 48.600 1.00 27.78 395 GLY A N 1
ATOM 3055 C CA . GLY A 1 395 ? 20.909 -0.104 49.214 1.00 27.78 395 GLY A CA 1
ATOM 3056 C C . GLY A 1 395 ? 19.917 -0.721 48.236 1.00 27.78 395 GLY A C 1
ATOM 3057 O O . GLY A 1 395 ? 19.156 -0.027 47.568 1.00 27.78 395 GLY A O 1
ATOM 3058 N N . LEU A 1 396 ? 19.916 -2.050 48.215 1.00 27.61 396 LEU A N 1
ATOM 3059 C CA . LEU A 1 396 ? 18.917 -2.889 47.573 1.00 27.61 396 LEU A CA 1
ATOM 3060 C C . LEU A 1 396 ? 17.595 -2.777 48.359 1.00 27.61 396 LEU A C 1
ATOM 3062 O O . LEU A 1 396 ? 17.440 -3.391 49.417 1.00 27.61 396 LEU A O 1
ATOM 3066 N N . LEU A 1 397 ? 16.637 -1.995 47.860 1.00 28.03 397 LEU A N 1
ATOM 3067 C CA . LEU A 1 397 ? 15.246 -2.047 48.316 1.00 28.03 397 LEU A CA 1
ATOM 3068 C C . LEU A 1 397 ? 14.547 -3.219 47.615 1.00 28.03 397 LEU A C 1
ATOM 3070 O O . LEU A 1 397 ? 14.115 -3.125 46.470 1.00 28.03 397 LEU A O 1
ATOM 3074 N N . ARG A 1 398 ? 14.459 -4.348 48.326 1.00 27.83 398 ARG A N 1
ATOM 3075 C CA . ARG A 1 398 ? 13.510 -5.431 48.042 1.00 27.83 398 ARG A CA 1
ATOM 3076 C C . ARG A 1 398 ? 12.096 -4.931 48.343 1.00 27.83 398 ARG A C 1
ATOM 3078 O O . ARG A 1 398 ? 11.813 -4.612 49.495 1.00 27.83 398 ARG A O 1
ATOM 3085 N N . LEU A 1 399 ? 11.203 -4.959 47.355 1.00 29.17 399 LEU A N 1
ATOM 3086 C CA . LEU A 1 399 ? 9.757 -4.977 47.585 1.00 29.17 399 LEU A CA 1
ATOM 3087 C C . LEU A 1 399 ? 9.186 -6.363 47.226 1.00 29.17 399 LEU A C 1
ATOM 3089 O O . LEU A 1 399 ? 9.669 -6.987 46.278 1.00 29.17 399 LEU A O 1
ATOM 3093 N N . PRO A 1 400 ? 8.227 -6.890 48.010 1.00 32.06 400 PRO A N 1
ATOM 3094 C CA . PRO A 1 400 ? 7.804 -8.284 47.942 1.00 32.06 400 PRO A CA 1
ATOM 3095 C C . PRO A 1 400 ? 6.622 -8.537 46.992 1.00 32.06 400 PRO A C 1
ATOM 3097 O O . PRO A 1 400 ? 5.665 -7.776 46.941 1.00 32.06 400 PRO A O 1
ATOM 3100 N N . GLY A 1 401 ? 6.708 -9.686 46.316 1.00 28.03 401 GLY A N 1
ATOM 3101 C CA . GLY A 1 401 ? 5.647 -10.640 45.969 1.00 28.03 401 GLY A CA 1
ATOM 3102 C C . GLY A 1 401 ? 4.208 -10.159 45.757 1.00 28.03 401 GLY A C 1
ATOM 3103 O O . GLY A 1 401 ? 3.450 -10.013 46.711 1.00 28.03 401 GLY A O 1
ATOM 3104 N N . VAL A 1 402 ? 3.781 -10.161 44.492 1.00 31.94 402 VAL A N 1
ATOM 3105 C CA . VAL A 1 402 ? 2.376 -10.334 44.098 1.00 31.94 402 VAL A CA 1
ATOM 3106 C C . VAL A 1 402 ? 2.147 -11.824 43.828 1.00 31.94 402 VAL A C 1
ATOM 3108 O O . VAL A 1 402 ? 2.431 -12.342 42.752 1.00 31.94 402 VAL A O 1
ATOM 3111 N N . ARG A 1 403 ? 1.677 -12.543 44.849 1.00 30.89 403 ARG A N 1
ATOM 3112 C CA . ARG A 1 403 ? 1.063 -13.873 44.735 1.00 30.89 403 ARG A CA 1
ATOM 3113 C C . ARG A 1 403 ? -0.207 -13.871 45.586 1.00 30.89 403 ARG A C 1
ATOM 3115 O O . ARG A 1 403 ? -0.166 -13.448 46.734 1.00 30.89 403 ARG A O 1
ATOM 3122 N N . ASN A 1 404 ? -1.277 -14.434 45.028 1.00 30.75 404 ASN A N 1
ATOM 3123 C CA . ASN A 1 404 ? -2.519 -14.852 45.690 1.00 30.75 404 ASN A CA 1
ATOM 3124 C C . ASN A 1 404 ? -3.518 -13.761 46.115 1.00 30.75 404 ASN A C 1
ATOM 3126 O O . ASN A 1 404 ? -3.617 -13.390 47.279 1.00 30.75 404 ASN A O 1
ATOM 3130 N N . LEU A 1 405 ? -4.401 -13.409 45.179 1.00 29.56 405 LEU A N 1
ATOM 3131 C CA . LEU A 1 405 ? -5.759 -12.924 45.452 1.00 29.56 405 LEU A CA 1
ATOM 3132 C C . LEU A 1 405 ? -6.743 -14.088 45.203 1.00 29.56 405 LEU A C 1
ATOM 3134 O O . LEU A 1 405 ? -7.475 -14.104 44.221 1.00 29.56 405 LEU A O 1
ATOM 3138 N N . ARG A 1 406 ? -6.698 -15.129 46.053 1.00 29.31 406 ARG A N 1
ATOM 3139 C CA . ARG A 1 406 ? -7.620 -16.288 45.970 1.00 29.31 406 ARG A CA 1
ATOM 3140 C C . ARG A 1 406 ? -8.132 -16.818 47.316 1.00 29.31 406 ARG A C 1
ATOM 3142 O O . ARG A 1 406 ? -8.591 -17.949 47.391 1.00 29.31 406 ARG A O 1
ATOM 3149 N N . SER A 1 407 ? -8.089 -16.044 48.396 1.00 31.06 407 SER A N 1
ATOM 3150 C CA . SER A 1 407 ? -8.682 -16.505 49.660 1.00 31.06 407 SER A CA 1
ATOM 3151 C C . SER A 1 407 ? -9.019 -15.352 50.593 1.00 31.06 407 SER A C 1
ATOM 3153 O O . SER A 1 407 ? -8.194 -14.916 51.387 1.00 31.06 407 SER A O 1
ATOM 3155 N N . ARG A 1 408 ? -10.253 -14.857 50.493 1.00 29.09 408 ARG A N 1
ATOM 3156 C CA . ARG A 1 408 ? -10.979 -14.166 51.570 1.00 29.09 408 ARG A CA 1
ATOM 3157 C C . ARG A 1 408 ? -12.380 -13.867 51.058 1.00 29.09 408 ARG A C 1
ATOM 3159 O O . ARG A 1 408 ? -12.558 -12.862 50.389 1.00 29.09 408 ARG A O 1
ATOM 3166 N N . LEU A 1 409 ? -13.307 -14.789 51.315 1.00 31.09 409 LEU A N 1
ATOM 3167 C CA . LEU A 1 409 ? -14.752 -14.582 51.502 1.00 31.09 409 LEU A CA 1
ATOM 3168 C C . LEU A 1 409 ? -15.419 -15.966 51.583 1.00 31.09 409 LEU A C 1
ATOM 3170 O O . LEU A 1 409 ? -16.105 -16.399 50.669 1.00 31.09 409 LEU A O 1
ATOM 3174 N N . THR A 1 410 ? -15.166 -16.689 52.673 1.00 31.02 410 THR A N 1
ATOM 3175 C CA . THR A 1 410 ? -16.003 -17.822 53.092 1.00 31.02 410 THR A CA 1
ATOM 3176 C C . THR A 1 410 ? -16.000 -17.862 54.612 1.00 31.02 410 THR A C 1
ATOM 3178 O O . THR A 1 410 ? -14.959 -18.111 55.223 1.00 31.02 410 THR A O 1
ATOM 3181 N N . GLY A 1 411 ? -17.153 -17.599 55.210 1.00 27.16 411 GLY A N 1
ATOM 3182 C CA . GLY A 1 411 ? -17.411 -17.833 56.620 1.00 27.16 411 GLY A CA 1
ATOM 3183 C C . GLY A 1 411 ? -18.913 -17.833 56.864 1.00 27.16 411 GLY A C 1
ATOM 3184 O O . GLY A 1 411 ? -19.508 -16.781 56.660 1.00 27.16 411 GLY A O 1
ATOM 3185 N N . ALA A 1 412 ? -19.417 -18.992 57.323 1.00 29.75 412 ALA A N 1
ATOM 3186 C CA . ALA A 1 412 ? -20.618 -19.192 58.153 1.00 29.75 412 ALA A CA 1
ATOM 3187 C C . ALA A 1 412 ? -21.977 -18.866 57.465 1.00 29.75 412 ALA A C 1
ATOM 3189 O O . ALA A 1 412 ? -22.122 -17.807 56.875 1.00 29.75 412 ALA A O 1
ATOM 3190 N N . ASP A 1 413 ? -23.014 -19.711 57.408 1.00 29.81 413 ASP A N 1
ATOM 3191 C CA . ASP A 1 413 ? -23.478 -20.782 58.301 1.00 29.81 413 ASP A CA 1
ATOM 3192 C C . ASP A 1 413 ? -24.356 -21.828 57.569 1.00 29.81 413 ASP A C 1
ATOM 3194 O O . ASP A 1 413 ? -24.917 -21.561 56.503 1.00 29.81 413 ASP A O 1
ATOM 3198 N N . ASP A 1 414 ? -24.462 -23.009 58.186 1.00 30.23 414 ASP A N 1
ATOM 3199 C CA . ASP A 1 414 ? -25.362 -24.127 57.875 1.00 30.23 414 ASP A CA 1
ATOM 3200 C C . ASP A 1 414 ? -26.813 -23.844 58.330 1.00 30.23 414 ASP A C 1
ATOM 3202 O O . ASP A 1 414 ? -27.002 -23.417 59.463 1.00 30.23 414 ASP A O 1
ATOM 3206 N N . GLU A 1 415 ? -27.830 -24.178 57.517 1.00 30.45 415 GLU A N 1
ATOM 3207 C CA . GLU A 1 415 ? -29.060 -24.865 57.981 1.00 30.45 415 GLU A CA 1
ATOM 3208 C C . GLU A 1 415 ? -29.975 -25.343 56.823 1.00 30.45 415 GLU A C 1
ATOM 3210 O O . GLU A 1 415 ? -30.460 -24.577 55.996 1.00 30.45 415 GLU A O 1
ATOM 3215 N N . GLU A 1 416 ? -30.140 -26.667 56.769 1.00 30.44 416 GLU A N 1
ATOM 3216 C CA . GLU A 1 416 ? -31.378 -27.462 56.656 1.00 30.44 416 GLU A CA 1
ATOM 3217 C C . GLU A 1 416 ? -32.601 -26.989 55.815 1.00 30.44 416 GLU A C 1
ATOM 3219 O O . GLU A 1 416 ? -33.276 -26.022 56.140 1.00 30.44 416 GLU A O 1
ATOM 3224 N N . ALA A 1 417 ? -33.001 -27.823 54.833 1.00 28.97 417 ALA A N 1
ATOM 3225 C CA . ALA A 1 417 ? -34.305 -28.531 54.771 1.00 28.97 417 ALA A CA 1
ATOM 3226 C C . ALA A 1 417 ? -34.981 -28.624 53.373 1.00 28.97 417 ALA A C 1
ATOM 3228 O O . ALA A 1 417 ? -35.492 -27.665 52.814 1.00 28.97 417 ALA A O 1
ATOM 3229 N N . ARG A 1 418 ? -35.055 -29.877 52.891 1.00 27.62 418 ARG A N 1
ATOM 3230 C CA . ARG A 1 418 ? -36.211 -30.608 52.311 1.00 27.62 418 ARG A CA 1
ATOM 3231 C C . ARG A 1 418 ? -3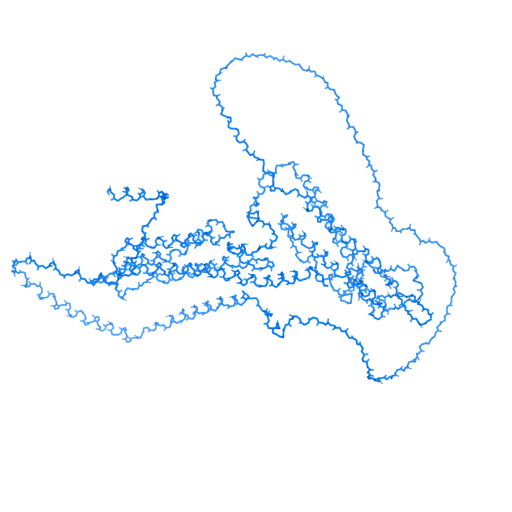7.135 -29.932 51.271 1.00 27.62 418 ARG A C 1
ATOM 3233 O O . ARG A 1 418 ? -38.028 -29.181 51.623 1.00 27.62 418 ARG A O 1
ATOM 3240 N N . GLY A 1 419 ? -37.058 -30.466 50.045 1.00 24.94 419 GLY A N 1
ATOM 3241 C CA . GLY A 1 419 ? -38.122 -31.253 49.390 1.00 24.94 419 GLY A CA 1
ATOM 3242 C C . GLY A 1 419 ? -39.400 -30.551 48.906 1.00 24.94 419 GLY A C 1
ATOM 3243 O O . GLY A 1 419 ? -40.141 -30.006 49.709 1.00 24.94 419 GLY A O 1
ATOM 3244 N N . ILE A 1 420 ? -39.722 -30.715 47.614 1.00 26.72 420 ILE A N 1
ATOM 3245 C CA . ILE A 1 420 ? -40.954 -31.351 47.085 1.00 26.72 420 ILE A CA 1
ATOM 3246 C C . ILE A 1 420 ? -41.042 -31.118 45.564 1.00 26.72 420 ILE A C 1
ATOM 3248 O O . ILE A 1 420 ? -40.890 -30.009 45.059 1.00 26.72 420 ILE A O 1
ATOM 3252 N N . GLU A 1 421 ? -41.274 -32.217 44.848 1.00 26.05 421 GLU A N 1
ATOM 3253 C CA . GLU A 1 421 ? -41.673 -32.299 43.444 1.00 26.05 421 GLU A CA 1
ATOM 3254 C C . GLU A 1 421 ? -43.062 -31.677 43.221 1.00 26.05 421 GLU A C 1
ATOM 3256 O O . GLU A 1 421 ? -43.936 -31.849 44.065 1.00 26.05 421 GLU A O 1
ATOM 3261 N N . LEU A 1 422 ? -43.316 -31.073 42.053 1.00 26.41 422 LEU A N 1
ATOM 3262 C CA . LEU A 1 422 ? -44.359 -31.526 41.111 1.00 26.41 422 LEU A CA 1
ATOM 3263 C C . LEU A 1 422 ? -44.706 -30.483 40.035 1.00 26.41 422 LEU A C 1
ATOM 3265 O O . LEU A 1 422 ? -44.856 -29.291 40.282 1.00 26.41 422 LEU A O 1
ATOM 3269 N N . SER A 1 423 ? -45.007 -31.049 38.865 1.00 26.52 423 SER A N 1
ATOM 3270 C CA . SER A 1 423 ? -45.947 -30.589 37.833 1.00 26.52 423 SER A CA 1
ATOM 3271 C C . SER A 1 423 ? -45.530 -29.480 36.850 1.00 26.52 423 SER A C 1
ATOM 3273 O O . SER A 1 423 ? -45.633 -28.284 37.089 1.00 26.52 423 SER A O 1
ATOM 3275 N N . GLN A 1 424 ? -45.175 -29.952 35.650 1.00 26.41 424 GLN A N 1
ATOM 3276 C CA . GLN A 1 424 ? -45.581 -29.395 34.352 1.00 26.41 424 GLN A CA 1
ATOM 3277 C C . GLN A 1 424 ? -47.136 -29.408 34.191 1.00 26.41 424 GLN A C 1
ATOM 3279 O O . GLN A 1 424 ? -47.817 -29.975 35.044 1.00 26.41 424 GLN A O 1
ATOM 3284 N N . PRO A 1 425 ? -47.711 -29.120 33.003 1.00 58.44 425 PRO A N 1
ATOM 3285 C CA . PRO A 1 425 ? -47.670 -27.917 32.151 1.00 58.44 425 PRO A CA 1
ATOM 3286 C C . PRO A 1 425 ? -49.105 -27.525 31.691 1.00 58.44 425 PRO A C 1
ATOM 3288 O O . PRO A 1 425 ? -50.027 -28.307 31.863 1.00 58.44 425 PRO A O 1
ATOM 3291 N N . LEU A 1 426 ? -49.313 -26.384 31.020 1.00 25.30 426 LEU A N 1
ATOM 3292 C CA . LEU A 1 426 ? -50.411 -26.145 30.043 1.00 25.30 426 LEU A CA 1
ATOM 3293 C C . LEU A 1 426 ? -50.117 -24.801 29.338 1.00 25.30 426 LEU A C 1
ATOM 3295 O O . LEU A 1 426 ? -49.878 -23.805 30.007 1.00 25.30 426 LEU A O 1
ATOM 3299 N N . VAL A 1 427 ? -49.830 -24.756 28.029 1.00 26.89 427 VAL A N 1
ATOM 3300 C CA . VAL A 1 427 ? -50.754 -24.785 26.868 1.00 26.89 427 VAL A CA 1
ATOM 3301 C C . VAL A 1 427 ? -51.652 -23.544 26.771 1.00 26.89 427 VAL A C 1
ATOM 3303 O O . VAL A 1 427 ? -52.621 -23.445 27.507 1.00 26.89 427 VAL A O 1
ATOM 3306 N N . GLN A 1 428 ? -51.373 -22.681 25.783 1.00 26.67 428 GLN A N 1
ATOM 3307 C CA . GLN A 1 428 ? -52.305 -22.014 24.835 1.00 26.67 428 GLN A CA 1
ATOM 3308 C C . GLN A 1 428 ? -51.513 -20.902 24.120 1.00 26.67 428 GLN A C 1
ATOM 3310 O O . GLN A 1 428 ? -50.966 -20.028 24.774 1.00 26.67 428 GLN A O 1
ATOM 3315 N N . ARG A 1 429 ? -51.168 -20.978 22.828 1.00 25.16 429 ARG A N 1
ATOM 3316 C CA . ARG A 1 429 ? -51.963 -21.012 21.582 1.00 25.16 429 ARG A CA 1
ATOM 3317 C C . ARG A 1 429 ? -52.802 -19.740 21.363 1.00 25.16 429 ARG A C 1
ATOM 3319 O O . ARG A 1 429 ? -53.680 -19.465 22.168 1.00 25.16 429 ARG A O 1
ATOM 3326 N N . GLN A 1 430 ? -52.596 -19.147 20.171 1.00 25.53 430 GLN A N 1
ATOM 3327 C CA . GLN A 1 430 ? -53.441 -18.173 19.444 1.00 25.53 430 GLN A CA 1
ATOM 3328 C C . GLN A 1 430 ? -53.345 -16.712 19.943 1.00 25.53 430 GLN A C 1
ATOM 3330 O O . GLN A 1 430 ? -53.327 -16.489 21.137 1.00 25.53 430 GLN A O 1
ATOM 3335 N N . LEU A 1 431 ? -53.245 -15.649 19.132 1.00 26.73 431 LEU A N 1
ATOM 3336 C CA . LEU A 1 431 ? -53.619 -15.372 17.738 1.00 26.73 431 LEU A CA 1
ATOM 3337 C C . LEU A 1 431 ? -52.909 -14.067 17.272 1.00 26.73 431 LEU A C 1
ATOM 3339 O O . LEU A 1 431 ? -52.689 -13.163 18.071 1.00 26.73 431 LEU A O 1
ATOM 3343 N N . SER A 1 432 ? -52.591 -13.983 15.975 1.00 32.09 432 SER A N 1
ATOM 3344 C CA . SER A 1 432 ? -52.438 -12.744 15.162 1.00 32.09 432 SER A CA 1
ATOM 3345 C C . SER A 1 432 ? -53.774 -11.940 15.174 1.00 32.09 432 SER A C 1
ATOM 3347 O O . SER A 1 432 ? -54.757 -12.583 15.550 1.00 32.09 432 SER A O 1
ATOM 3349 N N . PRO A 1 433 ? -53.943 -10.664 14.725 1.00 44.12 433 PRO A N 1
ATOM 3350 C CA . PRO A 1 433 ? -53.168 -9.956 13.694 1.00 44.12 433 PRO A CA 1
ATOM 3351 C C . PRO A 1 433 ? -53.095 -8.403 13.769 1.00 44.12 433 PRO A C 1
ATOM 3353 O O . PRO A 1 433 ? -53.699 -7.757 14.614 1.00 44.12 433 PRO A O 1
ATOM 3356 N N . GLU A 1 434 ? -52.301 -7.872 12.836 1.00 32.72 434 GLU A N 1
ATOM 3357 C CA . GLU A 1 434 ? -52.417 -6.634 12.040 1.00 32.72 434 GLU A CA 1
ATOM 3358 C C . GLU A 1 434 ? -52.908 -5.275 12.593 1.00 32.72 434 GLU A C 1
ATOM 3360 O O . GLU A 1 434 ? -53.902 -5.127 13.293 1.00 32.72 434 GLU A O 1
ATOM 3365 N N . ASP A 1 435 ? -52.208 -4.278 12.037 1.00 30.97 435 ASP A N 1
ATOM 3366 C CA . ASP A 1 435 ? -52.612 -2.918 11.692 1.00 30.97 435 ASP A CA 1
ATOM 3367 C C . ASP A 1 435 ? -52.627 -1.802 12.741 1.00 30.97 435 ASP A C 1
ATOM 3369 O O . ASP A 1 435 ? -53.555 -1.599 13.516 1.00 30.97 435 ASP A O 1
ATOM 3373 N N . GLY A 1 436 ? -51.654 -0.907 12.538 1.00 30.03 436 GLY A N 1
ATOM 3374 C CA . GLY A 1 436 ? -52.002 0.477 12.247 1.00 30.03 436 GLY A CA 1
ATOM 3375 C C . GLY A 1 436 ? -51.681 1.475 13.349 1.00 30.03 436 GLY A C 1
ATOM 3376 O O . GLY A 1 436 ? -52.359 1.535 14.363 1.00 30.03 436 GLY A O 1
ATOM 3377 N N . LEU A 1 437 ? -50.713 2.348 13.053 1.00 32.66 437 LEU A N 1
ATOM 3378 C CA . LEU A 1 437 ? -50.838 3.817 13.062 1.00 32.66 437 LEU A CA 1
ATOM 3379 C C . LEU A 1 437 ? -49.538 4.498 13.513 1.00 32.66 437 LEU A C 1
ATOM 3381 O O . LEU A 1 437 ? -49.124 4.429 14.661 1.00 32.66 437 LEU A O 1
ATOM 3385 N N . LEU A 1 438 ? -48.967 5.216 12.542 1.00 36.47 438 LEU A N 1
ATOM 3386 C CA . LEU A 1 438 ? -48.466 6.589 12.637 1.00 36.47 438 LEU A CA 1
ATOM 3387 C C . LEU A 1 438 ? -47.583 6.969 13.834 1.00 36.47 438 LEU A C 1
ATOM 3389 O O . LEU A 1 438 ? -48.059 7.174 14.945 1.00 36.47 438 LEU A O 1
ATOM 3393 N N . GLY A 1 439 ? -46.342 7.354 13.529 1.00 30.27 439 GLY A N 1
ATOM 3394 C CA . GLY A 1 439 ? -45.665 8.327 14.379 1.00 30.27 439 GLY A CA 1
ATOM 3395 C C . GLY A 1 439 ? -44.202 8.584 14.062 1.00 30.27 439 GLY A C 1
ATOM 3396 O O . GLY A 1 439 ? -43.332 7.937 14.620 1.00 30.27 439 GLY A O 1
ATOM 3397 N N . GLY A 1 440 ? -43.934 9.636 13.286 1.00 31.58 440 GLY A N 1
ATOM 3398 C CA . GLY A 1 440 ? -42.816 10.521 13.624 1.00 31.58 440 GLY A CA 1
ATOM 3399 C C . GLY A 1 440 ? -41.516 10.374 12.829 1.00 31.58 440 GLY A C 1
ATOM 3400 O O . GLY A 1 440 ? -40.670 9.546 13.119 1.00 31.58 440 GLY A O 1
ATOM 3401 N N . ARG A 1 441 ? -41.334 11.325 11.905 1.00 36.66 441 ARG A N 1
ATOM 3402 C CA . ARG A 1 441 ? -40.112 12.128 11.698 1.00 36.66 441 ARG A CA 1
ATOM 3403 C C . ARG A 1 441 ? -38.753 11.425 11.857 1.00 36.66 441 ARG A C 1
ATOM 3405 O O . ARG A 1 441 ? -38.226 11.300 12.954 1.00 36.66 441 ARG A O 1
ATOM 3412 N N . GLY A 1 442 ? -38.077 11.257 10.725 1.00 29.94 442 GLY A N 1
ATOM 3413 C CA . GLY A 1 442 ? -36.618 11.248 10.656 1.00 29.94 442 GLY A CA 1
ATOM 3414 C C . GLY A 1 442 ? -36.168 11.916 9.365 1.00 29.94 442 GLY A C 1
ATOM 3415 O O . GLY A 1 442 ? -36.206 11.301 8.305 1.00 29.94 442 GLY A O 1
ATOM 3416 N N . ALA A 1 443 ? -35.792 13.194 9.440 1.00 40.09 443 ALA A N 1
ATOM 3417 C CA . ALA A 1 443 ? -35.170 13.922 8.342 1.00 40.09 443 ALA A CA 1
ATOM 3418 C C . ALA A 1 443 ? -33.826 13.260 7.995 1.00 40.09 443 ALA A C 1
ATOM 3420 O O . ALA A 1 443 ? -32.807 13.536 8.626 1.00 40.09 443 ALA A O 1
ATOM 3421 N N . HIS A 1 444 ? -33.830 12.362 7.012 1.00 34.94 444 HIS A N 1
ATOM 3422 C CA . HIS A 1 444 ? -32.612 11.790 6.461 1.00 34.94 444 HIS A CA 1
ATOM 3423 C C . HIS A 1 444 ? -32.101 12.657 5.311 1.00 34.94 444 HIS A C 1
ATOM 3425 O O . HIS A 1 444 ? -32.799 12.932 4.337 1.00 34.94 444 HIS A O 1
ATOM 3431 N N . CYS A 1 445 ? -30.851 13.091 5.456 1.00 40.50 445 CYS A N 1
ATOM 3432 C CA . CYS A 1 445 ? -30.075 13.815 4.464 1.00 40.50 445 CYS A CA 1
ATOM 3433 C C . CYS A 1 445 ? -29.994 13.040 3.136 1.00 40.50 445 CYS A C 1
ATOM 3435 O O . CYS A 1 445 ? -29.132 12.180 2.958 1.00 40.50 445 CYS A O 1
ATOM 3437 N N . HIS A 1 446 ? -30.845 13.395 2.175 1.00 37.00 446 HIS A N 1
ATOM 3438 C CA . HIS A 1 446 ? -30.664 13.072 0.761 1.00 37.00 446 HIS A CA 1
ATOM 3439 C C . HIS A 1 446 ? -29.621 14.021 0.151 1.00 37.00 446 HIS A C 1
ATOM 3441 O O . HIS A 1 446 ? -29.969 15.005 -0.490 1.00 37.00 446 HIS A O 1
ATOM 3447 N N . LEU A 1 447 ? -28.331 13.754 0.379 1.00 44.84 447 LEU A N 1
ATOM 3448 C CA . LEU A 1 447 ? -27.231 14.493 -0.271 1.00 44.84 447 LEU A CA 1
ATOM 3449 C C . LEU A 1 447 ? -26.477 13.678 -1.332 1.00 44.84 447 LEU A C 1
ATOM 3451 O O . LEU A 1 447 ? -25.620 14.221 -2.019 1.00 44.84 447 LEU A O 1
ATOM 3455 N N . ALA A 1 448 ? -26.819 12.404 -1.529 1.00 45.25 448 ALA A N 1
ATOM 3456 C CA . ALA A 1 448 ? -26.325 11.621 -2.657 1.00 45.25 448 ALA A CA 1
ATOM 3457 C C . ALA A 1 448 ? -27.496 11.323 -3.599 1.00 45.25 448 ALA A C 1
ATOM 3459 O O . ALA A 1 448 ? -28.409 10.572 -3.252 1.00 45.25 448 ALA A O 1
ATOM 3460 N N . GLY A 1 449 ? -27.492 11.956 -4.775 1.00 48.25 449 GLY A N 1
ATOM 3461 C CA . GLY A 1 449 ? -28.494 11.717 -5.809 1.00 48.25 449 GLY A CA 1
ATOM 3462 C C . GLY A 1 449 ? -28.513 10.250 -6.275 1.00 48.25 449 GLY A C 1
ATOM 3463 O O . GLY A 1 449 ? -27.528 9.526 -6.099 1.00 48.25 449 GLY A O 1
ATOM 3464 N N . PRO A 1 450 ? -29.611 9.801 -6.909 1.00 46.28 450 PRO A N 1
ATOM 3465 C CA . PRO A 1 450 ? -29.827 8.407 -7.319 1.00 46.28 450 PRO A CA 1
ATOM 3466 C C . PRO A 1 450 ? -28.742 7.823 -8.247 1.00 46.28 450 PRO A C 1
ATOM 3468 O O . PRO A 1 450 ? -28.643 6.605 -8.371 1.00 46.28 450 PRO A O 1
ATOM 3471 N N . HIS A 1 451 ? -27.876 8.655 -8.830 1.00 46.31 451 HIS A N 1
ATOM 3472 C CA . HIS A 1 451 ? -26.767 8.230 -9.690 1.00 46.31 451 HIS A CA 1
ATOM 3473 C C . HIS A 1 451 ? -25.502 7.765 -8.943 1.00 46.31 451 HIS A C 1
ATOM 3475 O O . HIS A 1 451 ? -24.626 7.164 -9.560 1.00 46.31 451 HIS A O 1
ATOM 3481 N N . ALA A 1 452 ? -25.394 7.963 -7.623 1.00 45.25 452 ALA A N 1
ATOM 3482 C CA . ALA A 1 452 ? -24.214 7.538 -6.855 1.00 45.25 452 ALA A CA 1
ATOM 3483 C C . ALA A 1 452 ? -24.080 6.005 -6.708 1.00 45.25 452 ALA A C 1
ATOM 3485 O O . ALA A 1 452 ? -23.012 5.510 -6.353 1.00 45.25 452 ALA A O 1
ATOM 3486 N N . LYS A 1 453 ? -25.140 5.238 -7.007 1.00 42.66 453 LYS A N 1
ATOM 3487 C CA . LYS A 1 453 ? -25.145 3.766 -6.906 1.00 42.66 453 LYS A CA 1
ATOM 3488 C C . LYS A 1 453 ? -24.324 3.060 -7.993 1.00 42.66 453 LYS A C 1
ATOM 3490 O O . LYS A 1 453 ? -23.998 1.895 -7.819 1.00 42.66 453 LYS A O 1
ATOM 3495 N N . HIS A 1 454 ? -23.949 3.753 -9.070 1.00 45.50 454 HIS A N 1
ATOM 3496 C CA . HIS A 1 454 ? -23.158 3.174 -10.165 1.00 45.50 454 HIS A CA 1
ATOM 3497 C C . HIS A 1 454 ? -21.638 3.360 -10.012 1.00 45.50 454 HIS A C 1
ATOM 3499 O O . HIS A 1 454 ? -20.886 2.959 -10.891 1.00 45.50 454 HIS A O 1
ATOM 3505 N N . PHE A 1 455 ? -21.168 3.956 -8.908 1.00 47.12 455 PHE A N 1
ATOM 3506 C CA . PHE A 1 455 ? -19.753 4.308 -8.709 1.00 47.12 455 PHE A CA 1
ATOM 3507 C C . PHE A 1 455 ? -18.979 3.353 -7.785 1.00 47.12 455 PHE A C 1
ATOM 3509 O O . PHE A 1 455 ? -17.917 3.709 -7.274 1.00 47.12 455 PHE A O 1
ATOM 3516 N N . ALA A 1 456 ? -19.484 2.141 -7.547 1.00 40.75 456 ALA A N 1
ATOM 3517 C CA . ALA A 1 456 ? -18.692 1.084 -6.927 1.00 40.75 456 ALA A CA 1
ATOM 3518 C C . ALA A 1 456 ? -17.938 0.323 -8.034 1.00 40.75 456 ALA A C 1
ATOM 3520 O O . ALA A 1 456 ? -18.581 -0.424 -8.768 1.00 40.75 456 ALA A O 1
ATOM 3521 N N . PRO A 1 457 ? -16.612 0.495 -8.204 1.00 45.41 457 PRO A N 1
ATOM 3522 C CA . PRO A 1 457 ? -15.860 -0.397 -9.074 1.00 45.41 457 PRO A CA 1
ATOM 3523 C C . PRO A 1 457 ? -15.867 -1.789 -8.431 1.00 45.41 457 PRO A C 1
ATOM 3525 O O . PRO A 1 457 ? -15.243 -1.998 -7.393 1.00 45.41 457 PRO A O 1
ATOM 3528 N N . GLU A 1 458 ? -16.610 -2.732 -9.017 1.00 49.12 458 GLU A N 1
ATOM 3529 C CA . GLU A 1 458 ? -16.707 -4.119 -8.531 1.00 49.12 458 GLU A CA 1
ATOM 3530 C C . GLU A 1 458 ? -15.361 -4.862 -8.591 1.00 49.12 458 GLU A C 1
ATOM 3532 O O . GLU A 1 458 ? -15.199 -5.888 -7.931 1.00 49.12 458 GLU A O 1
ATOM 3537 N N . ARG A 1 459 ? -14.374 -4.342 -9.340 1.00 47.41 459 ARG A N 1
ATOM 3538 C CA . ARG A 1 459 ? -12.992 -4.839 -9.410 1.00 47.41 459 ARG A CA 1
ATOM 3539 C C . ARG A 1 459 ? -12.016 -3.685 -9.633 1.00 47.41 459 ARG A C 1
ATOM 3541 O O . ARG A 1 459 ? -12.316 -2.746 -10.368 1.00 47.41 459 ARG A O 1
ATOM 3548 N N . LEU A 1 460 ? -10.848 -3.746 -8.994 1.00 48.84 460 LEU A N 1
ATOM 3549 C CA . LEU A 1 460 ? -9.785 -2.758 -9.195 1.00 48.84 460 LEU A CA 1
ATOM 3550 C C . LEU A 1 460 ? -9.134 -2.989 -10.577 1.00 48.84 460 LEU A C 1
ATOM 3552 O O . LEU A 1 460 ? -8.825 -4.140 -10.892 1.00 48.84 460 LEU A O 1
ATOM 3556 N N . PRO A 1 461 ? -8.898 -1.943 -11.396 1.00 51.00 461 PRO A N 1
ATOM 3557 C CA . PRO A 1 461 ? -8.433 -2.074 -12.785 1.00 51.00 461 PRO A CA 1
ATOM 3558 C C . PRO A 1 461 ? -7.188 -2.957 -12.982 1.00 51.00 461 PRO A C 1
ATOM 3560 O O . PRO A 1 461 ? -7.114 -3.713 -13.950 1.00 51.00 461 PRO A O 1
ATOM 3563 N N . TRP A 1 462 ? -6.243 -2.956 -12.035 1.00 53.28 462 TRP A N 1
ATOM 3564 C CA . TRP A 1 462 ? -5.029 -3.780 -12.132 1.00 53.28 462 TRP A CA 1
ATOM 3565 C C . TRP A 1 462 ? -5.299 -5.292 -12.002 1.00 53.28 462 TRP A C 1
ATOM 3567 O O . TRP A 1 462 ? -4.494 -6.111 -12.446 1.00 53.28 462 TRP A O 1
ATOM 3577 N N . GLN A 1 463 ? -6.414 -5.704 -11.380 1.00 49.53 463 GLN A N 1
ATOM 3578 C CA . GLN A 1 463 ? -6.775 -7.124 -11.277 1.00 49.53 463 GLN A CA 1
ATOM 3579 C C . GLN A 1 463 ? -7.251 -7.672 -12.627 1.00 49.53 463 GLN A C 1
ATOM 3581 O O . GLN A 1 463 ? -6.995 -8.836 -12.934 1.00 49.53 463 GLN A O 1
ATOM 3586 N N . GLU A 1 464 ? -7.873 -6.835 -13.463 1.00 54.88 464 GLU A N 1
ATOM 3587 C CA . GLU A 1 464 ? -8.194 -7.191 -14.848 1.00 54.88 464 GLU A CA 1
ATOM 3588 C C . GLU A 1 464 ? -6.945 -7.206 -15.736 1.00 54.88 464 GLU A C 1
ATOM 3590 O O . GLU A 1 464 ? -6.839 -8.023 -16.650 1.00 54.88 464 GLU A O 1
ATOM 3595 N N . GLU A 1 465 ? -5.952 -6.369 -15.450 1.00 51.47 465 GLU A N 1
ATOM 3596 C CA . GLU A 1 465 ? -4.726 -6.253 -16.245 1.00 51.47 465 GLU A CA 1
ATOM 3597 C C . GLU A 1 465 ? -3.889 -7.545 -16.247 1.00 51.47 465 GLU A C 1
ATOM 3599 O O . GLU A 1 465 ? -3.377 -7.960 -17.288 1.00 51.47 465 GLU A O 1
ATOM 3604 N N . ARG A 1 466 ? -3.885 -8.292 -15.132 1.00 49.09 466 ARG A N 1
ATOM 3605 C CA . ARG A 1 466 ? -3.270 -9.633 -15.044 1.00 49.09 466 ARG A CA 1
ATOM 3606 C C . ARG A 1 466 ? -3.876 -10.643 -16.029 1.00 49.09 466 ARG A C 1
ATOM 3608 O O . ARG A 1 466 ? -3.182 -11.548 -16.482 1.00 49.09 466 ARG A O 1
ATOM 3615 N N . SER A 1 467 ? -5.153 -10.483 -16.381 1.00 47.75 467 SER A N 1
ATOM 3616 C CA . SER A 1 467 ? -5.820 -11.319 -17.389 1.00 47.75 467 SER A CA 1
ATOM 3617 C C . SER A 1 467 ? -5.516 -10.877 -18.828 1.00 47.75 467 SER A C 1
ATOM 3619 O O . SER A 1 467 ? -5.542 -11.704 -19.737 1.00 47.75 467 SER A O 1
ATOM 3621 N N . ARG A 1 468 ? -5.150 -9.604 -19.038 1.00 50.97 468 ARG A N 1
ATOM 3622 C CA . ARG A 1 468 ? -4.808 -9.044 -20.357 1.00 50.97 468 ARG A CA 1
ATOM 3623 C C . ARG A 1 468 ? -3.378 -9.343 -20.791 1.00 50.97 468 ARG A C 1
ATOM 3625 O O . ARG A 1 468 ? -3.159 -9.562 -21.976 1.00 50.97 468 ARG A O 1
ATOM 3632 N N . VAL A 1 469 ? -2.435 -9.455 -19.855 1.00 53.69 469 VAL A N 1
ATOM 3633 C CA . VAL A 1 469 ? -1.078 -9.945 -20.166 1.00 53.69 469 VAL A CA 1
ATOM 3634 C C . VAL A 1 469 ? -1.140 -11.371 -20.733 1.00 53.69 469 VAL A C 1
ATOM 3636 O O . VAL A 1 469 ? -0.454 -11.682 -21.694 1.00 53.69 469 VAL A O 1
ATOM 3639 N N . ASN A 1 470 ? -2.053 -12.226 -20.260 1.00 51.22 470 ASN A N 1
ATOM 3640 C CA . ASN A 1 470 ? -2.264 -13.544 -20.877 1.00 51.22 470 ASN A CA 1
ATOM 3641 C C . ASN A 1 470 ? -2.786 -13.472 -22.326 1.00 51.22 470 ASN A C 1
ATOM 3643 O O . ASN A 1 470 ? -2.490 -14.364 -23.117 1.00 51.22 470 ASN A O 1
ATOM 3647 N N . LEU A 1 471 ? -3.529 -12.426 -22.701 1.00 49.56 471 LEU A N 1
ATOM 3648 C CA . LEU A 1 471 ? -4.035 -12.250 -24.068 1.00 49.56 471 LEU A CA 1
ATOM 3649 C C . LEU A 1 471 ? -2.932 -11.831 -25.053 1.00 49.56 471 LEU A C 1
ATOM 3651 O O . LEU A 1 471 ? -2.971 -12.257 -26.207 1.00 49.56 471 LEU A O 1
ATOM 3655 N N . SER A 1 472 ? -1.937 -11.044 -24.625 1.00 48.94 472 SER A N 1
ATOM 3656 C CA . SER A 1 472 ? -0.797 -10.692 -25.487 1.00 48.94 472 SER A CA 1
ATOM 3657 C C . SER A 1 472 ? 0.101 -11.901 -25.762 1.00 48.94 472 SER A C 1
ATOM 3659 O O . SER A 1 472 ? 0.509 -12.096 -26.907 1.00 48.94 472 SER A O 1
ATOM 3661 N N . TRP A 1 473 ? 0.318 -12.766 -24.764 1.00 59.09 473 TRP A N 1
ATOM 3662 C CA . TRP A 1 473 ? 1.010 -14.048 -24.948 1.00 59.09 473 TRP A CA 1
ATOM 3663 C C . TRP A 1 473 ? 0.231 -15.004 -25.864 1.00 59.09 473 TRP A C 1
ATOM 3665 O O . TRP A 1 473 ? 0.814 -15.576 -26.779 1.00 59.09 473 TRP A O 1
ATOM 3675 N N . GLN A 1 474 ? -1.097 -15.095 -25.719 1.00 65.19 474 GLN A N 1
ATOM 3676 C CA . GLN A 1 474 ? -1.944 -15.894 -26.620 1.00 65.19 474 GLN A CA 1
ATOM 3677 C C . GLN A 1 474 ? -1.931 -15.387 -28.071 1.00 65.19 474 GLN A C 1
ATOM 3679 O O . GLN A 1 474 ? -1.952 -16.184 -29.010 1.00 65.19 474 GLN A O 1
ATOM 3684 N N . TYR A 1 475 ? -1.885 -14.069 -28.281 1.00 57.38 475 TYR A N 1
ATOM 3685 C CA . TYR A 1 475 ? -1.724 -13.489 -29.616 1.00 57.38 475 TYR A CA 1
ATOM 3686 C C . TYR A 1 475 ? -0.350 -13.821 -30.222 1.00 57.38 475 TYR A C 1
ATOM 3688 O O . TYR A 1 475 ? -0.243 -14.058 -31.427 1.00 57.38 475 TYR A O 1
ATOM 3696 N N . TRP A 1 476 ? 0.688 -13.895 -29.386 1.00 60.62 476 TRP A N 1
ATOM 3697 C CA . TRP A 1 476 ? 2.035 -14.301 -29.787 1.00 60.62 476 TRP A CA 1
ATOM 3698 C C . TRP A 1 476 ? 2.096 -15.769 -30.214 1.00 60.62 476 TRP A C 1
ATOM 3700 O O . TRP A 1 476 ? 2.585 -16.074 -31.302 1.00 60.62 476 TRP A O 1
ATOM 3710 N N . ASP A 1 477 ? 1.508 -16.662 -29.418 1.00 65.44 477 ASP A N 1
ATOM 3711 C CA . ASP A 1 477 ? 1.373 -18.079 -29.765 1.00 65.44 477 ASP A CA 1
ATOM 3712 C C . ASP A 1 477 ? 0.599 -18.260 -31.079 1.00 65.44 477 ASP A C 1
ATOM 3714 O O . ASP A 1 477 ? 0.952 -19.093 -31.915 1.00 65.44 477 ASP A O 1
ATOM 3718 N N . TRP A 1 478 ? -0.427 -17.435 -31.311 1.00 75.31 478 TRP A N 1
ATOM 3719 C CA . TRP A 1 478 ? -1.186 -17.435 -32.560 1.00 75.31 478 TRP A CA 1
ATOM 3720 C C . TRP A 1 478 ? -0.365 -16.955 -33.770 1.00 75.31 478 TRP A C 1
ATOM 3722 O O . TRP A 1 478 ? -0.465 -17.554 -34.844 1.00 75.31 478 TRP A O 1
ATOM 3732 N N . MET A 1 479 ? 0.461 -15.914 -33.612 1.00 58.72 479 MET A N 1
ATOM 3733 C CA . MET A 1 479 ? 1.376 -15.421 -34.653 1.00 58.72 479 MET A CA 1
ATOM 3734 C C . MET A 1 479 ? 2.426 -16.475 -35.025 1.00 58.72 479 MET A C 1
ATOM 3736 O O . MET A 1 479 ? 2.543 -16.820 -36.203 1.00 58.72 479 MET A O 1
ATOM 3740 N N . LEU A 1 480 ? 3.104 -17.065 -34.035 1.00 65.44 480 LEU A N 1
ATOM 3741 C CA . LEU A 1 480 ? 4.069 -18.151 -34.250 1.00 65.44 480 LEU A CA 1
ATOM 3742 C C . LEU A 1 480 ? 3.425 -19.383 -34.905 1.00 65.44 480 LEU A C 1
ATOM 3744 O O . LEU A 1 480 ? 3.997 -20.004 -35.803 1.00 65.44 480 LEU A O 1
ATOM 3748 N N . ALA A 1 481 ? 2.201 -19.732 -34.495 1.00 72.25 481 ALA A N 1
ATOM 3749 C CA . ALA A 1 481 ? 1.456 -20.841 -35.084 1.00 72.25 481 ALA A CA 1
ATOM 3750 C C . ALA A 1 481 ? 1.048 -20.580 -36.546 1.00 72.25 481 ALA A C 1
ATOM 3752 O O . ALA A 1 481 ? 0.861 -21.531 -37.312 1.00 72.25 481 ALA A O 1
ATOM 3753 N N . LYS A 1 482 ? 0.901 -19.312 -36.951 1.00 67.12 482 LYS A N 1
ATOM 3754 C CA . LYS A 1 482 ? 0.637 -18.922 -38.343 1.00 67.12 482 LYS A CA 1
ATOM 3755 C C . LYS A 1 482 ? 1.897 -18.913 -39.199 1.00 67.12 482 LYS A C 1
ATOM 3757 O O . LYS A 1 482 ? 1.823 -19.317 -40.357 1.00 67.12 482 LYS A O 1
ATOM 3762 N N . GLU A 1 483 ? 3.029 -18.503 -38.639 1.00 54.53 483 GLU A N 1
ATOM 3763 C CA . GLU A 1 483 ? 4.317 -18.487 -39.338 1.00 54.53 483 GLU A CA 1
ATOM 3764 C C . GLU A 1 483 ? 4.772 -19.917 -39.684 1.00 54.53 483 GLU A C 1
ATOM 3766 O O . GLU A 1 483 ? 5.144 -20.193 -40.823 1.00 54.53 483 GLU A O 1
ATOM 3771 N N . ASN A 1 484 ? 4.531 -20.881 -38.785 1.00 51.69 484 ASN A N 1
ATOM 3772 C CA . ASN A 1 484 ? 4.719 -22.314 -39.059 1.00 51.69 484 ASN A CA 1
ATOM 3773 C C . ASN A 1 484 ? 3.768 -22.902 -40.124 1.00 51.69 484 ASN A C 1
ATOM 3775 O O . ASN A 1 484 ? 4.000 -24.008 -40.608 1.00 51.69 484 ASN A O 1
ATOM 3779 N N . LYS A 1 485 ? 2.698 -22.196 -40.511 1.00 53.22 485 LYS A N 1
ATOM 3780 C CA . LYS A 1 485 ? 1.769 -22.629 -41.573 1.00 53.22 485 LYS A CA 1
ATOM 3781 C C . LYS A 1 485 ? 2.058 -22.000 -42.935 1.00 53.22 485 LYS A C 1
ATOM 3783 O O . LYS A 1 485 ? 1.445 -22.425 -43.910 1.00 53.22 485 LYS A O 1
ATOM 3788 N N . PHE A 1 486 ? 2.965 -21.024 -43.025 1.00 43.09 486 PHE A N 1
ATOM 3789 C CA . PHE A 1 486 ? 3.245 -20.303 -44.273 1.00 43.09 486 PHE A CA 1
ATOM 3790 C C . PHE A 1 486 ? 4.381 -20.899 -45.121 1.00 43.09 486 PHE A C 1
ATOM 3792 O O . PHE A 1 486 ? 4.662 -20.383 -46.199 1.00 43.09 486 PHE A O 1
ATOM 3799 N N . HIS A 1 487 ? 4.961 -22.029 -44.703 1.00 43.75 487 HIS A N 1
ATOM 3800 C CA . HIS A 1 487 ? 5.889 -22.819 -45.517 1.00 43.75 487 HIS A CA 1
ATOM 3801 C C . HIS A 1 487 ? 5.436 -24.280 -45.721 1.00 43.75 487 HIS A C 1
ATOM 3803 O O . HIS A 1 487 ? 6.100 -25.212 -45.273 1.00 43.75 487 HIS A O 1
ATOM 3809 N N . PRO A 1 488 ? 4.365 -24.555 -46.480 1.00 45.84 488 PRO A N 1
ATOM 3810 C CA . PRO A 1 488 ? 4.440 -25.615 -47.460 1.00 45.84 488 PRO A CA 1
ATOM 3811 C C . PRO A 1 488 ? 5.075 -24.992 -48.707 1.00 45.84 488 PRO A C 1
ATOM 3813 O O . PRO A 1 488 ? 4.410 -24.272 -49.449 1.00 45.84 488 PRO A O 1
ATOM 3816 N N . GLU A 1 489 ? 6.372 -25.224 -48.938 1.00 46.34 489 GLU A N 1
ATOM 3817 C CA . GLU A 1 489 ? 6.894 -25.118 -50.304 1.00 46.34 489 GLU A CA 1
ATOM 3818 C C . GLU A 1 489 ? 6.000 -26.008 -51.173 1.00 46.34 489 GLU A C 1
ATOM 3820 O O . GLU A 1 489 ? 6.059 -27.236 -51.096 1.00 46.34 489 GLU A O 1
ATOM 3825 N N . THR A 1 490 ? 5.112 -25.406 -51.961 1.00 55.34 490 THR A N 1
ATOM 3826 C CA . THR A 1 490 ? 4.396 -26.143 -52.990 1.00 55.34 490 THR A CA 1
ATOM 3827 C C . THR A 1 490 ? 5.457 -26.665 -53.952 1.00 55.34 490 THR A C 1
ATOM 3829 O O . THR A 1 490 ? 6.272 -25.896 -54.466 1.00 55.34 490 THR A O 1
ATOM 3832 N N . GLU A 1 491 ? 5.474 -27.982 -54.188 1.00 54.84 491 GLU A N 1
ATOM 3833 C CA . GLU A 1 491 ? 6.408 -28.646 -55.116 1.00 54.84 491 GLU A CA 1
ATOM 3834 C C . GLU A 1 491 ? 6.497 -27.944 -56.483 1.00 54.84 491 GLU A C 1
ATOM 3836 O O . GLU A 1 491 ? 7.490 -28.067 -57.194 1.00 54.84 491 GLU A O 1
ATOM 3841 N N . GLU A 1 492 ? 5.471 -27.182 -56.849 1.00 58.44 492 GLU A N 1
ATOM 3842 C CA . GLU A 1 492 ? 5.384 -26.377 -58.060 1.00 58.44 492 GLU A CA 1
ATOM 3843 C C . GLU A 1 492 ? 6.406 -25.225 -58.114 1.00 58.44 492 GLU A C 1
ATOM 3845 O O . GLU A 1 492 ? 6.985 -24.972 -59.171 1.00 58.44 492 GLU A O 1
ATOM 3850 N N . VAL A 1 493 ? 6.712 -24.581 -56.979 1.00 61.97 493 VAL A N 1
ATOM 3851 C CA . VAL A 1 493 ? 7.744 -23.526 -56.887 1.00 61.97 493 VAL A CA 1
ATOM 3852 C C . VAL A 1 493 ? 9.148 -24.131 -56.924 1.00 61.97 493 VAL A C 1
ATOM 3854 O O . VAL A 1 493 ? 10.069 -23.557 -57.505 1.00 61.97 493 VAL A O 1
ATOM 3857 N N . ARG A 1 494 ? 9.314 -25.339 -56.378 1.00 59.84 494 ARG A N 1
ATOM 3858 C CA . ARG A 1 494 ? 10.578 -26.077 -56.456 1.00 59.84 494 ARG A CA 1
ATOM 3859 C C . ARG A 1 494 ? 10.847 -26.573 -57.884 1.00 59.84 494 ARG A C 1
ATOM 3861 O O . ARG A 1 494 ? 11.940 -26.369 -58.402 1.00 59.84 494 ARG A O 1
ATOM 3868 N N . ARG A 1 495 ? 9.820 -27.081 -58.582 1.00 65.06 495 ARG A N 1
ATOM 3869 C CA . ARG A 1 495 ? 9.904 -27.463 -60.006 1.00 65.06 495 ARG A CA 1
ATOM 3870 C C . ARG A 1 495 ? 10.147 -26.271 -60.936 1.00 65.06 495 ARG A C 1
ATOM 3872 O O . ARG A 1 495 ? 10.889 -26.419 -61.904 1.00 65.06 495 ARG A O 1
ATOM 3879 N N . SER A 1 496 ? 9.574 -25.095 -60.663 1.00 66.50 496 SER A N 1
ATOM 3880 C CA . SER A 1 496 ? 9.826 -23.895 -61.479 1.00 66.50 496 SER A CA 1
ATOM 3881 C C . SER A 1 496 ? 11.235 -23.327 -61.269 1.00 66.50 496 SER A C 1
ATOM 3883 O O . SER A 1 496 ? 11.864 -22.877 -62.229 1.00 66.50 496 SER A O 1
ATOM 3885 N N . ARG A 1 497 ? 11.780 -23.430 -60.050 1.00 64.06 497 ARG A N 1
ATOM 3886 C CA . ARG A 1 497 ? 13.162 -23.045 -59.730 1.00 64.06 497 ARG A CA 1
ATOM 3887 C C . ARG A 1 497 ? 14.193 -23.991 -60.357 1.00 64.06 497 ARG A C 1
ATOM 3889 O O . ARG A 1 497 ? 15.183 -23.515 -60.917 1.00 64.06 497 ARG A O 1
ATOM 3896 N N . ASP A 1 498 ? 13.923 -25.295 -60.362 1.00 67.38 498 ASP A N 1
ATOM 3897 C CA . ASP A 1 498 ? 14.780 -26.293 -61.018 1.00 67.38 498 ASP A CA 1
ATOM 3898 C C . ASP A 1 498 ? 14.720 -26.175 -62.559 1.00 67.38 498 ASP A C 1
ATOM 3900 O O . ASP A 1 498 ? 15.744 -26.286 -63.237 1.00 67.38 498 ASP A O 1
ATOM 3904 N N . ALA A 1 499 ? 13.556 -25.831 -63.128 1.00 63.09 499 ALA A N 1
ATOM 3905 C CA . ALA A 1 499 ? 13.412 -25.547 -64.560 1.00 63.09 499 ALA A CA 1
ATOM 3906 C C . ALA A 1 499 ? 14.127 -24.247 -64.993 1.00 63.09 499 ALA A C 1
ATOM 3908 O O . ALA A 1 499 ? 14.748 -24.202 -66.057 1.00 63.09 499 ALA A O 1
ATOM 3909 N N . ALA A 1 500 ? 14.098 -23.199 -64.162 1.00 54.91 500 ALA A N 1
ATOM 3910 C CA . ALA A 1 500 ? 14.814 -21.947 -64.421 1.00 54.91 500 ALA A CA 1
ATOM 3911 C C . ALA A 1 500 ? 16.344 -22.108 -64.303 1.00 54.91 500 ALA A C 1
ATOM 3913 O O . ALA A 1 500 ? 17.093 -21.513 -65.082 1.00 54.91 500 ALA A O 1
ATOM 3914 N N . SER A 1 501 ? 16.814 -22.968 -63.391 1.00 56.06 501 SER A N 1
ATOM 3915 C CA . SER A 1 501 ? 18.231 -23.337 -63.255 1.00 56.06 501 SER A CA 1
ATOM 3916 C C . SER A 1 501 ? 18.770 -24.065 -64.499 1.00 56.06 501 SER A C 1
ATOM 3918 O O . SER A 1 501 ? 19.873 -23.768 -64.971 1.00 56.06 501 SER A O 1
ATOM 3920 N N . ALA A 1 502 ? 17.962 -24.942 -65.107 1.00 53.41 502 ALA A N 1
ATOM 3921 C CA . ALA A 1 502 ? 18.313 -25.630 -66.352 1.00 53.41 502 ALA A CA 1
ATOM 3922 C C . ALA A 1 502 ? 18.337 -24.695 -67.582 1.00 53.41 502 ALA A C 1
ATOM 3924 O O . ALA A 1 502 ? 19.132 -24.902 -68.497 1.00 53.41 502 ALA A O 1
ATOM 3925 N N . ALA A 1 503 ? 17.518 -23.637 -67.603 1.00 50.84 503 ALA A N 1
ATOM 3926 C CA . ALA A 1 503 ? 17.506 -22.650 -68.689 1.00 50.84 503 ALA A CA 1
ATOM 3927 C C . ALA A 1 503 ? 18.635 -21.601 -68.577 1.00 50.84 503 ALA A C 1
ATOM 3929 O O . ALA A 1 503 ? 19.141 -21.116 -69.592 1.00 50.84 503 ALA A O 1
ATOM 3930 N N . GLY A 1 504 ? 19.070 -21.265 -67.356 1.00 42.12 504 GLY A N 1
ATOM 3931 C CA . GLY A 1 504 ? 20.136 -20.284 -67.105 1.00 42.12 504 GLY A CA 1
ATOM 3932 C C . GLY A 1 504 ? 21.532 -20.748 -67.540 1.00 42.12 504 GLY A C 1
ATOM 3933 O O . GLY A 1 504 ? 22.334 -19.945 -68.018 1.00 42.12 504 GLY A O 1
ATOM 3934 N N . SER A 1 505 ? 21.810 -22.051 -67.466 1.00 45.44 505 SER A N 1
ATOM 3935 C CA . SER A 1 505 ? 23.100 -22.629 -67.872 1.00 45.44 505 SER A CA 1
ATOM 3936 C C . SER A 1 505 ? 23.313 -22.645 -69.397 1.00 45.44 505 SER A C 1
ATOM 3938 O O . SER A 1 505 ? 24.454 -22.578 -69.854 1.00 45.44 505 SER A O 1
ATOM 3940 N N . ALA A 1 506 ? 22.241 -22.607 -70.199 1.00 47.00 506 ALA A N 1
ATOM 3941 C CA . ALA A 1 506 ? 22.326 -22.533 -71.661 1.00 47.00 506 ALA A CA 1
ATOM 3942 C C . ALA A 1 506 ? 22.651 -21.120 -72.197 1.00 47.00 506 ALA A C 1
ATOM 3944 O O . ALA A 1 506 ? 23.269 -20.986 -73.255 1.00 47.00 506 ALA A O 1
ATOM 3945 N N . ASN A 1 507 ? 22.289 -20.055 -71.469 1.00 45.34 507 ASN A N 1
ATOM 3946 C CA . ASN A 1 507 ? 22.523 -18.668 -71.904 1.00 45.34 507 ASN A CA 1
ATOM 3947 C C . ASN A 1 507 ? 23.904 -18.120 -71.505 1.00 45.34 507 ASN A C 1
ATOM 3949 O O . ASN A 1 507 ? 24.455 -17.270 -72.208 1.00 45.34 507 ASN A O 1
ATOM 3953 N N . ILE A 1 508 ? 24.519 -18.660 -70.449 1.00 44.59 508 ILE A N 1
ATOM 3954 C CA . ILE A 1 508 ? 25.871 -18.268 -70.009 1.00 44.59 508 ILE A CA 1
ATOM 3955 C C . ILE A 1 508 ? 26.951 -18.745 -71.005 1.00 44.59 508 ILE A C 1
ATOM 3957 O O . ILE A 1 508 ? 27.961 -18.067 -71.194 1.00 44.59 508 ILE A O 1
ATOM 3961 N N . ALA A 1 509 ? 26.702 -19.829 -71.750 1.00 44.06 509 ALA A N 1
ATOM 3962 C CA . ALA A 1 509 ? 27.608 -20.309 -72.799 1.00 44.06 509 ALA A CA 1
ATOM 3963 C C . ALA A 1 509 ? 27.597 -19.450 -74.086 1.00 44.06 509 ALA A C 1
ATOM 3965 O O . ALA A 1 509 ? 28.567 -19.473 -74.842 1.00 44.06 509 ALA A O 1
ATOM 3966 N N . ARG A 1 510 ? 26.546 -18.650 -74.337 1.00 42.56 510 ARG A N 1
ATOM 3967 C CA . ARG A 1 510 ? 26.480 -17.739 -75.502 1.00 42.56 510 ARG A CA 1
ATOM 3968 C C . ARG A 1 510 ? 27.122 -16.376 -75.249 1.00 42.56 510 ARG A C 1
ATOM 3970 O O . ARG A 1 510 ? 27.676 -15.792 -76.177 1.00 42.56 510 ARG A O 1
ATOM 3977 N N . TYR A 1 511 ? 27.121 -15.895 -74.007 1.00 38.59 511 TYR A N 1
ATOM 3978 C CA . TYR A 1 511 ? 27.713 -14.595 -73.669 1.00 38.59 511 TYR A CA 1
ATOM 3979 C C . TYR A 1 511 ? 29.251 -14.598 -73.638 1.00 38.59 511 TYR A C 1
ATOM 3981 O O . TYR A 1 511 ? 29.868 -13.555 -73.848 1.00 38.59 511 TYR A O 1
ATOM 3989 N N . PHE A 1 512 ? 29.892 -15.761 -73.473 1.00 42.00 512 PHE A N 1
ATOM 3990 C CA . PHE A 1 512 ? 31.358 -15.863 -73.468 1.00 42.00 512 PHE A CA 1
ATOM 3991 C C . PHE A 1 512 ? 32.012 -15.927 -74.860 1.00 42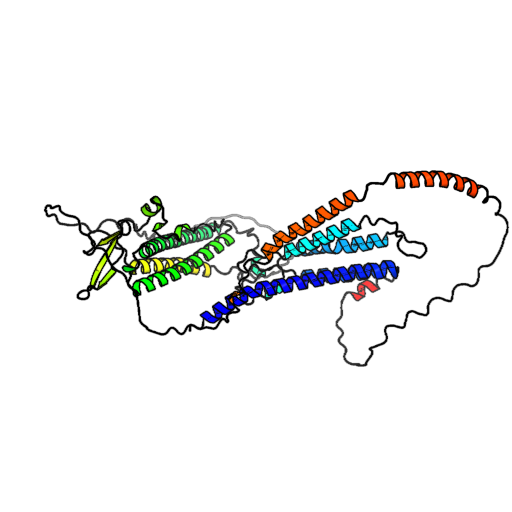.00 512 PHE A C 1
ATOM 3993 O O . PHE A 1 512 ? 33.228 -15.773 -74.959 1.00 42.00 512 PHE A O 1
ATOM 4000 N N . VAL A 1 513 ? 31.235 -16.088 -75.939 1.00 44.59 513 VAL A N 1
ATOM 4001 C CA . VAL A 1 513 ? 31.767 -16.133 -77.318 1.00 44.59 513 VAL A CA 1
ATOM 4002 C C . VAL A 1 513 ? 31.689 -14.772 -78.027 1.00 44.59 513 VAL A C 1
ATOM 4004 O O . VAL A 1 513 ? 32.515 -14.504 -78.891 1.00 44.59 513 VAL A O 1
ATOM 4007 N N . MET A 1 514 ? 30.801 -13.856 -77.622 1.00 38.78 514 MET A N 1
ATOM 4008 C CA . MET A 1 514 ? 30.713 -12.519 -78.244 1.00 38.78 514 MET A CA 1
ATOM 4009 C C . MET A 1 514 ? 31.663 -11.464 -77.658 1.00 38.78 514 MET A C 1
ATOM 4011 O O . MET A 1 514 ? 31.866 -10.425 -78.277 1.00 38.78 514 MET A O 1
ATOM 4015 N N . ASN A 1 515 ? 32.283 -11.703 -76.498 1.00 38.06 515 ASN A N 1
ATOM 4016 C CA . ASN A 1 515 ? 33.068 -10.668 -75.809 1.00 38.06 515 ASN A CA 1
ATOM 4017 C C . ASN A 1 515 ? 34.590 -10.751 -76.049 1.00 38.06 515 ASN A C 1
ATOM 4019 O O . ASN A 1 515 ? 35.377 -10.194 -75.282 1.00 38.06 515 ASN A O 1
ATOM 4023 N N . ARG A 1 516 ? 35.019 -11.451 -77.112 1.00 39.78 516 ARG A N 1
ATOM 4024 C CA . ARG A 1 516 ? 36.437 -11.572 -77.505 1.00 39.78 516 ARG A CA 1
ATOM 4025 C C . ARG A 1 516 ? 36.815 -10.776 -78.766 1.00 39.78 516 ARG A C 1
ATOM 4027 O O . ARG A 1 516 ? 37.997 -10.727 -79.083 1.00 39.78 516 ARG A O 1
ATOM 4034 N N . GLU A 1 517 ? 35.872 -10.099 -79.428 1.00 41.22 517 GLU A N 1
ATOM 4035 C CA . GLU A 1 517 ? 36.142 -9.366 -80.684 1.00 41.22 517 GLU A CA 1
ATOM 4036 C C . GLU A 1 517 ? 36.097 -7.828 -80.608 1.00 41.22 517 GLU A C 1
ATOM 4038 O O . GLU A 1 517 ? 36.552 -7.186 -81.544 1.00 41.22 517 GLU A O 1
ATOM 4043 N N . ASN A 1 518 ? 35.696 -7.203 -79.494 1.00 39.53 518 ASN A N 1
ATOM 4044 C CA . ASN A 1 518 ? 35.652 -5.730 -79.383 1.00 39.53 518 ASN A CA 1
ATOM 4045 C C . ASN A 1 518 ? 36.693 -5.153 -78.409 1.00 39.53 518 ASN A C 1
ATOM 4047 O O . ASN A 1 518 ? 36.383 -4.404 -77.484 1.00 39.53 518 ASN A O 1
ATOM 4051 N N . LYS A 1 519 ? 37.965 -5.498 -78.632 1.00 42.03 519 LYS A N 1
ATOM 4052 C CA . LYS A 1 519 ? 39.116 -4.759 -78.089 1.00 42.03 519 LYS A CA 1
ATOM 4053 C C . LYS A 1 519 ? 39.994 -4.284 -79.242 1.00 42.03 519 LYS A C 1
ATOM 4055 O O . LYS A 1 519 ? 41.052 -4.849 -79.483 1.00 42.03 519 LYS A O 1
ATOM 4060 N N . ASN A 1 520 ? 39.524 -3.273 -79.958 1.00 43.78 520 ASN A N 1
ATOM 4061 C CA . ASN A 1 520 ? 40.339 -2.272 -80.641 1.00 43.78 520 ASN A CA 1
ATOM 4062 C C . ASN A 1 520 ? 39.421 -1.111 -81.037 1.00 43.78 520 ASN A C 1
ATOM 4064 O O . ASN A 1 520 ? 38.256 -1.337 -81.337 1.00 43.78 520 ASN A O 1
ATOM 4068 N N . ASP A 1 521 ? 39.977 0.098 -80.997 1.00 39.31 521 ASP A N 1
ATOM 4069 C CA . ASP A 1 521 ? 39.345 1.410 -81.213 1.00 39.31 521 ASP A CA 1
ATOM 4070 C C . ASP A 1 521 ? 38.663 1.963 -79.944 1.00 39.31 521 ASP A C 1
ATOM 4072 O O . ASP A 1 521 ? 37.779 1.353 -79.362 1.00 39.31 521 ASP A O 1
ATOM 4076 N N . GLY A 1 522 ? 39.008 3.114 -79.371 1.00 33.34 522 GLY A N 1
ATOM 4077 C CA . GLY A 1 522 ? 39.879 4.198 -79.793 1.00 33.34 522 GLY A CA 1
ATOM 4078 C C . GLY A 1 522 ? 39.273 5.519 -79.299 1.00 33.34 522 GLY A C 1
ATOM 4079 O O . GLY A 1 522 ? 38.194 5.885 -79.732 1.00 33.34 522 GLY A O 1
ATOM 4080 N N . GLY A 1 523 ? 39.980 6.232 -78.415 1.00 33.62 523 GLY A N 1
ATOM 4081 C CA . GLY A 1 523 ? 40.036 7.703 -78.390 1.00 33.62 523 GLY A CA 1
ATOM 4082 C C . GLY A 1 523 ? 38.846 8.552 -77.888 1.00 33.62 523 GLY A C 1
ATOM 4083 O O . GLY A 1 523 ? 37.772 8.565 -78.463 1.00 33.62 523 GLY A O 1
ATOM 4084 N N . ARG A 1 524 ? 39.176 9.432 -76.924 1.00 35.78 524 ARG A N 1
ATOM 4085 C CA . ARG A 1 524 ? 38.700 10.827 -76.736 1.00 35.78 524 ARG A CA 1
ATOM 4086 C C . ARG A 1 524 ? 37.189 11.110 -76.644 1.00 35.78 524 ARG A C 1
ATOM 4088 O O . ARG A 1 524 ? 36.506 11.198 -77.651 1.00 35.78 524 ARG A O 1
ATOM 4095 N N . SER A 1 525 ? 36.755 11.525 -75.451 1.00 35.47 525 SER A N 1
ATOM 4096 C CA . SER A 1 525 ? 36.205 12.872 -75.167 1.00 35.47 525 SER A CA 1
ATOM 4097 C C . SER A 1 525 ? 35.485 12.843 -73.811 1.00 35.47 525 SER A C 1
ATOM 4099 O O . SER A 1 525 ? 34.477 12.160 -73.651 1.00 35.47 525 SER A O 1
ATOM 4101 N N . ARG A 1 526 ? 36.015 13.553 -72.813 1.00 38.62 526 ARG A N 1
ATOM 4102 C CA . ARG A 1 526 ? 35.347 13.814 -71.532 1.00 38.62 526 ARG A CA 1
ATOM 4103 C C . ARG A 1 526 ? 35.515 15.295 -71.249 1.00 38.62 526 ARG A C 1
ATOM 4105 O O . ARG A 1 526 ? 36.546 15.677 -70.726 1.00 38.62 526 ARG A O 1
ATOM 4112 N N . ASP A 1 527 ? 34.508 16.069 -71.626 1.00 38.91 527 ASP A N 1
ATOM 4113 C CA . ASP A 1 527 ? 34.186 17.374 -71.060 1.00 38.91 527 ASP A CA 1
ATOM 4114 C C . ASP A 1 527 ? 32.685 17.621 -71.278 1.00 38.91 527 ASP A C 1
ATOM 4116 O O . ASP A 1 527 ? 32.138 17.255 -72.317 1.00 38.91 527 ASP A O 1
ATOM 4120 N N . ALA A 1 528 ? 32.049 18.248 -70.283 1.00 36.88 528 ALA A N 1
ATOM 4121 C CA . ALA A 1 528 ? 30.656 18.718 -70.236 1.00 36.88 528 ALA A CA 1
ATOM 4122 C C . ALA A 1 528 ? 29.542 17.700 -69.891 1.00 36.88 528 ALA A C 1
ATOM 4124 O O . ALA A 1 528 ? 28.795 17.258 -70.756 1.00 36.88 528 ALA A O 1
ATOM 4125 N N . ALA A 1 529 ? 29.344 17.446 -68.587 1.00 33.47 529 ALA A N 1
ATOM 4126 C CA . ALA A 1 529 ? 28.016 17.213 -67.987 1.00 33.47 529 ALA A CA 1
ATOM 4127 C C . ALA A 1 529 ? 28.084 17.275 -66.443 1.00 33.47 529 ALA A C 1
ATOM 4129 O O . ALA A 1 529 ? 28.060 16.256 -65.760 1.00 33.47 529 ALA A O 1
ATOM 4130 N N . SER A 1 530 ? 28.208 18.478 -65.877 1.00 37.69 530 SER A N 1
ATOM 4131 C CA . SER A 1 530 ? 28.067 18.724 -64.431 1.00 37.69 530 SER A CA 1
ATOM 4132 C C . SER A 1 530 ? 27.696 20.192 -64.203 1.00 37.69 530 SER A C 1
ATOM 4134 O O . SER A 1 530 ? 28.569 21.014 -63.951 1.00 37.69 530 SER A O 1
ATOM 4136 N N . ALA A 1 531 ? 26.418 20.536 -64.410 1.00 37.06 531 ALA A N 1
ATOM 4137 C CA . ALA A 1 531 ? 25.780 21.770 -63.918 1.00 37.06 531 ALA A CA 1
ATOM 4138 C C . ALA A 1 531 ? 24.311 21.853 -64.384 1.00 37.06 531 ALA A C 1
ATOM 4140 O O . ALA A 1 531 ? 23.972 22.689 -65.214 1.00 37.06 531 ALA A O 1
ATOM 4141 N N . ALA A 1 532 ? 23.429 20.985 -63.882 1.00 37.25 532 ALA A N 1
ATOM 4142 C CA . ALA A 1 532 ? 21.975 21.202 -63.937 1.00 37.25 532 ALA A CA 1
ATOM 4143 C C . ALA A 1 532 ? 21.258 20.187 -63.035 1.00 37.25 532 ALA A C 1
ATOM 4145 O O . ALA A 1 532 ? 20.873 19.114 -63.489 1.00 37.25 532 ALA A O 1
ATOM 4146 N N . GLY A 1 533 ? 21.100 20.492 -61.745 1.00 32.84 533 GLY A N 1
ATOM 4147 C CA . GLY A 1 533 ? 20.372 19.583 -60.854 1.00 32.84 533 GLY A CA 1
ATOM 4148 C C . GLY A 1 533 ? 20.342 19.958 -59.377 1.00 32.84 533 GLY A C 1
ATOM 4149 O O . GLY A 1 533 ? 20.427 19.071 -58.540 1.00 32.84 533 GLY A O 1
ATOM 4150 N N . SER A 1 534 ? 20.260 21.242 -59.025 1.00 35.59 534 SER A N 1
ATOM 4151 C CA . SER A 1 534 ? 20.170 21.653 -57.612 1.00 35.59 534 SER A CA 1
ATOM 4152 C C . SER A 1 534 ? 19.565 23.049 -57.447 1.00 35.59 534 SER A C 1
ATOM 4154 O O . SER A 1 534 ? 20.135 23.942 -56.830 1.00 35.59 534 SER A O 1
ATOM 4156 N N . ALA A 1 535 ? 18.367 23.239 -58.000 1.00 35.72 535 ALA A N 1
ATOM 4157 C CA . ALA A 1 535 ? 17.546 24.415 -57.729 1.00 35.72 535 ALA A CA 1
ATOM 4158 C C . ALA A 1 535 ? 16.059 24.063 -57.864 1.00 35.72 535 ALA A C 1
ATOM 4160 O O . ALA A 1 535 ? 15.460 24.391 -58.879 1.00 35.72 535 ALA A O 1
ATOM 4161 N N . ASN A 1 536 ? 15.476 23.347 -56.887 1.00 35.06 536 ASN A N 1
ATOM 4162 C CA . ASN A 1 536 ? 14.009 23.306 -56.718 1.00 35.06 536 ASN A CA 1
ATOM 4163 C C . ASN A 1 536 ? 13.464 22.747 -55.384 1.00 35.06 536 ASN A C 1
ATOM 4165 O O . ASN A 1 536 ? 12.302 22.358 -55.324 1.00 35.06 536 ASN A O 1
ATOM 4169 N N . ILE A 1 537 ? 14.224 22.755 -54.281 1.00 34.59 537 ILE A N 1
ATOM 4170 C CA . ILE A 1 537 ? 13.673 22.416 -52.950 1.00 34.59 537 ILE A CA 1
ATOM 4171 C C . ILE A 1 537 ? 14.168 23.436 -51.918 1.00 34.59 537 ILE A C 1
ATOM 4173 O O . ILE A 1 537 ? 15.006 23.163 -51.072 1.00 34.59 537 ILE A O 1
ATOM 4177 N N . ALA A 1 538 ? 13.677 24.668 -52.044 1.00 32.12 538 ALA A N 1
ATOM 4178 C CA . ALA A 1 538 ? 13.831 25.725 -51.042 1.00 32.12 538 ALA A CA 1
ATOM 4179 C C . ALA A 1 538 ? 12.628 26.682 -51.106 1.00 32.12 538 ALA A C 1
ATOM 4181 O O . ALA A 1 538 ? 12.782 27.891 -51.267 1.00 32.12 538 ALA A O 1
ATOM 4182 N N . ARG A 1 539 ? 11.402 26.132 -51.071 1.00 32.78 539 ARG A N 1
ATOM 4183 C CA . ARG A 1 539 ? 10.169 26.939 -51.165 1.00 32.78 539 ARG A CA 1
ATOM 4184 C C . ARG A 1 539 ? 9.038 26.605 -50.195 1.00 32.78 539 ARG A C 1
ATOM 4186 O O . ARG A 1 539 ? 7.975 27.199 -50.308 1.00 32.78 539 ARG A O 1
ATOM 4193 N N . TYR A 1 540 ? 9.278 25.779 -49.182 1.00 32.09 540 TYR A N 1
ATOM 4194 C CA . TYR A 1 540 ? 8.341 25.622 -48.068 1.00 32.09 540 TYR A CA 1
ATOM 4195 C C . TYR A 1 540 ? 9.082 25.754 -46.745 1.00 32.09 540 TYR A C 1
ATOM 4197 O O . TYR A 1 540 ? 9.420 24.752 -46.146 1.00 32.09 540 TYR A O 1
ATOM 4205 N N . PHE A 1 541 ? 9.405 26.989 -46.350 1.00 33.41 541 PHE A N 1
ATOM 4206 C CA . PHE A 1 541 ? 9.536 27.443 -44.954 1.00 33.41 541 PHE A CA 1
ATOM 4207 C C . PHE A 1 541 ? 9.849 28.951 -44.956 1.00 33.41 541 PHE A C 1
ATOM 4209 O O . PHE A 1 541 ? 10.942 29.396 -44.627 1.00 33.41 541 PHE A O 1
ATOM 4216 N N . VAL A 1 542 ? 8.875 29.761 -45.382 1.00 34.97 542 VAL A N 1
ATOM 4217 C CA . VAL A 1 542 ? 8.852 31.208 -45.119 1.00 34.97 542 VAL A CA 1
ATOM 4218 C C . VAL A 1 542 ? 7.420 31.592 -44.755 1.00 34.97 542 VAL A C 1
ATOM 4220 O O . VAL A 1 542 ? 6.634 31.943 -45.622 1.00 34.97 542 VAL A O 1
ATOM 4223 N N . MET A 1 543 ? 7.084 31.480 -43.470 1.00 29.53 543 MET A N 1
ATOM 4224 C CA . MET A 1 543 ? 6.062 32.283 -42.784 1.00 29.53 543 MET A CA 1
ATOM 4225 C C . MET A 1 543 ? 6.256 32.124 -41.271 1.00 29.53 543 MET A C 1
ATOM 4227 O O . MET A 1 543 ? 5.719 31.207 -40.665 1.00 29.53 543 MET A O 1
ATOM 4231 N N . ASN A 1 544 ? 7.119 32.956 -40.688 1.00 27.95 544 ASN A N 1
ATOM 4232 C CA . ASN A 1 544 ? 6.803 33.844 -39.561 1.00 27.95 544 ASN A CA 1
ATOM 4233 C C . ASN A 1 544 ? 8.111 34.452 -39.053 1.00 27.95 544 ASN A C 1
ATOM 4235 O O . ASN A 1 544 ? 8.835 33.869 -38.249 1.00 27.95 544 ASN A O 1
ATOM 4239 N N . ARG A 1 545 ? 8.427 35.639 -39.565 1.00 31.02 545 ARG A N 1
ATOM 4240 C CA . ARG A 1 545 ? 9.463 36.505 -39.014 1.00 31.02 545 ARG A CA 1
ATOM 4241 C C . ARG A 1 545 ? 8.829 37.873 -38.835 1.00 31.02 545 ARG A C 1
ATOM 4243 O O . ARG A 1 545 ? 8.924 38.716 -39.718 1.00 31.02 545 ARG A O 1
ATOM 4250 N N . GLU A 1 546 ? 8.157 38.056 -37.705 1.00 33.59 546 GLU A N 1
ATOM 4251 C CA . GLU A 1 546 ? 7.864 39.389 -37.193 1.00 33.59 546 GLU A CA 1
ATOM 4252 C C . GLU A 1 546 ? 8.837 39.741 -36.072 1.00 33.59 546 GLU A C 1
ATOM 4254 O O . GLU A 1 546 ? 9.207 38.926 -35.228 1.00 33.59 546 GLU A O 1
ATOM 4259 N N . ASN A 1 547 ? 9.288 40.985 -36.163 1.00 35.16 547 ASN A N 1
ATOM 4260 C CA . ASN A 1 547 ? 10.239 41.665 -35.310 1.00 35.16 547 ASN A CA 1
ATOM 4261 C C . ASN A 1 547 ? 9.882 41.593 -33.824 1.00 35.16 547 ASN A C 1
ATOM 4263 O O . ASN A 1 547 ? 8.771 41.944 -33.437 1.00 35.16 547 ASN A O 1
ATOM 4267 N N . LYS A 1 548 ? 10.904 41.363 -32.997 1.00 31.73 548 LYS A N 1
ATOM 4268 C CA . LYS A 1 548 ? 11.223 42.251 -31.872 1.00 31.73 548 LYS A CA 1
ATOM 4269 C C . LYS A 1 548 ? 12.685 42.066 -31.472 1.00 31.73 548 LYS A C 1
ATOM 4271 O O . LYS A 1 548 ? 13.085 41.014 -30.985 1.00 31.73 548 LYS A O 1
ATOM 4276 N N . ASN A 1 549 ? 13.468 43.110 -31.733 1.00 39.81 549 ASN A N 1
ATOM 4277 C CA . ASN A 1 549 ? 14.642 43.430 -30.935 1.00 39.81 549 ASN A CA 1
ATOM 4278 C C . ASN A 1 549 ? 14.174 43.648 -29.493 1.00 39.81 549 ASN A C 1
ATOM 4280 O O . ASN A 1 549 ? 13.166 44.323 -29.299 1.00 39.81 549 ASN A O 1
ATOM 4284 N N . ASP A 1 550 ? 14.861 43.036 -28.531 1.00 39.16 550 ASP A N 1
ATOM 4285 C CA . ASP A 1 550 ? 15.419 43.688 -27.338 1.00 39.16 550 ASP A CA 1
ATOM 4286 C C . ASP A 1 550 ? 15.879 42.632 -26.321 1.00 39.16 550 ASP A C 1
ATOM 4288 O O . ASP A 1 550 ? 15.207 41.630 -26.089 1.00 39.16 550 ASP A O 1
ATOM 4292 N N . GLY A 1 551 ? 17.014 42.906 -25.675 1.00 30.23 551 GLY A N 1
ATOM 4293 C CA . GLY A 1 551 ? 17.345 42.347 -24.363 1.00 30.23 551 GLY A CA 1
ATOM 4294 C C . GLY A 1 551 ? 18.215 41.095 -24.372 1.00 30.23 551 GLY A C 1
ATOM 4295 O O . GLY A 1 551 ? 17.743 39.976 -24.538 1.00 30.23 551 GLY A O 1
ATOM 4296 N N . GLY A 1 552 ? 19.510 41.288 -24.122 1.00 37.78 552 GLY A N 1
ATOM 4297 C CA . GLY A 1 552 ? 20.437 40.200 -23.853 1.00 37.78 552 GLY A CA 1
ATOM 4298 C C . GLY A 1 552 ? 20.153 39.487 -22.531 1.00 37.78 552 GLY A C 1
ATOM 4299 O O . GLY A 1 552 ? 19.752 40.105 -21.554 1.00 37.78 552 GLY A O 1
ATOM 4300 N N . PHE A 1 553 ? 20.465 38.195 -22.498 1.00 27.72 553 PHE A N 1
ATOM 4301 C CA . PHE A 1 553 ? 20.937 37.508 -21.302 1.00 27.72 553 PHE A CA 1
ATOM 4302 C C . PHE A 1 553 ? 21.887 36.400 -21.754 1.00 27.72 553 PHE A C 1
ATOM 4304 O O . PHE A 1 553 ? 21.490 35.397 -22.346 1.00 27.72 553 PHE A O 1
ATOM 4311 N N . ALA A 1 554 ? 23.177 36.631 -21.526 1.00 36.97 554 ALA A N 1
ATOM 4312 C CA . ALA A 1 554 ? 24.203 35.617 -21.647 1.00 36.97 554 ALA A CA 1
ATOM 4313 C C . ALA A 1 554 ? 24.121 34.706 -20.416 1.00 36.97 554 ALA A C 1
ATOM 4315 O O . ALA A 1 554 ? 24.379 35.149 -19.300 1.00 36.97 554 ALA A O 1
ATOM 4316 N N . ALA A 1 555 ? 23.796 33.433 -20.624 1.00 31.53 555 ALA A N 1
ATOM 4317 C CA . ALA A 1 555 ? 24.087 32.371 -19.673 1.00 31.53 555 ALA A CA 1
ATOM 4318 C C . ALA A 1 555 ? 24.868 31.288 -20.420 1.00 31.53 555 ALA A C 1
ATOM 4320 O O . ALA A 1 555 ? 24.376 30.646 -21.347 1.00 31.53 555 ALA A O 1
ATOM 4321 N N . ALA A 1 556 ? 26.141 31.180 -20.055 1.00 32.31 556 ALA A N 1
ATOM 4322 C CA . ALA A 1 556 ? 27.107 30.261 -20.621 1.00 32.31 556 ALA A CA 1
ATOM 4323 C C . ALA A 1 556 ? 26.712 28.803 -20.344 1.00 32.31 556 ALA A C 1
ATOM 4325 O O . ALA A 1 556 ? 26.415 28.437 -19.210 1.00 32.31 556 ALA A O 1
ATOM 4326 N N . CYS A 1 557 ? 26.775 27.960 -21.376 1.00 31.09 557 CYS A N 1
ATOM 4327 C CA . CYS A 1 557 ? 26.708 26.509 -21.241 1.00 31.09 557 CYS A CA 1
ATOM 4328 C C . CYS A 1 557 ? 28.112 25.930 -21.536 1.00 31.09 557 CYS A C 1
ATOM 4330 O O . CYS A 1 557 ? 28.653 26.226 -22.605 1.00 31.09 557 CYS A O 1
ATOM 4332 N N . PRO A 1 558 ? 28.746 25.130 -20.650 1.00 35.12 558 PRO A N 1
ATOM 4333 C CA . PRO A 1 558 ? 30.177 24.793 -20.761 1.00 35.12 558 PRO A CA 1
ATOM 4334 C C . PRO A 1 558 ? 30.550 23.805 -21.881 1.00 35.12 558 PRO A C 1
ATOM 4336 O O . PRO A 1 558 ? 31.725 23.501 -22.068 1.00 35.12 558 PRO A O 1
ATOM 4339 N N . TRP A 1 559 ? 29.585 23.270 -22.633 1.00 35.75 559 TRP A N 1
ATOM 4340 C CA . TRP A 1 559 ? 29.828 22.158 -23.562 1.00 35.75 559 TRP A CA 1
ATOM 4341 C C . TRP A 1 559 ? 30.221 22.579 -24.988 1.00 35.75 559 TRP A C 1
ATOM 4343 O O . TRP A 1 559 ? 30.743 21.766 -25.751 1.00 35.75 559 TRP A O 1
ATOM 4353 N N . SER A 1 560 ? 30.071 23.854 -25.363 1.00 33.56 560 SER A N 1
ATOM 4354 C CA . SER A 1 560 ? 30.349 24.314 -26.735 1.00 33.56 560 SER A CA 1
ATOM 4355 C C . SER A 1 560 ? 31.839 24.477 -27.074 1.00 33.56 560 SER A C 1
ATOM 4357 O O . SER A 1 560 ? 32.182 24.658 -28.243 1.00 33.56 560 SER A O 1
ATOM 4359 N N . VAL A 1 561 ? 32.737 24.416 -26.082 1.00 41.00 561 VAL A N 1
ATOM 4360 C CA . VAL A 1 561 ? 34.191 24.590 -26.280 1.00 41.00 561 VAL A CA 1
ATOM 4361 C C . VAL A 1 561 ? 34.899 23.261 -26.580 1.00 41.00 561 VAL A C 1
ATOM 4363 O O . VAL A 1 561 ? 35.895 23.252 -27.302 1.00 41.00 561 VAL A O 1
ATOM 4366 N N . ALA A 1 562 ? 34.360 22.125 -26.126 1.00 37.78 562 ALA A N 1
ATOM 4367 C CA . ALA A 1 562 ? 34.965 20.812 -26.371 1.00 37.78 562 ALA A CA 1
ATOM 4368 C C . ALA A 1 562 ? 34.808 20.350 -27.835 1.00 37.78 562 ALA A C 1
ATOM 4370 O O . ALA A 1 562 ? 35.742 19.805 -28.418 1.00 37.78 562 ALA A O 1
ATOM 4371 N N . LEU A 1 563 ? 33.675 20.657 -28.476 1.00 34.47 563 LEU A N 1
ATOM 4372 C CA . LEU A 1 563 ? 33.395 20.237 -29.857 1.00 34.47 563 LEU A CA 1
ATOM 4373 C C . LEU A 1 563 ? 34.104 21.074 -30.936 1.00 34.47 563 LEU A C 1
ATOM 4375 O O . LEU A 1 563 ? 34.283 20.591 -32.050 1.00 34.47 563 LEU A O 1
ATOM 4379 N N . ARG A 1 564 ? 34.582 22.290 -30.625 1.00 37.81 564 ARG A N 1
ATOM 4380 C CA . ARG A 1 564 ? 35.380 23.089 -31.582 1.00 37.81 564 ARG A CA 1
ATOM 4381 C C . ARG A 1 564 ? 36.859 22.712 -31.628 1.00 37.81 564 ARG A C 1
ATOM 4383 O O . ARG A 1 564 ? 37.519 23.062 -32.598 1.00 37.81 564 ARG A O 1
ATOM 4390 N N . ARG A 1 565 ? 37.384 21.997 -30.627 1.00 38.62 565 ARG A N 1
ATOM 4391 C CA . ARG A 1 565 ? 38.777 21.512 -30.642 1.00 38.62 565 ARG A CA 1
ATOM 4392 C C . ARG A 1 565 ? 38.954 20.161 -31.341 1.00 38.62 565 ARG A C 1
ATOM 4394 O O . ARG A 1 565 ? 40.068 19.858 -31.737 1.00 38.62 565 ARG A O 1
ATOM 4401 N N . ALA A 1 566 ? 37.883 19.392 -31.538 1.00 36.66 566 ALA A N 1
ATOM 4402 C CA . ALA A 1 566 ? 37.944 18.087 -32.205 1.00 36.66 566 ALA A CA 1
ATOM 4403 C C . ALA A 1 566 ? 37.671 18.136 -33.723 1.00 36.66 566 ALA A C 1
ATOM 4405 O O . ALA A 1 566 ? 37.923 17.158 -34.412 1.00 36.66 566 ALA A O 1
ATOM 4406 N N . ALA A 1 567 ? 37.180 19.260 -34.259 1.00 35.38 567 ALA A N 1
ATOM 4407 C CA . ALA A 1 567 ? 36.877 19.424 -35.689 1.00 35.38 567 ALA A CA 1
ATOM 4408 C C . ALA A 1 567 ? 37.971 20.188 -36.468 1.00 35.38 567 ALA A C 1
ATOM 4410 O O . ALA A 1 567 ? 37.726 20.682 -37.566 1.0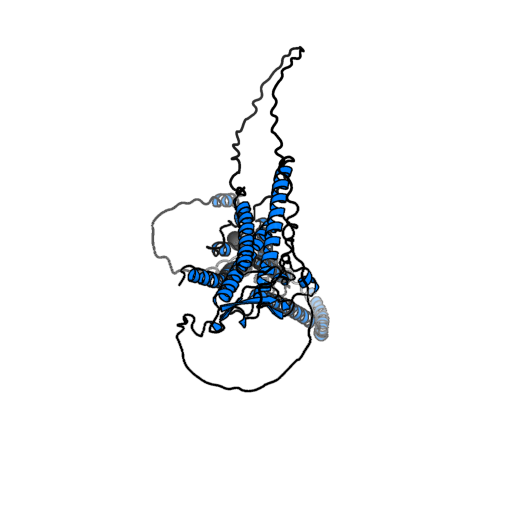0 35.38 567 ALA A O 1
ATOM 4411 N N . GLY A 1 568 ? 39.163 20.320 -35.882 1.00 51.19 568 GLY A N 1
ATOM 4412 C CA . GLY A 1 568 ? 40.313 21.015 -36.461 1.00 51.19 568 GLY A CA 1
ATOM 4413 C C . GLY A 1 568 ? 41.626 20.286 -36.185 1.00 51.19 568 GLY A C 1
ATOM 4414 O O . GLY A 1 568 ? 42.574 20.919 -35.722 1.00 51.19 568 GLY A O 1
ATOM 4415 N N . ALA A 1 569 ? 41.647 18.971 -36.417 1.00 35.12 569 ALA A N 1
ATOM 4416 C CA . ALA A 1 569 ? 42.839 18.128 -36.461 1.00 35.12 569 ALA A CA 1
ATOM 4417 C C . ALA A 1 569 ? 42.684 17.087 -37.574 1.00 35.12 569 ALA A C 1
ATOM 4419 O O . ALA A 1 569 ? 41.569 16.522 -37.672 1.00 35.12 569 ALA A O 1
#

Secondary structure (DSSP, 8-state):
--HHHHHHHHHHHHHHHHHHHHHHHHHHHHHHHHHHHHHHHHHHIIIIIIS--HHHHHHHHHHHHHHHHHHHHHHB-SS-HHHHHHHHHHHHHHHHHHHHHHHHS-B-TTSSBPTT---TTHHHHHHHHHHHHHHHHHHTPPPSSTT---TTBHHHHTT-SSS----HHHHT-----TT--TTSHHHHHHHHHHHHHHHHHHHHHHHHHHHHHHHHHTS-GGGS-HHHHHHHHHHHHHHHHHHHHHHHHHHHHHHHHT----TTSS-GGGGS-GGGS-HHHHHH-TTTTPEEEEEEEE-SS-EEEEEEETTTTEEE-SPP-SS-EE-HHHHHHHHHHHHHHHHHHHHHHHHS--TTS------------------------------------------------------------------------------------------S-GGGGG---SS-HHHHHHHHHHHHHHHHHHHHHHHTTS----HHHHHHHHHHHHHHHHHHHHHHHHTTS-------------S-S--SS--S-----------------GGGTHHHHSS--